Protein AF-A0A8H7HN32-F1 (afdb_monomer)

Secondary structure (DSSP, 8-state):
--HHHHHHHHHHHHHTTPPPPPTTTS-HHHHHHHHH--B-TTT-SB--SPPBTTTTB---HHHHHHHEEEPPTT-GGGGGS--BTTSS---SSS---EEEHHHHHHHHHHHHHHHTS-THHHHHHHHHHHHHT--SHHHHHHHHHHHHHHHHHHHHHHTT--HHHHH--SS--HHHHHHHT-SS---HHHHHHHHHHHHHHHHHHHHHHHHHHHHHHHHHHHHHHHHHHHHHHHHH--EEEEEE------TT--PPEEEEEE--SS--HHHHHHH-HHHHHHHHS---HHHHHHHHHHHHHHHHHHHHHHHHHHHHHHHTTSPTTPPPPB-B-SSEEEEEE-SSTT-EE-S--S-HHHHHHTSTT--EEE-SSS--EESS-S-GGGTTTTEEE-HHHHHHHHHHHHHTT-TTB-

pLDDT: mean 83.87, std 11.77, range [43.09, 98.44]

Mean predicted aligned error: 13.02 Å

Organism: NCBI:txid456999

Structure (mmCIF, N/CA/C/O backbone):
data_AF-A0A8H7HN32-F1
#
_entry.id   AF-A0A8H7HN32-F1
#
loop_
_atom_site.group_PDB
_atom_site.id
_atom_site.type_symbol
_atom_site.label_atom_id
_atom_site.label_alt_id
_atom_site.label_comp_id
_atom_site.label_asym_id
_atom_site.label_entity_id
_atom_site.label_seq_id
_atom_site.pdbx_PDB_ins_code
_atom_site.Cartn_x
_atom_site.Cartn_y
_atom_site.Cartn_z
_atom_site.occupancy
_atom_site.B_iso_or_equiv
_atom_site.auth_seq_id
_atom_site.auth_comp_id
_atom_site.auth_asym_id
_atom_site.auth_atom_id
_atom_site.pdbx_PDB_model_num
ATOM 1 N N . MET A 1 1 ? 60.453 5.914 -24.940 1.00 59.38 1 MET A N 1
ATOM 2 C CA . MET A 1 1 ? 60.870 4.505 -24.763 1.00 59.38 1 MET A CA 1
A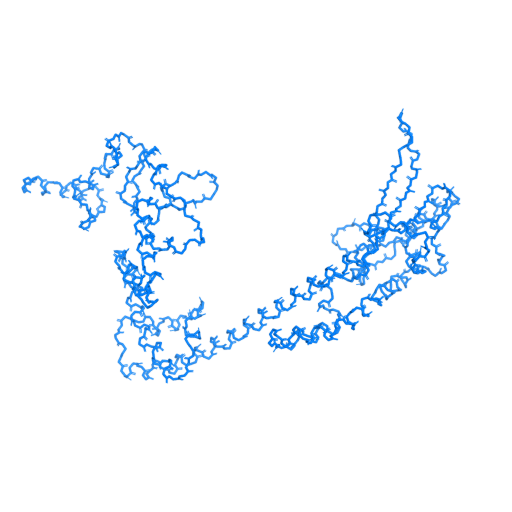TOM 3 C C . MET A 1 1 ? 61.452 4.046 -26.096 1.00 59.38 1 MET A C 1
ATOM 5 O O . MET A 1 1 ? 60.834 4.348 -27.110 1.00 59.38 1 MET A O 1
ATOM 9 N N . ASN A 1 2 ? 62.654 3.455 -26.144 1.00 78.00 2 ASN A N 1
ATOM 10 C CA . ASN A 1 2 ? 63.183 2.939 -27.417 1.00 78.00 2 ASN A CA 1
ATOM 11 C C . ASN A 1 2 ? 62.344 1.720 -27.865 1.00 78.00 2 ASN A C 1
ATOM 13 O O . ASN A 1 2 ? 61.694 1.080 -27.038 1.00 78.00 2 ASN A O 1
ATOM 17 N N . ARG A 1 3 ? 62.314 1.418 -29.170 1.00 74.75 3 ARG A N 1
ATOM 18 C CA . ARG A 1 3 ? 61.453 0.359 -29.733 1.00 74.75 3 ARG A CA 1
ATOM 19 C C . ARG A 1 3 ? 61.683 -1.009 -29.069 1.00 74.75 3 ARG A C 1
ATOM 21 O O . ARG A 1 3 ? 60.716 -1.693 -28.761 1.00 74.75 3 ARG A O 1
ATOM 28 N N . GLY A 1 4 ? 62.941 -1.338 -28.762 1.00 79.38 4 GLY A N 1
ATOM 29 C CA . GLY A 1 4 ? 63.306 -2.590 -28.090 1.00 79.38 4 GLY A CA 1
ATOM 30 C C . GLY A 1 4 ? 62.764 -2.712 -26.661 1.00 79.38 4 GLY A C 1
ATOM 31 O O . GLY A 1 4 ? 62.266 -3.767 -26.292 1.00 79.38 4 GLY A O 1
ATOM 32 N N . ALA A 1 5 ? 62.774 -1.639 -25.862 1.00 74.31 5 ALA A N 1
ATOM 33 C CA . ALA A 1 5 ? 62.208 -1.679 -24.511 1.00 74.31 5 ALA A CA 1
ATOM 34 C C . ALA A 1 5 ? 60.679 -1.837 -24.517 1.00 74.31 5 ALA A C 1
ATOM 36 O O . ALA A 1 5 ? 60.144 -2.468 -23.612 1.00 74.31 5 ALA A O 1
ATOM 37 N N . ALA A 1 6 ? 59.983 -1.309 -25.530 1.00 74.88 6 ALA A N 1
ATOM 38 C CA . ALA A 1 6 ? 58.537 -1.487 -25.669 1.00 74.88 6 ALA A CA 1
ATOM 39 C C . ALA A 1 6 ? 58.160 -2.940 -26.013 1.00 74.88 6 ALA A C 1
ATOM 41 O O . ALA A 1 6 ? 57.196 -3.468 -25.470 1.00 74.88 6 ALA A O 1
ATOM 42 N N . GLU A 1 7 ? 58.932 -3.610 -26.873 1.00 79.69 7 GLU A N 1
ATOM 43 C CA . GLU A 1 7 ? 58.718 -5.027 -27.209 1.00 79.69 7 GLU A CA 1
ATOM 44 C C . GLU A 1 7 ? 58.969 -5.939 -25.998 1.00 79.69 7 GLU A C 1
ATOM 46 O O . GLU A 1 7 ? 58.125 -6.777 -25.682 1.00 79.69 7 GLU A O 1
ATOM 51 N N . THR A 1 8 ? 60.057 -5.711 -25.251 1.00 78.56 8 THR A N 1
ATOM 52 C CA . THR A 1 8 ? 60.318 -6.424 -23.988 1.00 78.56 8 THR A CA 1
ATOM 53 C C . THR A 1 8 ? 59.216 -6.178 -22.957 1.00 78.56 8 THR A C 1
ATOM 55 O O . THR A 1 8 ? 58.820 -7.098 -22.246 1.00 78.56 8 THR A O 1
ATOM 58 N N . TRP A 1 9 ? 58.697 -4.949 -22.881 1.00 76.06 9 TRP A N 1
ATOM 59 C CA . TRP A 1 9 ? 57.621 -4.588 -21.960 1.00 76.06 9 TRP A CA 1
ATOM 60 C C . TRP A 1 9 ? 56.303 -5.306 -22.287 1.00 76.06 9 TRP A C 1
ATOM 62 O O . TRP A 1 9 ? 55.688 -5.884 -21.394 1.00 76.06 9 TRP A O 1
ATOM 72 N N . ARG A 1 10 ? 55.896 -5.341 -23.562 1.00 78.06 10 ARG A N 1
ATOM 73 C CA . ARG A 1 10 ? 54.687 -6.067 -23.991 1.00 78.06 10 ARG A CA 1
ATOM 74 C C . ARG A 1 10 ? 54.806 -7.570 -23.764 1.00 78.06 10 ARG A C 1
ATOM 76 O O . ARG A 1 10 ? 53.899 -8.160 -23.195 1.00 78.06 10 ARG A O 1
ATOM 83 N N . ALA A 1 11 ? 55.955 -8.162 -24.095 1.00 81.19 11 ALA A N 1
ATOM 84 C CA . ALA A 1 11 ? 56.209 -9.573 -23.810 1.00 81.19 11 ALA A CA 1
ATOM 85 C C . ALA A 1 11 ? 56.164 -9.877 -22.300 1.00 81.19 11 ALA A C 1
ATOM 87 O O . ALA A 1 11 ? 55.682 -10.931 -21.889 1.00 81.19 11 ALA A O 1
ATOM 88 N N . ALA A 1 12 ? 56.646 -8.961 -21.452 1.00 79.75 12 ALA A N 1
ATOM 89 C CA . ALA A 1 12 ? 56.540 -9.107 -20.004 1.00 79.75 12 ALA A CA 1
ATOM 90 C C . ALA A 1 12 ? 55.081 -9.040 -19.527 1.00 79.75 12 ALA A C 1
ATOM 92 O O . ALA A 1 12 ? 54.699 -9.882 -18.720 1.00 79.75 12 ALA A O 1
ATOM 93 N N . LEU A 1 13 ? 54.277 -8.097 -20.042 1.00 76.88 13 LEU A N 1
ATOM 94 C CA . LEU A 1 13 ? 52.847 -7.959 -19.729 1.00 76.88 13 LEU A CA 1
ATOM 95 C C . LEU A 1 13 ? 52.023 -9.194 -20.133 1.00 76.88 13 LEU A C 1
ATOM 97 O O . LEU A 1 13 ? 51.197 -9.649 -19.341 1.00 76.88 13 LEU A O 1
ATOM 101 N N . ASP A 1 14 ? 52.284 -9.766 -21.311 1.00 79.81 14 ASP A N 1
ATOM 102 C CA . ASP A 1 14 ? 51.590 -10.970 -21.789 1.00 79.81 14 ASP A CA 1
ATOM 103 C C . ASP A 1 14 ? 51.838 -12.177 -20.868 1.00 79.81 14 ASP A C 1
ATOM 105 O O . ASP A 1 14 ? 50.932 -12.968 -20.604 1.00 79.81 14 ASP A O 1
ATOM 109 N N . ASN A 1 15 ? 53.042 -12.292 -20.298 1.00 82.88 15 ASN A N 1
ATOM 110 C CA . ASN A 1 15 ? 53.407 -13.402 -19.410 1.00 82.88 15 ASN A CA 1
ATOM 111 C C . ASN A 1 15 ? 52.750 -13.340 -18.018 1.00 82.88 15 ASN A C 1
ATOM 113 O O . ASN A 1 15 ? 52.603 -14.372 -17.367 1.00 82.88 15 ASN A O 1
ATOM 117 N N . VAL A 1 16 ? 52.362 -12.152 -17.543 1.00 81.25 16 VAL A N 1
ATOM 118 C CA . VAL A 1 16 ? 51.708 -11.951 -16.229 1.00 81.25 16 VAL A CA 1
ATOM 119 C C . VAL A 1 16 ? 50.180 -12.001 -16.302 1.00 81.25 16 VAL A C 1
ATOM 121 O O . VAL A 1 16 ? 49.522 -11.894 -15.269 1.00 81.25 16 VAL A O 1
ATOM 124 N N . GLY A 1 17 ? 49.609 -12.194 -17.497 1.00 79.56 17 GLY A N 1
ATOM 125 C CA . GLY A 1 17 ? 48.163 -12.333 -17.688 1.00 79.56 17 GLY A CA 1
ATOM 126 C C . GLY A 1 17 ? 47.375 -11.067 -17.343 1.00 79.56 17 GLY A C 1
ATOM 127 O O . GLY A 1 17 ? 46.242 -11.158 -16.868 1.00 79.56 17 GLY A O 1
ATOM 128 N N . LEU A 1 18 ? 47.975 -9.886 -17.527 1.00 78.50 18 LEU A N 1
ATOM 129 C CA . LEU A 1 18 ? 47.282 -8.624 -17.289 1.00 78.50 18 LEU A CA 1
ATOM 130 C C . LEU A 1 18 ? 46.267 -8.317 -18.403 1.00 78.50 18 LEU A C 1
ATOM 132 O O . LEU A 1 18 ? 46.474 -8.713 -19.551 1.00 78.50 18 LEU A O 1
ATOM 136 N N . PRO A 1 19 ? 45.184 -7.579 -18.094 1.00 79.44 19 PRO A N 1
ATOM 137 C CA . PRO A 1 19 ? 44.311 -7.039 -19.127 1.00 79.44 19 PRO A CA 1
ATOM 138 C C . PRO A 1 19 ? 45.100 -6.145 -20.099 1.00 79.44 19 PRO A C 1
ATOM 140 O O . PRO A 1 19 ? 46.085 -5.519 -19.688 1.00 79.44 19 PRO A O 1
ATOM 143 N N . PRO A 1 20 ? 44.664 -6.027 -21.366 1.00 80.69 20 PRO A N 1
ATOM 144 C CA . PRO A 1 20 ? 45.245 -5.053 -22.280 1.00 80.69 20 PRO A CA 1
ATOM 145 C C . PRO A 1 20 ? 45.122 -3.638 -21.694 1.00 80.69 20 PRO A C 1
ATOM 147 O O . PRO A 1 20 ? 44.127 -3.302 -21.045 1.00 80.69 20 PRO A O 1
ATOM 150 N N . CYS A 1 21 ? 46.149 -2.813 -21.918 1.00 82.94 21 CYS A N 1
ATOM 151 C CA . CYS A 1 21 ? 46.138 -1.408 -21.512 1.00 82.94 21 CYS A CA 1
ATOM 152 C C . CYS A 1 21 ? 44.912 -0.711 -22.132 1.00 82.94 21 CYS A C 1
ATOM 154 O O . CYS A 1 21 ? 44.690 -0.881 -23.329 1.00 82.94 21 CYS A O 1
ATOM 156 N N . PRO A 1 22 ? 44.127 0.074 -21.370 1.00 81.69 22 PRO A N 1
ATOM 157 C CA . PRO A 1 22 ? 43.000 0.812 -21.929 1.00 81.69 22 PRO A CA 1
ATOM 158 C C . PRO A 1 22 ? 43.463 1.746 -23.053 1.00 81.69 22 PRO A C 1
ATOM 160 O O . PRO A 1 22 ? 44.349 2.580 -22.843 1.00 81.69 22 PRO A O 1
ATOM 163 N N . ASP A 1 23 ? 42.865 1.611 -24.236 1.00 74.31 23 ASP A N 1
ATOM 164 C CA . ASP A 1 23 ? 43.254 2.398 -25.403 1.00 74.31 23 ASP A CA 1
ATOM 165 C C . ASP A 1 23 ? 42.937 3.890 -25.191 1.00 74.31 23 ASP A C 1
ATOM 167 O O . ASP A 1 23 ? 41.820 4.279 -24.848 1.00 74.31 23 ASP A O 1
ATOM 171 N N . GLY A 1 24 ? 43.939 4.749 -25.401 1.00 72.75 24 GLY A N 1
ATOM 172 C CA . GLY A 1 24 ? 43.783 6.206 -25.500 1.00 72.75 24 GLY A CA 1
ATOM 173 C C . GLY A 1 24 ? 43.760 6.998 -24.186 1.00 72.75 24 GLY A C 1
ATOM 174 O O . GLY A 1 24 ? 44.166 8.159 -24.195 1.00 72.75 24 GLY A O 1
ATOM 175 N N . SER A 1 25 ? 43.359 6.412 -23.053 1.00 77.44 25 SER A N 1
ATOM 176 C CA . SER A 1 25 ? 43.283 7.136 -21.767 1.00 77.44 25 SER A CA 1
ATOM 177 C C . SER A 1 25 ? 44.558 7.039 -20.923 1.00 77.44 25 SER A C 1
ATOM 179 O O . SER A 1 25 ? 44.832 7.914 -20.097 1.00 77.44 25 SER A O 1
ATOM 181 N N . MET A 1 26 ? 45.369 5.997 -21.133 1.00 84.12 26 MET A N 1
ATOM 182 C CA . MET A 1 26 ? 46.564 5.729 -20.339 1.00 84.12 26 MET A CA 1
ATOM 183 C C . MET A 1 26 ? 47.693 5.162 -21.203 1.00 84.12 26 MET A C 1
ATOM 185 O O . MET A 1 26 ? 47.467 4.373 -22.112 1.00 84.12 26 MET A O 1
ATOM 189 N N . SER A 1 27 ? 48.935 5.563 -20.923 1.00 86.56 27 SER A N 1
ATOM 190 C CA . SER A 1 27 ? 50.101 4.950 -21.561 1.00 86.56 27 SER A CA 1
ATOM 191 C C . SER A 1 27 ? 50.455 3.624 -20.883 1.00 86.56 27 SER A C 1
ATOM 193 O O . SER A 1 27 ? 50.333 3.513 -19.662 1.00 86.56 27 SER A O 1
ATOM 195 N N . GLU A 1 28 ? 50.973 2.648 -21.640 1.00 83.12 28 GLU A N 1
ATOM 196 C CA . GLU A 1 28 ? 51.396 1.342 -21.099 1.00 83.12 28 GLU A CA 1
ATOM 197 C C . GLU A 1 28 ? 52.275 1.462 -19.827 1.00 83.12 28 GLU A C 1
ATOM 199 O O . GLU A 1 28 ? 52.017 0.730 -18.872 1.00 83.12 28 GLU A O 1
ATOM 204 N N . PRO A 1 29 ? 53.241 2.406 -19.711 1.00 83.75 29 PRO A N 1
ATOM 205 C CA . PRO A 1 29 ? 54.026 2.566 -18.482 1.00 83.75 29 PRO A CA 1
ATOM 206 C C . PRO A 1 29 ? 53.226 3.099 -17.286 1.00 83.75 29 PRO A C 1
ATOM 208 O O . PRO A 1 29 ? 53.534 2.766 -16.145 1.00 83.75 29 PRO A O 1
ATOM 211 N N . LYS A 1 30 ? 52.202 3.932 -17.515 1.00 84.81 30 LYS A N 1
ATOM 212 C CA . LYS A 1 30 ? 51.306 4.391 -16.441 1.00 84.81 30 LYS A CA 1
ATOM 213 C C . LYS A 1 30 ? 50.389 3.261 -15.980 1.00 84.81 30 LYS A C 1
ATOM 215 O O . LYS A 1 30 ? 50.196 3.103 -14.780 1.00 84.81 30 LYS A O 1
ATOM 220 N N . TYR A 1 31 ? 49.897 2.450 -16.916 1.00 88.06 31 TYR A N 1
ATOM 221 C CA . TYR A 1 31 ? 49.089 1.271 -16.610 1.00 88.06 31 TYR A CA 1
ATOM 222 C C . TYR A 1 31 ? 49.894 0.235 -15.823 1.00 88.06 31 TYR A C 1
ATOM 224 O O . TYR A 1 31 ? 49.469 -0.234 -14.773 1.00 88.06 31 TYR A O 1
ATOM 232 N N . ALA A 1 32 ? 51.125 -0.023 -16.253 1.00 84.94 32 ALA A N 1
ATOM 233 C CA . ALA A 1 32 ? 52.091 -0.820 -15.516 1.00 84.94 32 ALA A CA 1
ATOM 234 C C . ALA A 1 32 ? 52.305 -0.324 -14.087 1.00 84.94 32 ALA A C 1
ATOM 236 O O . ALA A 1 32 ? 52.228 -1.094 -13.132 1.00 84.94 32 ALA A O 1
ATOM 237 N N . ALA A 1 33 ? 52.564 0.978 -13.945 1.00 86.19 33 ALA A N 1
ATOM 238 C CA . ALA A 1 33 ? 52.802 1.583 -12.651 1.00 86.19 33 ALA A CA 1
ATOM 239 C C . ALA A 1 33 ? 51.588 1.443 -11.731 1.00 86.19 33 ALA A C 1
ATOM 241 O O . ALA A 1 33 ? 51.743 1.131 -10.557 1.00 86.19 33 ALA A O 1
ATOM 242 N N . LEU A 1 34 ? 50.383 1.606 -12.273 1.00 89.69 34 LEU A N 1
ATOM 243 C CA . LEU A 1 34 ? 49.139 1.401 -11.547 1.00 89.69 34 LEU A CA 1
ATOM 244 C C . LEU A 1 34 ? 49.002 -0.049 -11.046 1.00 89.69 34 LEU A C 1
ATOM 246 O O . LEU A 1 34 ? 48.700 -0.275 -9.868 1.00 89.69 34 LEU A O 1
ATOM 250 N N . MET A 1 35 ? 49.247 -1.024 -11.926 1.00 87.88 35 MET A N 1
ATOM 251 C CA . MET A 1 35 ? 49.079 -2.446 -11.617 1.00 87.88 35 MET A CA 1
ATOM 252 C C . MET A 1 35 ? 50.135 -2.959 -10.631 1.00 87.88 35 MET A C 1
ATOM 254 O O . MET A 1 35 ? 49.785 -3.676 -9.692 1.00 87.88 35 MET A O 1
ATOM 258 N N . PHE A 1 36 ? 51.399 -2.558 -10.790 1.00 87.75 36 PHE A N 1
ATOM 259 C CA . PHE A 1 36 ? 52.519 -3.128 -10.032 1.00 87.75 36 PHE A CA 1
ATOM 260 C C . PHE A 1 36 ? 53.024 -2.273 -8.877 1.00 87.75 36 PHE A C 1
ATOM 262 O O . PHE A 1 36 ? 53.525 -2.831 -7.902 1.00 87.75 36 PHE A O 1
ATOM 269 N N . PHE A 1 37 ? 52.914 -0.946 -8.946 1.00 90.31 37 PHE A N 1
ATOM 270 C CA . PHE A 1 37 ? 53.387 -0.093 -7.861 1.00 90.31 37 PHE A CA 1
ATOM 271 C C . PHE A 1 37 ? 52.268 0.248 -6.887 1.00 90.31 37 PHE A C 1
ATOM 273 O O . PHE A 1 37 ? 51.140 0.579 -7.249 1.00 90.31 37 PHE A O 1
ATOM 280 N N . GLU A 1 38 ? 52.621 0.242 -5.607 1.00 94.25 38 GLU A N 1
ATOM 281 C CA . GLU A 1 38 ? 51.758 0.693 -4.521 1.00 94.25 38 GLU A CA 1
ATOM 282 C C . GLU A 1 38 ? 51.847 2.210 -4.361 1.00 94.25 38 GLU A C 1
ATOM 284 O O . GLU A 1 38 ? 52.154 2.722 -3.288 1.00 94.25 38 GLU A O 1
ATOM 289 N N . ILE A 1 39 ? 51.631 2.943 -5.452 1.00 93.94 39 ILE A N 1
ATOM 290 C CA . ILE A 1 39 ? 51.745 4.400 -5.489 1.00 93.94 39 ILE A CA 1
ATOM 291 C C . ILE A 1 39 ? 50.367 5.015 -5.731 1.00 93.94 39 ILE A C 1
ATOM 293 O O . ILE A 1 39 ? 49.578 4.532 -6.539 1.00 93.94 39 ILE A O 1
ATOM 297 N N . CYS A 1 40 ? 50.063 6.090 -5.010 1.00 93.81 40 CYS A N 1
ATOM 298 C CA . CYS A 1 40 ? 48.855 6.869 -5.199 1.00 93.81 40 CYS A CA 1
ATOM 299 C C . CYS A 1 40 ? 48.922 7.655 -6.508 1.00 93.81 40 CYS A C 1
ATOM 301 O O . CYS A 1 40 ? 49.845 8.444 -6.706 1.00 93.81 40 CYS A O 1
ATOM 303 N N . ALA A 1 41 ? 47.898 7.516 -7.343 1.00 91.44 41 ALA A N 1
ATOM 304 C CA . ALA A 1 41 ? 47.796 8.194 -8.626 1.00 91.44 41 ALA A CA 1
ATOM 305 C C . ALA A 1 41 ? 47.746 9.732 -8.512 1.00 91.44 41 ALA A C 1
ATOM 307 O O . ALA A 1 41 ? 48.203 10.407 -9.427 1.00 91.44 41 ALA A O 1
ATOM 308 N N . GLU A 1 42 ? 47.244 10.289 -7.399 1.00 91.00 42 GLU A N 1
ATOM 309 C CA . GLU A 1 42 ? 47.084 11.749 -7.250 1.00 91.00 42 GLU A CA 1
ATOM 310 C C . GLU A 1 42 ? 48.355 12.456 -6.745 1.00 91.00 42 GLU A C 1
ATOM 312 O O . GLU A 1 42 ? 48.712 13.512 -7.253 1.00 91.00 42 GLU A O 1
ATOM 317 N N . TYR A 1 43 ? 49.047 11.907 -5.736 1.00 92.56 43 TYR A N 1
ATOM 318 C CA . TYR A 1 43 ? 50.200 12.584 -5.101 1.00 92.56 43 TYR A CA 1
ATOM 319 C C . TYR A 1 43 ? 51.524 11.819 -5.200 1.00 92.56 43 TYR A C 1
ATOM 321 O O . TYR A 1 43 ? 52.541 12.304 -4.710 1.00 92.56 43 TYR A O 1
ATOM 329 N N . GLY A 1 44 ? 51.533 10.616 -5.782 1.00 91.69 44 GLY A N 1
ATOM 330 C CA . GLY A 1 44 ? 52.760 9.865 -6.056 1.00 91.69 44 GLY A CA 1
ATOM 331 C C . GLY A 1 44 ? 53.443 9.199 -4.853 1.00 91.69 44 GLY A C 1
ATOM 332 O O . GLY A 1 44 ? 54.502 8.604 -5.027 1.00 91.69 44 GLY A O 1
ATOM 333 N N . GLY A 1 45 ? 52.878 9.256 -3.642 1.00 93.62 45 GLY A N 1
ATOM 334 C CA . GLY A 1 45 ? 53.404 8.506 -2.489 1.00 93.62 45 GLY A CA 1
ATOM 335 C C . GLY A 1 45 ? 52.730 7.149 -2.276 1.00 93.62 45 GLY A C 1
ATOM 336 O O . GLY A 1 45 ? 51.839 6.768 -3.026 1.00 93.62 45 GLY A O 1
ATOM 337 N N . ALA A 1 46 ? 53.133 6.422 -1.232 1.00 94.19 46 ALA A N 1
ATOM 338 C CA . ALA A 1 46 ? 52.682 5.048 -0.996 1.00 94.19 46 ALA A CA 1
ATOM 339 C C . ALA A 1 46 ? 51.159 4.920 -0.763 1.00 94.19 46 ALA A C 1
ATOM 341 O O . ALA A 1 46 ? 50.571 5.647 0.042 1.00 94.19 46 ALA A O 1
ATOM 342 N N . ALA A 1 47 ? 50.525 3.954 -1.426 1.00 92.44 47 ALA A N 1
ATOM 343 C CA . ALA A 1 47 ? 49.111 3.622 -1.308 1.00 92.44 47 ALA A CA 1
ATOM 344 C C . ALA A 1 47 ? 48.925 2.110 -1.133 1.00 92.44 47 ALA A C 1
ATOM 346 O O . ALA A 1 47 ? 48.922 1.356 -2.101 1.00 92.44 47 ALA A O 1
ATOM 347 N N . ALA A 1 48 ? 48.658 1.688 0.104 1.00 87.38 48 ALA A N 1
ATOM 348 C CA . ALA A 1 48 ? 48.412 0.288 0.469 1.00 87.38 48 ALA A CA 1
ATOM 349 C C . ALA A 1 48 ? 47.073 -0.289 -0.050 1.00 87.38 48 ALA A C 1
ATOM 351 O O . ALA A 1 48 ? 46.657 -1.365 0.368 1.00 87.38 48 ALA A O 1
ATOM 352 N N . ARG A 1 49 ? 46.339 0.442 -0.900 1.00 86.62 49 ARG A N 1
ATOM 353 C CA . ARG A 1 49 ? 45.064 -0.018 -1.466 1.00 86.62 49 ARG A CA 1
ATOM 354 C C . ARG A 1 49 ? 45.282 -0.689 -2.815 1.00 86.62 49 ARG A C 1
ATOM 356 O O . ARG A 1 49 ? 46.227 -0.362 -3.534 1.00 86.62 49 ARG A O 1
ATOM 363 N N . HIS A 1 50 ? 44.361 -1.581 -3.163 1.00 90.25 50 HIS A N 1
ATOM 364 C CA . HIS A 1 50 ? 44.269 -2.131 -4.509 1.00 90.25 50 HIS A CA 1
ATOM 365 C C . HIS A 1 50 ? 43.850 -1.057 -5.517 1.00 90.25 50 HIS A C 1
ATOM 367 O O . HIS A 1 50 ? 43.254 -0.037 -5.159 1.00 90.25 50 HIS A O 1
ATOM 373 N N . VAL A 1 51 ? 44.188 -1.306 -6.778 1.00 91.06 51 VAL A N 1
ATOM 374 C CA . VAL A 1 51 ? 43.711 -0.522 -7.916 1.00 91.06 51 VAL A CA 1
ATOM 375 C C . VAL A 1 51 ? 42.197 -0.648 -8.003 1.00 91.06 51 VAL A C 1
ATOM 377 O O . VAL A 1 51 ? 41.658 -1.747 -7.896 1.00 91.06 51 VAL A O 1
ATOM 380 N N . ASP A 1 52 ? 41.526 0.475 -8.219 1.00 90.06 52 ASP A N 1
ATOM 381 C CA . ASP A 1 52 ? 40.133 0.507 -8.623 1.00 90.06 52 ASP A CA 1
ATOM 382 C C . ASP A 1 52 ? 40.035 0.062 -10.093 1.00 90.06 52 ASP A C 1
ATOM 384 O O . ASP A 1 52 ? 40.544 0.770 -10.967 1.00 90.06 52 ASP A O 1
ATOM 388 N N . PRO A 1 53 ? 39.428 -1.099 -10.395 1.00 82.31 53 PRO A N 1
ATOM 389 C CA . PRO A 1 53 ? 39.395 -1.633 -11.754 1.00 82.31 53 PRO A CA 1
ATOM 390 C C . PRO A 1 53 ? 38.414 -0.891 -12.669 1.00 82.31 53 PRO A C 1
ATOM 392 O O . PRO A 1 53 ? 38.460 -1.086 -13.878 1.00 82.31 53 PRO A O 1
ATOM 395 N N . ILE A 1 54 ? 37.513 -0.080 -12.108 1.00 83.06 54 ILE A N 1
ATOM 396 C CA . ILE A 1 54 ? 36.532 0.692 -12.873 1.00 83.06 54 ILE A CA 1
ATOM 397 C C . ILE A 1 54 ? 37.147 2.033 -13.261 1.00 83.06 54 ILE A C 1
ATOM 399 O O . ILE A 1 54 ? 37.079 2.434 -14.418 1.00 83.06 54 ILE A O 1
ATOM 403 N N . LEU A 1 55 ? 37.791 2.702 -12.304 1.00 86.81 55 LEU A N 1
ATOM 404 C CA . LEU A 1 55 ? 38.378 4.027 -12.518 1.00 86.81 55 LEU A CA 1
ATOM 405 C C . LEU A 1 55 ? 39.831 3.990 -12.990 1.00 86.81 55 LEU A C 1
ATOM 407 O O . LEU A 1 55 ? 40.370 5.023 -13.374 1.00 86.81 55 LEU A O 1
ATOM 411 N N . PHE A 1 56 ? 40.478 2.825 -12.930 1.00 88.56 56 PHE A N 1
ATOM 412 C CA . PHE A 1 56 ? 41.908 2.651 -13.184 1.00 88.56 56 PHE A CA 1
ATOM 413 C C . PHE A 1 56 ? 42.776 3.595 -12.338 1.00 88.56 56 PHE A C 1
ATOM 415 O O . PHE A 1 56 ? 43.713 4.228 -12.826 1.00 88.56 56 PHE A O 1
ATOM 422 N N . LEU A 1 57 ? 42.478 3.682 -11.039 1.00 90.94 57 LEU A N 1
ATOM 423 C CA . LEU A 1 57 ? 43.214 4.524 -10.094 1.00 90.94 57 LEU A CA 1
ATOM 424 C C . LEU A 1 57 ? 43.543 3.768 -8.812 1.00 90.94 57 LEU A C 1
ATOM 426 O O . LEU A 1 57 ? 42.726 3.028 -8.273 1.00 90.94 57 LEU A O 1
ATOM 430 N N . ARG A 1 58 ? 44.738 4.008 -8.273 1.00 93.00 58 ARG A N 1
ATOM 431 C CA . ARG A 1 58 ? 45.115 3.599 -6.919 1.00 93.00 58 ARG A CA 1
ATOM 432 C C . ARG A 1 58 ? 45.186 4.852 -6.066 1.00 93.00 58 ARG A C 1
ATOM 434 O O . ARG A 1 58 ? 45.993 5.731 -6.339 1.00 93.00 58 ARG A O 1
ATOM 441 N N . LEU A 1 59 ? 44.344 4.959 -5.044 1.00 92.56 59 LEU A N 1
ATOM 442 C CA . LEU A 1 59 ? 44.308 6.129 -4.165 1.00 92.56 59 LEU A CA 1
ATOM 443 C C . LEU A 1 59 ? 44.725 5.741 -2.747 1.00 92.56 59 LEU A C 1
ATOM 445 O O . LEU A 1 59 ? 44.280 4.726 -2.210 1.00 92.56 59 LEU A O 1
ATOM 449 N N . CYS A 1 60 ? 45.557 6.562 -2.098 1.00 92.69 60 CYS A N 1
ATOM 450 C CA . CYS A 1 60 ? 45.770 6.415 -0.659 1.00 92.69 60 CYS A CA 1
ATOM 451 C C . CYS A 1 60 ? 44.489 6.786 0.103 1.00 92.69 60 CYS A C 1
ATOM 453 O O . CYS A 1 60 ? 43.572 7.402 -0.442 1.00 92.69 60 CYS A O 1
ATOM 455 N N . TYR A 1 61 ? 44.448 6.479 1.399 1.00 89.62 61 TYR A N 1
ATOM 456 C CA . TYR A 1 61 ? 43.301 6.807 2.247 1.00 89.62 61 TYR A CA 1
ATOM 457 C C . TYR A 1 61 ? 42.902 8.293 2.181 1.00 89.62 61 TYR A C 1
ATOM 459 O O . TYR A 1 61 ? 41.719 8.608 2.055 1.00 89.62 61 TYR A O 1
ATOM 467 N N . ARG A 1 62 ? 43.885 9.202 2.241 1.00 91.62 62 ARG A N 1
ATOM 468 C CA . ARG A 1 62 ? 43.651 10.654 2.238 1.00 91.62 62 ARG A CA 1
ATOM 469 C C . ARG A 1 62 ? 43.054 11.128 0.912 1.00 91.62 62 ARG A C 1
ATOM 471 O O . ARG A 1 62 ? 42.050 11.830 0.934 1.00 91.62 62 ARG A O 1
ATOM 478 N N . CYS A 1 63 ? 43.638 10.721 -0.215 1.00 91.19 63 CYS A N 1
ATOM 479 C CA . CYS A 1 63 ? 43.161 11.104 -1.546 1.00 91.19 63 CYS A CA 1
ATOM 480 C C . CYS A 1 63 ? 41.819 10.454 -1.879 1.00 91.19 63 CYS A C 1
ATOM 482 O O . CYS A 1 63 ? 40.937 11.137 -2.378 1.00 91.19 63 CYS A O 1
ATOM 484 N N . GLY A 1 64 ? 41.615 9.181 -1.522 1.00 89.44 64 GLY A N 1
ATOM 485 C CA . GLY A 1 64 ? 40.327 8.511 -1.709 1.00 89.44 64 GLY A CA 1
ATOM 486 C C . GLY A 1 64 ? 39.197 9.228 -0.970 1.00 89.44 64 GLY A C 1
ATOM 487 O O . GLY A 1 64 ? 38.148 9.468 -1.546 1.00 89.44 64 GLY A O 1
ATOM 488 N N . LYS A 1 65 ? 39.428 9.665 0.276 1.00 86.94 65 LYS A N 1
ATOM 489 C CA . LYS A 1 65 ? 38.431 10.441 1.031 1.00 86.94 65 LYS A CA 1
ATOM 490 C C . LYS A 1 65 ? 38.186 11.840 0.447 1.00 86.94 65 LYS A C 1
ATOM 492 O O . LYS A 1 65 ? 37.081 12.346 0.573 1.00 86.94 65 LYS A O 1
ATOM 497 N N . ALA A 1 66 ? 39.211 12.471 -0.122 1.00 86.38 66 ALA A N 1
ATOM 498 C CA . ALA A 1 66 ? 39.100 13.815 -0.687 1.00 86.38 66 ALA A CA 1
ATOM 499 C C . ALA A 1 66 ? 38.419 13.831 -2.064 1.00 86.38 66 ALA A C 1
ATOM 501 O O . ALA A 1 66 ? 37.777 14.814 -2.405 1.00 86.38 66 ALA A O 1
ATOM 502 N N . ILE A 1 67 ? 38.585 12.762 -2.848 1.00 84.31 67 ILE A N 1
ATOM 503 C CA . ILE A 1 67 ? 38.134 12.691 -4.244 1.00 84.31 67 ILE A CA 1
ATOM 504 C C . ILE A 1 67 ? 36.816 11.921 -4.374 1.00 84.31 67 ILE A C 1
ATOM 506 O O . ILE A 1 67 ? 36.112 12.121 -5.356 1.00 84.31 67 ILE A O 1
ATOM 510 N N . ALA A 1 68 ? 36.461 11.056 -3.420 1.00 85.62 68 ALA A N 1
ATOM 511 C CA . ALA A 1 68 ? 35.212 10.309 -3.490 1.00 85.62 68 ALA A CA 1
ATOM 512 C C . ALA A 1 68 ? 34.023 11.168 -3.041 1.00 85.62 68 ALA A C 1
ATOM 514 O O . ALA A 1 68 ? 33.914 11.521 -1.863 1.00 85.62 68 ALA A O 1
ATOM 515 N N . LEU A 1 69 ? 33.107 11.439 -3.969 1.00 86.31 69 LEU A N 1
ATOM 516 C CA . LEU A 1 69 ? 31.789 11.973 -3.653 1.00 86.31 69 LEU A CA 1
ATOM 517 C C . LEU A 1 69 ? 30.829 10.809 -3.403 1.00 86.31 69 LEU A C 1
ATOM 519 O O . LEU A 1 69 ? 30.781 9.856 -4.185 1.00 86.31 69 LEU A O 1
ATOM 523 N N . LYS A 1 70 ? 30.075 10.878 -2.303 1.00 84.81 70 LYS A N 1
ATOM 524 C CA . LYS A 1 70 ? 28.950 9.970 -2.081 1.00 84.81 70 LYS A CA 1
ATOM 525 C C . LYS A 1 70 ? 27.783 10.472 -2.919 1.00 84.81 70 LYS A C 1
ATOM 527 O O . LYS A 1 70 ? 27.345 11.597 -2.703 1.00 84.81 70 LYS A O 1
ATOM 532 N N . ILE A 1 71 ? 27.294 9.625 -3.812 1.00 80.69 71 ILE A N 1
ATOM 533 C CA . ILE A 1 71 ? 26.116 9.935 -4.611 1.00 80.69 71 ILE A CA 1
ATOM 534 C C . ILE A 1 71 ? 24.878 9.420 -3.873 1.00 80.69 71 ILE A C 1
ATOM 536 O O . ILE A 1 71 ? 24.924 8.354 -3.250 1.00 80.69 71 ILE A O 1
ATOM 540 N N . ASP A 1 72 ? 23.826 10.230 -3.861 1.00 79.25 72 ASP A N 1
ATOM 541 C CA . ASP A 1 72 ? 22.499 9.832 -3.398 1.00 79.25 72 ASP A CA 1
ATOM 542 C C . ASP A 1 72 ? 21.772 9.142 -4.561 1.00 79.25 72 ASP A C 1
ATOM 544 O O . ASP A 1 72 ? 21.928 9.559 -5.707 1.00 79.25 72 ASP A O 1
ATOM 548 N N . ASP A 1 73 ? 20.979 8.106 -4.286 1.00 70.69 73 ASP A N 1
ATOM 549 C CA . ASP A 1 73 ? 20.237 7.369 -5.324 1.00 70.69 73 ASP A CA 1
ATOM 550 C C . ASP A 1 73 ? 19.175 8.254 -6.016 1.00 70.69 73 ASP A C 1
ATOM 552 O O . ASP A 1 73 ? 18.581 7.857 -7.014 1.00 70.69 73 ASP A O 1
ATOM 556 N N . THR A 1 74 ? 18.945 9.454 -5.479 1.00 69.50 74 THR A N 1
ATOM 557 C CA . THR A 1 74 ? 18.029 10.479 -5.992 1.00 69.50 74 THR A CA 1
ATOM 558 C C . THR A 1 74 ? 18.674 11.489 -6.949 1.00 69.50 74 THR A C 1
ATOM 560 O O . THR A 1 74 ? 17.972 12.357 -7.458 1.00 69.50 74 THR A O 1
ATOM 563 N N . ASP A 1 75 ? 19.987 11.417 -7.193 1.00 80.06 75 ASP A N 1
ATOM 564 C CA . ASP A 1 75 ? 20.675 12.337 -8.107 1.00 80.06 75 ASP A CA 1
ATOM 565 C C . ASP A 1 75 ? 20.674 11.784 -9.542 1.00 80.06 75 ASP A C 1
ATOM 567 O O . ASP A 1 75 ? 21.353 10.801 -9.839 1.00 80.06 75 ASP A O 1
ATOM 571 N N . ASP A 1 76 ? 19.948 12.426 -10.458 1.00 78.19 76 ASP A N 1
ATOM 572 C CA . ASP A 1 76 ? 19.842 11.996 -11.861 1.00 78.19 76 ASP A CA 1
ATOM 573 C C . ASP A 1 76 ? 21.207 11.954 -12.576 1.00 78.19 76 ASP A C 1
ATOM 575 O O . ASP A 1 76 ? 21.428 11.144 -13.485 1.00 78.19 76 ASP A O 1
ATOM 579 N N . VAL A 1 77 ? 22.169 12.759 -12.110 1.00 82.00 77 VAL A N 1
ATOM 580 C CA . VAL A 1 77 ? 23.540 12.802 -12.635 1.00 82.00 77 VAL A CA 1
ATOM 581 C C . VAL A 1 77 ? 24.328 11.534 -12.278 1.00 82.00 77 VAL A C 1
ATOM 583 O O . VAL A 1 77 ? 25.275 11.169 -12.982 1.00 82.00 77 VAL A O 1
ATOM 586 N N . ALA A 1 78 ? 23.915 10.801 -11.237 1.00 80.06 78 ALA A N 1
ATOM 587 C CA . ALA A 1 78 ? 24.554 9.564 -10.783 1.00 80.06 78 ALA A CA 1
ATOM 588 C C . ALA A 1 78 ? 24.711 8.533 -11.904 1.00 80.06 78 ALA A C 1
ATOM 590 O O . ALA A 1 78 ? 25.742 7.867 -12.013 1.00 80.06 78 ALA A O 1
ATOM 591 N N . ASN A 1 79 ? 23.690 8.422 -12.757 1.00 76.56 79 ASN A N 1
ATOM 592 C CA . ASN A 1 79 ? 23.628 7.426 -13.823 1.00 76.56 79 ASN A CA 1
ATOM 593 C C . ASN A 1 79 ? 24.606 7.712 -14.972 1.00 76.56 79 ASN A C 1
ATOM 595 O O . ASN A 1 79 ? 24.951 6.804 -15.730 1.00 76.56 79 ASN A O 1
ATOM 599 N N . LEU A 1 80 ? 25.075 8.957 -15.083 1.00 81.38 80 LEU A N 1
ATOM 600 C CA . LEU A 1 80 ? 25.992 9.409 -16.129 1.00 81.38 80 LEU A CA 1
ATOM 601 C C . LEU A 1 80 ? 27.462 9.270 -15.721 1.00 81.38 80 LEU A C 1
ATOM 603 O O . LEU A 1 80 ? 28.351 9.387 -16.563 1.00 81.38 80 LEU A O 1
ATOM 607 N N . LEU A 1 81 ? 27.728 9.016 -14.439 1.00 85.25 81 LEU A N 1
ATOM 608 C CA . LEU A 1 81 ? 29.072 8.997 -13.878 1.00 85.25 81 LEU A CA 1
ATOM 609 C C . LEU A 1 81 ? 29.661 7.594 -13.842 1.00 85.25 81 LEU A C 1
ATOM 611 O O . LEU A 1 81 ? 28.981 6.599 -13.568 1.00 85.25 81 LEU A O 1
ATOM 615 N N . LEU A 1 82 ? 30.979 7.514 -14.032 1.00 82.88 82 LEU A N 1
ATOM 616 C CA . LEU A 1 82 ? 31.712 6.279 -13.810 1.00 82.88 82 LEU A CA 1
ATOM 617 C C . LEU A 1 82 ? 31.834 6.027 -12.299 1.00 82.88 82 LEU A C 1
ATOM 619 O O . LEU A 1 82 ? 32.746 6.494 -11.619 1.00 82.88 82 LEU A O 1
ATOM 623 N N . CYS A 1 83 ? 30.865 5.302 -11.753 1.00 85.38 83 CYS A N 1
ATOM 624 C CA . CYS A 1 83 ? 30.782 5.046 -10.324 1.00 85.38 83 CYS A CA 1
ATOM 625 C C . CYS A 1 83 ? 31.483 3.732 -9.953 1.00 85.38 83 CYS A C 1
ATOM 627 O O . CYS A 1 83 ? 31.337 2.714 -10.633 1.00 85.38 83 CYS A O 1
ATOM 629 N N . SER A 1 84 ? 32.223 3.736 -8.844 1.00 86.69 84 SER A N 1
ATOM 630 C CA . SER A 1 84 ? 32.926 2.557 -8.341 1.00 86.69 84 SER A CA 1
ATOM 631 C C . SER A 1 84 ? 32.575 2.254 -6.883 1.00 86.69 84 SER A C 1
ATOM 633 O O . SER A 1 84 ? 32.625 3.149 -6.031 1.00 86.69 84 SER A O 1
ATOM 635 N N . PRO A 1 85 ? 32.285 0.981 -6.542 1.00 83.31 85 PRO A N 1
ATOM 636 C CA . PRO A 1 85 ? 32.075 0.567 -5.159 1.00 83.31 85 PRO A CA 1
ATOM 637 C C . PRO A 1 85 ? 33.387 0.496 -4.357 1.00 83.31 85 PRO A C 1
ATOM 639 O O . PRO A 1 85 ? 33.349 0.222 -3.160 1.00 83.31 85 PRO A O 1
ATOM 642 N N . TYR A 1 86 ? 34.547 0.704 -4.995 1.00 84.00 86 TYR A N 1
ATOM 643 C CA . TYR A 1 86 ? 35.868 0.588 -4.367 1.00 84.00 86 TYR A CA 1
ATOM 644 C C . TYR A 1 86 ? 36.454 1.935 -3.909 1.00 84.00 86 TYR A C 1
ATOM 646 O O . TYR A 1 86 ? 37.433 1.955 -3.156 1.00 84.00 86 TYR A O 1
ATOM 654 N N . LEU A 1 87 ? 35.854 3.064 -4.311 1.00 81.00 87 LEU A N 1
ATOM 655 C CA . LEU A 1 87 ? 36.326 4.404 -3.943 1.00 81.00 87 LEU A CA 1
ATOM 656 C C . LEU A 1 87 ? 36.098 4.744 -2.463 1.00 81.00 87 LEU A C 1
ATOM 658 O O . LEU A 1 87 ? 36.978 5.305 -1.798 1.00 81.00 87 LEU A O 1
ATOM 662 N N . VAL A 1 88 ? 34.919 4.409 -1.937 1.00 73.50 88 VAL A N 1
ATOM 663 C CA . VAL A 1 88 ? 34.501 4.771 -0.579 1.00 73.50 88 VAL A CA 1
ATOM 664 C C . VAL A 1 88 ? 34.747 3.597 0.359 1.00 73.50 88 VAL A C 1
ATOM 666 O O . VAL A 1 88 ? 34.391 2.458 0.070 1.00 73.50 88 VAL A O 1
ATOM 669 N N . LEU A 1 89 ? 35.346 3.863 1.524 1.00 63.59 89 LEU A N 1
ATOM 670 C CA . LEU A 1 89 ? 35.446 2.830 2.550 1.00 63.59 89 LEU A CA 1
ATOM 671 C C . LEU A 1 89 ? 34.048 2.505 3.078 1.00 63.59 89 LEU A C 1
ATOM 673 O O . LEU A 1 89 ? 33.367 3.429 3.536 1.00 63.59 89 LEU A O 1
ATOM 677 N N . PRO A 1 90 ? 33.638 1.226 3.095 1.00 59.12 90 PRO A N 1
ATOM 678 C CA . PRO A 1 90 ? 32.372 0.847 3.692 1.00 59.12 90 PRO A CA 1
ATOM 679 C C . PRO A 1 90 ? 32.398 1.220 5.178 1.00 59.12 90 PRO A C 1
ATOM 681 O O . PRO A 1 90 ? 33.120 0.629 5.981 1.00 59.12 90 PRO A O 1
ATOM 684 N N . ARG A 1 91 ? 31.622 2.238 5.557 1.00 61.38 91 ARG A N 1
ATOM 685 C CA . ARG A 1 91 ? 31.239 2.471 6.950 1.00 61.38 91 ARG A CA 1
ATOM 686 C C . ARG A 1 91 ? 29.888 1.798 7.155 1.00 61.38 91 ARG A C 1
ATOM 688 O O . ARG A 1 91 ? 28.853 2.416 6.944 1.00 61.38 91 ARG A O 1
ATOM 695 N N . GLY A 1 92 ? 29.913 0.522 7.536 1.00 72.81 92 GLY A N 1
ATOM 696 C CA . GLY A 1 92 ? 28.710 -0.281 7.774 1.00 72.81 92 GLY A CA 1
ATOM 697 C C . GLY A 1 92 ? 28.410 -1.298 6.668 1.00 72.81 92 GLY A C 1
ATOM 698 O O . GLY A 1 92 ? 29.287 -1.653 5.884 1.00 72.81 92 GLY A O 1
ATOM 699 N N . LYS A 1 93 ? 27.172 -1.813 6.652 1.00 70.12 93 LYS A N 1
ATOM 700 C CA . LYS A 1 93 ? 26.722 -2.885 5.739 1.00 70.12 93 LYS A CA 1
ATOM 701 C C . LYS A 1 93 ? 26.352 -2.394 4.334 1.00 70.12 93 LYS A C 1
ATOM 703 O O . LYS A 1 93 ? 26.225 -3.209 3.426 1.00 70.12 93 LYS A O 1
ATOM 708 N N . THR A 1 94 ? 26.165 -1.092 4.145 1.00 71.25 94 THR A N 1
ATOM 709 C CA . THR A 1 94 ? 25.799 -0.504 2.855 1.00 71.25 94 THR A CA 1
ATOM 710 C C . THR A 1 94 ? 27.042 -0.276 2.001 1.00 71.25 94 THR A C 1
ATOM 712 O O . THR A 1 94 ? 27.983 0.409 2.406 1.00 71.25 94 THR A O 1
ATOM 715 N N . ARG A 1 95 ? 27.052 -0.867 0.800 1.00 65.44 95 ARG A N 1
ATOM 716 C CA . ARG A 1 95 ? 28.042 -0.542 -0.230 1.00 65.44 95 ARG A CA 1
ATOM 717 C C . ARG A 1 95 ? 27.702 0.840 -0.764 1.00 65.44 95 ARG A C 1
ATOM 719 O O . ARG A 1 95 ? 26.686 1.007 -1.422 1.00 65.44 95 ARG A O 1
ATOM 726 N N . ILE A 1 96 ? 28.530 1.818 -0.432 1.00 74.81 96 ILE A N 1
ATOM 727 C CA . ILE A 1 96 ? 28.403 3.165 -0.973 1.00 74.81 96 ILE A CA 1
ATOM 728 C C . ILE A 1 96 ? 29.133 3.169 -2.310 1.00 74.81 96 ILE A C 1
ATOM 730 O O . ILE A 1 96 ? 30.323 2.854 -2.356 1.00 74.81 96 ILE A O 1
ATOM 734 N N . VAL A 1 97 ? 28.425 3.507 -3.383 1.00 80.81 97 VAL A N 1
ATOM 735 C CA . VAL A 1 97 ? 29.053 3.757 -4.678 1.00 80.81 97 VAL A CA 1
ATOM 736 C C . VAL A 1 97 ? 29.512 5.216 -4.695 1.00 80.81 97 VAL A C 1
ATOM 738 O O . VAL A 1 97 ? 28.770 6.108 -4.286 1.00 80.81 97 VAL A O 1
ATOM 741 N N . GLY A 1 98 ? 30.767 5.453 -5.075 1.00 84.81 98 GLY A N 1
ATOM 742 C CA . GLY A 1 98 ? 31.317 6.802 -5.193 1.00 84.81 98 GLY A CA 1
ATOM 743 C C . GLY A 1 98 ? 31.774 7.106 -6.612 1.00 84.81 98 GLY A C 1
ATOM 744 O O . GLY A 1 98 ? 32.078 6.189 -7.376 1.00 84.81 98 GLY A O 1
ATOM 745 N N . CYS A 1 99 ? 31.870 8.390 -6.935 1.00 88.44 99 CYS A N 1
ATOM 746 C CA . CYS A 1 99 ? 32.511 8.906 -8.147 1.00 88.44 99 CYS A CA 1
ATOM 747 C C . CYS A 1 99 ? 33.621 9.901 -7.779 1.00 88.44 99 CYS A C 1
ATOM 749 O O . CYS A 1 99 ? 33.795 10.253 -6.606 1.00 88.44 99 CYS A O 1
ATOM 751 N N . GLN A 1 100 ? 34.391 10.350 -8.771 1.00 89.19 100 GLN A N 1
ATOM 752 C CA . GLN A 1 100 ? 35.364 11.420 -8.571 1.00 89.19 100 GLN A CA 1
ATOM 753 C C . GLN A 1 100 ? 34.662 12.780 -8.537 1.00 89.19 100 GLN A C 1
ATOM 755 O O . GLN A 1 100 ? 33.961 13.126 -9.482 1.00 89.19 100 GLN A O 1
ATOM 760 N N . VAL A 1 101 ? 34.925 13.589 -7.505 1.00 89.88 101 VAL A N 1
ATOM 761 C CA . VAL A 1 101 ? 34.364 14.949 -7.353 1.00 89.88 101 VAL A CA 1
ATOM 762 C C . VAL A 1 101 ? 34.563 15.792 -8.619 1.00 89.88 101 VAL A C 1
ATOM 764 O O . VAL A 1 101 ? 33.611 16.378 -9.112 1.00 89.88 101 VAL A O 1
ATOM 767 N N . LYS A 1 102 ? 35.766 15.779 -9.209 1.00 88.44 102 LYS A N 1
ATOM 768 C CA . LYS A 1 102 ? 36.076 16.557 -10.426 1.00 88.44 102 LYS A CA 1
ATOM 769 C C . LYS A 1 102 ? 35.243 16.132 -11.644 1.00 88.44 102 LYS A C 1
ATOM 771 O O . LYS A 1 102 ? 34.965 16.946 -12.517 1.00 88.44 102 LYS A O 1
ATOM 776 N N . GLU A 1 103 ? 34.910 14.846 -11.740 1.00 87.19 103 GLU A N 1
ATOM 777 C CA . GLU A 1 103 ? 34.095 14.308 -12.834 1.00 87.19 103 GLU A CA 1
ATOM 778 C C . GLU A 1 103 ? 32.621 14.642 -12.611 1.00 87.19 103 GLU A C 1
ATOM 780 O O . GLU A 1 103 ? 31.959 15.100 -13.535 1.00 87.19 103 GLU A O 1
ATOM 785 N N . TYR A 1 104 ? 32.152 14.509 -11.368 1.00 91.12 104 TYR A N 1
ATOM 786 C CA . TYR A 1 104 ? 30.822 14.940 -10.953 1.00 91.12 104 TYR A CA 1
ATOM 787 C C . TYR A 1 104 ? 30.576 16.415 -11.270 1.00 91.12 104 TYR A C 1
ATOM 789 O O . TYR A 1 104 ? 29.605 16.736 -11.943 1.00 91.12 104 TYR A O 1
ATOM 797 N N . GLU A 1 105 ? 31.476 17.299 -10.833 1.00 92.31 105 GLU A N 1
ATOM 798 C CA . GLU A 1 105 ? 31.369 18.744 -11.063 1.00 92.31 105 GLU A CA 1
ATOM 799 C C . GLU A 1 105 ? 31.316 19.060 -12.559 1.00 92.31 105 GLU A C 1
ATOM 801 O O . GLU A 1 105 ? 30.422 19.774 -12.998 1.00 92.31 105 GLU A O 1
ATOM 806 N N . ARG A 1 106 ? 32.189 18.440 -13.365 1.00 90.81 106 ARG A N 1
ATOM 807 C CA . ARG A 1 106 ? 32.181 18.622 -14.822 1.00 90.81 106 ARG A CA 1
ATOM 808 C C . ARG A 1 106 ? 30.866 18.172 -15.463 1.00 90.81 106 ARG A C 1
ATOM 810 O O . ARG A 1 106 ? 30.340 18.870 -16.320 1.00 90.81 106 ARG A O 1
ATOM 817 N N . ILE A 1 107 ? 30.372 16.981 -15.122 1.00 87.50 107 ILE A N 1
ATOM 818 C CA . ILE A 1 107 ? 29.129 16.459 -15.706 1.00 87.50 107 ILE A CA 1
ATOM 819 C C . ILE A 1 107 ? 27.943 17.313 -15.260 1.00 87.50 107 ILE A C 1
ATOM 821 O O . ILE A 1 107 ? 27.078 17.611 -16.076 1.00 87.50 107 ILE A O 1
ATOM 825 N N . ARG A 1 108 ? 27.926 17.751 -14.000 1.00 91.50 108 ARG A N 1
ATOM 826 C CA . ARG A 1 108 ? 26.876 18.617 -13.472 1.00 91.50 108 ARG A CA 1
ATOM 827 C C . ARG A 1 108 ? 26.863 19.988 -14.142 1.00 91.50 108 ARG A C 1
ATOM 829 O O . ARG A 1 108 ? 25.794 20.449 -14.503 1.00 91.50 108 ARG A O 1
ATOM 836 N N . GLU A 1 109 ? 28.025 20.588 -14.396 1.00 92.12 109 GLU A N 1
ATOM 837 C CA . GLU A 1 109 ? 28.121 21.824 -15.186 1.00 92.12 109 GLU A CA 1
ATOM 838 C C . GLU A 1 109 ? 27.507 21.651 -16.585 1.00 92.12 109 GLU A C 1
ATOM 840 O O . GLU A 1 109 ? 26.745 22.506 -17.027 1.00 92.12 109 GLU A O 1
ATOM 845 N N . ILE A 1 110 ? 27.770 20.522 -17.256 1.00 87.94 110 ILE A N 1
ATOM 846 C CA . ILE A 1 110 ? 27.183 20.230 -18.574 1.00 87.94 110 ILE A CA 1
ATOM 847 C C . ILE A 1 110 ? 25.661 20.048 -18.478 1.00 87.94 110 ILE A C 1
ATOM 849 O O . ILE A 1 110 ? 24.928 20.575 -19.312 1.00 87.94 110 ILE A O 1
ATOM 853 N N . VAL A 1 111 ? 25.176 19.322 -17.467 1.00 86.75 111 VAL A N 1
ATOM 854 C CA . VAL A 1 111 ? 23.737 19.128 -17.217 1.00 86.75 111 VAL A CA 1
ATOM 855 C C . VAL A 1 111 ? 23.057 20.479 -16.979 1.00 86.75 111 VAL A C 1
ATOM 857 O O . VAL A 1 111 ? 22.095 20.796 -17.673 1.00 86.75 111 VAL A O 1
ATOM 860 N N . ASP A 1 112 ? 23.610 21.316 -16.101 1.00 90.19 112 ASP A N 1
ATOM 861 C CA . ASP A 1 112 ? 23.083 22.648 -15.784 1.00 90.19 112 ASP A CA 1
ATOM 862 C C . ASP A 1 112 ? 23.076 23.584 -17.011 1.00 90.19 112 ASP A C 1
ATOM 864 O O . ASP A 1 112 ? 22.231 24.477 -17.118 1.00 90.19 112 ASP A O 1
ATOM 868 N N . GLU A 1 113 ? 24.038 23.448 -17.930 1.00 88.44 113 GLU A N 1
ATOM 869 C CA . GLU A 1 113 ? 24.058 24.186 -19.201 1.00 88.44 113 GLU A CA 1
ATOM 870 C C . GLU A 1 113 ? 22.985 23.687 -20.176 1.00 88.44 113 GLU A C 1
ATOM 872 O O . GLU A 1 113 ? 22.329 24.497 -20.835 1.00 88.44 113 GLU A O 1
ATOM 877 N N . LEU A 1 114 ? 22.773 22.372 -20.248 1.00 85.50 114 LEU A N 1
ATOM 878 C CA . LEU A 1 114 ? 21.773 21.757 -21.121 1.00 85.50 114 LEU A CA 1
ATOM 879 C C . LEU A 1 114 ? 20.341 22.000 -20.634 1.00 85.50 114 LEU A C 1
ATOM 881 O O . LEU A 1 114 ? 19.462 22.243 -21.457 1.00 85.50 114 LEU A O 1
ATOM 885 N N . GLU A 1 115 ? 20.107 22.009 -19.322 1.00 85.44 115 GLU A N 1
ATOM 886 C CA . GLU A 1 115 ? 18.808 22.347 -18.724 1.00 85.44 115 GLU A CA 1
ATOM 887 C C . GLU A 1 115 ? 18.388 23.797 -18.997 1.00 85.44 115 GLU A C 1
ATOM 889 O O . GLU A 1 115 ? 17.198 24.104 -19.058 1.00 85.44 115 GLU A O 1
ATOM 894 N N . LYS A 1 116 ? 19.355 24.699 -19.203 1.00 89.94 116 LYS A N 1
ATOM 895 C CA . LYS A 1 116 ? 19.088 26.086 -19.617 1.00 89.94 116 LYS A CA 1
ATOM 896 C C . LYS A 1 116 ? 18.752 26.207 -21.110 1.00 89.94 116 LYS A C 1
ATOM 898 O O . LYS A 1 116 ? 18.294 27.270 -21.530 1.00 89.94 116 LYS A O 1
ATOM 903 N N . GLY A 1 117 ? 19.007 25.169 -21.909 1.00 85.56 117 GLY A N 1
ATOM 904 C CA . GLY A 1 117 ? 18.716 25.117 -23.343 1.00 85.56 117 GLY A CA 1
ATOM 905 C C . GLY A 1 117 ? 17.319 24.573 -23.674 1.00 85.56 117 GLY A C 1
ATOM 906 O O . GLY A 1 117 ? 16.553 24.173 -22.802 1.00 85.56 117 GLY A O 1
ATOM 907 N N . GLU A 1 118 ? 16.967 24.537 -24.965 1.00 73.62 118 GLU A N 1
ATOM 908 C CA . GLU A 1 118 ? 15.756 23.844 -25.431 1.00 73.62 118 GLU A CA 1
ATOM 909 C C . GLU A 1 118 ? 15.896 22.329 -25.182 1.00 73.62 118 GLU A C 1
ATOM 911 O O . GLU A 1 118 ? 16.819 21.691 -25.688 1.00 73.62 118 GLU A O 1
ATOM 916 N N . GLY A 1 119 ? 14.978 21.749 -24.397 1.00 62.72 119 GLY A N 1
ATOM 917 C CA . GLY A 1 119 ? 15.113 20.425 -23.763 1.00 62.72 119 GLY A CA 1
ATOM 918 C C . GLY A 1 119 ? 15.300 19.198 -24.672 1.00 62.72 119 GLY A C 1
ATOM 919 O O . GLY A 1 119 ? 15.452 18.086 -24.165 1.00 62.72 119 GLY A O 1
ATOM 920 N N . THR A 1 120 ? 15.321 19.353 -25.998 1.00 61.94 120 THR A N 1
ATOM 921 C CA . THR A 1 120 ? 15.690 18.275 -26.929 1.00 61.94 120 THR A CA 1
ATOM 922 C C . THR A 1 120 ? 17.186 17.947 -26.868 1.00 61.94 120 THR A C 1
ATOM 924 O O . THR A 1 120 ? 17.554 16.786 -27.019 1.00 61.94 120 THR A O 1
ATOM 927 N N . THR A 1 121 ? 18.052 18.917 -26.550 1.00 73.19 121 THR A N 1
ATOM 928 C CA . THR A 1 121 ? 19.516 18.723 -26.516 1.00 73.19 121 THR A CA 1
ATOM 929 C C . THR A 1 121 ? 19.992 17.860 -25.346 1.00 73.19 121 THR A C 1
ATOM 931 O O . THR A 1 121 ? 20.973 17.129 -25.481 1.00 73.19 121 THR A O 1
ATOM 934 N N . PHE A 1 122 ? 19.287 17.887 -24.210 1.00 73.94 122 PHE A N 1
ATOM 935 C CA . PHE A 1 122 ? 19.673 17.133 -23.016 1.00 73.94 122 PHE A CA 1
ATOM 936 C C . PHE A 1 122 ? 19.520 15.618 -23.195 1.00 73.94 122 PHE A C 1
ATOM 938 O O . PHE A 1 122 ? 20.432 14.853 -22.879 1.00 73.94 122 PHE A O 1
ATOM 945 N N . LYS A 1 123 ? 18.389 15.171 -23.758 1.00 73.31 123 LYS A N 1
ATOM 946 C CA . LYS A 1 123 ? 18.143 13.743 -24.029 1.00 73.31 123 LYS A CA 1
ATOM 947 C C . LYS A 1 123 ? 19.119 13.185 -25.061 1.00 73.31 123 LYS A C 1
ATOM 949 O O . LYS A 1 123 ? 19.623 12.074 -24.877 1.00 73.31 123 LYS A O 1
ATOM 954 N N . ASP A 1 124 ? 19.406 13.959 -26.104 1.00 77.12 124 ASP A N 1
ATOM 955 C CA . ASP A 1 124 ? 20.366 13.579 -27.139 1.00 77.12 124 ASP A CA 1
ATOM 956 C C . ASP A 1 124 ? 21.780 13.464 -26.551 1.00 77.12 124 ASP A C 1
ATOM 958 O O . ASP A 1 124 ? 22.456 12.456 -26.762 1.00 77.12 124 ASP A O 1
ATOM 962 N N . TRP A 1 125 ? 22.189 14.418 -25.708 1.00 81.81 125 TRP A N 1
ATOM 963 C CA . TRP A 1 125 ? 23.486 14.378 -25.033 1.00 81.81 125 TRP A CA 1
ATOM 964 C C . TRP A 1 125 ? 23.615 13.223 -24.033 1.00 81.81 125 TRP A C 1
ATOM 966 O O . TRP A 1 125 ? 24.653 12.562 -24.013 1.00 81.81 125 TRP A O 1
ATOM 976 N N . ILE A 1 126 ? 22.577 12.912 -23.244 1.00 75.62 126 ILE A N 1
ATOM 977 C CA . ILE A 1 126 ? 22.577 11.715 -22.383 1.00 75.62 126 ILE A CA 1
ATOM 978 C C . ILE A 1 126 ? 22.797 10.466 -23.237 1.00 75.62 126 ILE A C 1
ATOM 980 O O . ILE A 1 126 ? 23.650 9.637 -22.915 1.00 75.62 126 ILE A O 1
ATOM 984 N N . CYS A 1 127 ? 22.083 10.350 -24.360 1.00 71.75 127 CYS A N 1
ATOM 985 C CA . CYS A 1 127 ? 22.239 9.218 -25.265 1.00 71.75 127 CYS A CA 1
ATOM 986 C C . CYS A 1 127 ? 23.662 9.132 -25.836 1.00 71.75 127 CYS A C 1
ATOM 988 O O . CYS A 1 127 ? 24.218 8.035 -25.894 1.00 71.75 127 CYS A O 1
ATOM 990 N N . GLU A 1 128 ? 24.265 10.258 -26.227 1.00 75.06 128 GLU A N 1
ATOM 991 C CA . GLU A 1 128 ? 25.640 10.340 -26.738 1.00 75.06 128 GLU A CA 1
ATOM 992 C C . GLU A 1 128 ? 26.705 10.062 -25.664 1.00 75.06 128 GLU A C 1
ATOM 994 O O . GLU A 1 128 ? 27.692 9.367 -25.924 1.00 75.06 128 GLU A O 1
ATOM 999 N N . SER A 1 129 ? 26.499 10.545 -24.441 1.00 70.50 129 SER A N 1
ATOM 1000 C CA . SER A 1 129 ? 27.411 10.353 -23.313 1.00 70.50 129 SER A CA 1
ATOM 1001 C C . SER A 1 129 ? 27.380 8.907 -22.811 1.00 70.50 129 SER A C 1
ATOM 1003 O O . SER A 1 129 ? 28.435 8.284 -22.642 1.00 70.50 129 SER A O 1
ATOM 1005 N N . GLU A 1 130 ? 26.190 8.304 -22.693 1.00 68.38 130 GLU A N 1
ATOM 1006 C CA . GLU A 1 130 ? 26.043 6.861 -22.463 1.00 68.38 130 GLU A CA 1
ATOM 1007 C C . GLU A 1 130 ? 26.723 6.048 -23.578 1.00 68.38 130 GLU A C 1
ATOM 1009 O O . GLU A 1 130 ? 27.317 4.995 -23.321 1.00 68.38 130 GLU A O 1
ATOM 1014 N N . LEU A 1 131 ? 26.674 6.543 -24.820 1.00 62.88 131 LEU A N 1
ATOM 1015 C CA . LEU A 1 131 ? 27.343 5.961 -25.985 1.00 62.88 131 LEU A CA 1
ATOM 1016 C C . LEU A 1 131 ? 28.870 5.955 -25.846 1.00 62.88 131 LEU A C 1
ATOM 1018 O O . LEU A 1 131 ? 29.504 4.961 -26.204 1.00 62.88 131 LEU A O 1
ATOM 1022 N N . ALA A 1 132 ? 29.452 7.059 -25.371 1.00 66.12 132 ALA A N 1
ATOM 1023 C CA . ALA A 1 132 ? 30.897 7.269 -25.299 1.00 66.12 132 ALA A CA 1
ATOM 1024 C C . ALA A 1 132 ? 31.554 6.473 -24.158 1.00 66.12 132 ALA A C 1
ATOM 1026 O O . ALA A 1 132 ? 32.632 5.909 -24.334 1.00 66.12 132 ALA A O 1
ATOM 1027 N N . HIS A 1 133 ? 30.872 6.328 -23.018 1.00 62.03 133 HIS A N 1
ATOM 1028 C CA . HIS A 1 133 ? 31.374 5.600 -21.840 1.00 62.03 133 HIS A CA 1
ATOM 1029 C C . HIS A 1 133 ? 31.154 4.071 -21.919 1.00 62.03 133 HIS A C 1
ATOM 1031 O O . HIS A 1 133 ? 31.276 3.337 -20.931 1.00 62.03 133 HIS A O 1
ATOM 1037 N N . SER A 1 134 ? 30.808 3.561 -23.104 1.00 59.62 134 SER A N 1
ATOM 1038 C CA . SER A 1 134 ? 30.392 2.178 -23.340 1.00 59.62 134 SER A CA 1
ATOM 1039 C C . SER A 1 134 ? 31.459 1.334 -24.044 1.00 59.62 134 SER A C 1
ATOM 1041 O O . SER A 1 134 ? 31.209 0.738 -25.087 1.00 59.62 134 SER A O 1
ATOM 1043 N N . THR A 1 135 ? 32.651 1.223 -23.455 1.00 54.47 135 THR A N 1
ATOM 1044 C CA . THR A 1 135 ? 33.741 0.356 -23.956 1.00 54.47 135 THR A CA 1
ATOM 1045 C C . THR A 1 135 ? 33.574 -1.133 -23.613 1.00 54.47 135 THR A C 1
ATOM 1047 O O . THR A 1 135 ? 34.319 -1.971 -24.114 1.00 54.47 135 THR A O 1
ATOM 1050 N N . SER A 1 136 ? 32.569 -1.514 -22.816 1.00 60.75 136 SER A N 1
ATOM 1051 C CA . SER A 1 136 ? 32.239 -2.924 -22.553 1.00 60.75 136 SER A CA 1
ATOM 1052 C C . SER A 1 136 ? 31.359 -3.513 -23.664 1.00 60.75 136 SER A C 1
ATOM 1054 O O . SER A 1 136 ? 30.313 -2.950 -23.995 1.00 60.75 136 SER A O 1
ATOM 1056 N N . GLY A 1 137 ? 31.725 -4.690 -24.192 1.00 57.28 137 GLY A N 1
ATOM 1057 C CA . GLY A 1 137 ? 30.992 -5.387 -25.263 1.00 57.28 137 GLY A CA 1
ATOM 1058 C C . GLY A 1 137 ? 29.493 -5.599 -24.991 1.00 57.28 137 GLY A C 1
ATOM 1059 O O . GLY A 1 137 ? 28.690 -5.563 -25.921 1.00 57.28 137 GLY A O 1
ATOM 1060 N N . SER A 1 138 ? 29.086 -5.695 -23.719 1.00 60.28 138 SER A N 1
ATOM 1061 C CA . SER A 1 138 ? 27.673 -5.782 -23.316 1.00 60.28 138 SER A CA 1
ATOM 1062 C C . SER A 1 138 ? 26.876 -4.504 -23.627 1.00 60.28 138 SER A C 1
ATOM 1064 O O . SER A 1 138 ? 25.701 -4.570 -23.996 1.00 60.28 138 SER A O 1
ATOM 1066 N N . LYS A 1 139 ? 27.498 -3.323 -23.525 1.00 64.19 139 LYS A N 1
ATOM 1067 C CA . LYS A 1 139 ? 26.830 -2.036 -23.774 1.00 64.19 139 LYS A CA 1
ATOM 1068 C C . LYS A 1 139 ? 26.721 -1.716 -25.270 1.00 64.19 139 LYS A C 1
ATOM 1070 O O . LYS A 1 139 ? 25.696 -1.190 -25.699 1.00 64.19 139 LYS A O 1
ATOM 1075 N N . LEU A 1 140 ? 27.703 -2.116 -26.086 1.00 68.56 140 LEU A N 1
ATOM 1076 C CA . LEU A 1 140 ? 27.609 -2.012 -27.551 1.00 68.56 140 LEU A CA 1
ATOM 1077 C C . LEU A 1 140 ? 26.445 -2.847 -28.105 1.00 68.56 140 LEU A C 1
ATOM 1079 O O . LEU A 1 140 ? 25.745 -2.419 -29.024 1.00 68.56 140 LEU A O 1
ATOM 1083 N N . GLU A 1 141 ? 26.205 -4.021 -27.524 1.00 71.62 141 GLU A N 1
ATOM 1084 C CA . GLU A 1 141 ? 25.053 -4.845 -27.876 1.00 71.62 141 GLU A CA 1
ATOM 1085 C C . GLU A 1 141 ? 23.735 -4.159 -27.490 1.00 71.62 141 GLU A C 1
ATOM 1087 O O . GLU A 1 141 ? 22.828 -4.079 -28.316 1.00 71.62 141 GLU A O 1
ATOM 1092 N N . LYS A 1 142 ? 23.647 -3.555 -26.294 1.00 75.94 142 LYS A N 1
ATOM 1093 C CA . LYS A 1 142 ? 22.488 -2.731 -25.895 1.00 75.94 142 LYS A CA 1
ATOM 1094 C C . LYS A 1 142 ? 22.246 -1.559 -26.852 1.00 75.94 142 LYS A C 1
ATOM 1096 O O . LYS A 1 142 ? 21.100 -1.305 -27.208 1.00 75.94 142 LYS A O 1
ATOM 1101 N N . LYS A 1 143 ? 23.301 -0.888 -27.328 1.00 73.25 143 LYS A N 1
ATOM 1102 C CA . LYS A 1 143 ? 23.196 0.188 -28.330 1.00 73.25 143 LYS A CA 1
ATOM 1103 C C . LYS A 1 143 ? 22.605 -0.315 -29.646 1.00 73.25 143 LYS A C 1
ATOM 1105 O O . LYS A 1 143 ? 21.668 0.289 -30.158 1.00 73.25 143 LYS A O 1
ATOM 1110 N N . LYS A 1 144 ? 23.115 -1.430 -30.183 1.00 75.62 144 LYS A N 1
ATOM 1111 C CA . LYS A 1 144 ? 22.572 -2.039 -31.412 1.00 75.62 144 LYS A CA 1
ATOM 1112 C C . LYS A 1 144 ? 21.094 -2.402 -31.248 1.00 75.62 144 LYS A C 1
ATOM 1114 O O . LYS A 1 144 ? 20.299 -2.104 -32.131 1.00 75.62 144 LYS A O 1
ATOM 1119 N N . LYS A 1 145 ? 20.728 -2.950 -30.086 1.00 81.12 145 LYS A N 1
ATOM 1120 C CA . LYS A 1 145 ? 19.343 -3.278 -29.725 1.00 81.12 145 LYS A CA 1
ATOM 1121 C C . LYS A 1 145 ? 18.443 -2.036 -29.666 1.00 81.12 145 LYS A C 1
ATOM 1123 O O . LYS A 1 145 ? 17.354 -2.062 -30.226 1.00 81.12 145 LYS A O 1
ATOM 1128 N N . ARG A 1 146 ? 18.907 -0.930 -29.067 1.00 79.94 146 ARG A N 1
ATOM 1129 C CA . ARG A 1 146 ? 18.174 0.353 -29.030 1.00 79.94 146 ARG A CA 1
ATOM 1130 C C . ARG A 1 146 ? 17.987 0.963 -30.425 1.00 79.94 146 ARG A C 1
ATOM 1132 O O . ARG A 1 146 ? 16.885 1.382 -30.756 1.00 79.94 146 ARG A O 1
ATOM 1139 N N . MET A 1 147 ? 19.031 0.964 -31.260 1.00 79.62 147 MET A N 1
ATOM 1140 C CA . MET A 1 147 ? 18.936 1.485 -32.633 1.00 79.62 147 MET A CA 1
ATOM 1141 C C . MET A 1 147 ? 17.946 0.693 -33.493 1.00 79.62 147 MET A C 1
ATOM 1143 O O . MET A 1 147 ? 17.305 1.278 -34.358 1.00 79.62 147 MET A O 1
ATOM 1147 N N . HIS A 1 148 ? 17.808 -0.614 -33.257 1.00 84.44 148 HIS A N 1
ATOM 1148 C CA . HIS A 1 148 ? 16.809 -1.435 -33.940 1.00 84.44 148 HIS A CA 1
ATOM 1149 C C . HIS A 1 148 ? 15.384 -1.220 -33.401 1.00 84.44 148 HIS A C 1
ATOM 1151 O O . HIS A 1 148 ? 14.425 -1.211 -34.170 1.00 84.44 148 HIS A O 1
ATOM 1157 N N . ALA A 1 149 ? 15.238 -0.987 -32.094 1.00 89.25 149 ALA A N 1
ATOM 1158 C CA . ALA A 1 149 ? 13.940 -0.729 -31.476 1.00 89.25 149 ALA A CA 1
ATOM 1159 C C . ALA A 1 149 ? 13.302 0.595 -31.945 1.00 89.25 149 ALA A C 1
ATOM 1161 O O . ALA A 1 149 ? 12.084 0.667 -32.081 1.00 89.25 149 ALA A O 1
ATOM 1162 N N . LEU A 1 150 ? 14.097 1.630 -32.237 1.00 87.75 150 LEU A N 1
ATOM 1163 C CA . LEU A 1 150 ? 13.580 2.963 -32.577 1.00 87.75 150 LEU A CA 1
ATOM 1164 C C . LEU A 1 150 ? 12.741 3.002 -33.882 1.00 87.75 150 LEU A C 1
ATOM 1166 O O . LEU A 1 150 ? 11.643 3.568 -33.861 1.00 87.75 150 LEU A O 1
ATOM 1170 N N . PRO A 1 151 ? 13.167 2.390 -35.009 1.00 92.25 151 PRO A N 1
ATOM 1171 C CA . PRO A 1 151 ? 12.319 2.247 -36.194 1.00 92.25 151 PRO A CA 1
ATOM 1172 C C . PRO A 1 151 ? 11.014 1.492 -35.926 1.00 92.25 151 PRO A C 1
ATOM 1174 O O . PRO A 1 151 ? 9.978 1.880 -36.466 1.00 92.25 151 PRO A O 1
ATOM 1177 N N . ILE A 1 152 ? 11.053 0.450 -35.086 1.00 94.62 152 ILE A N 1
ATOM 1178 C CA . I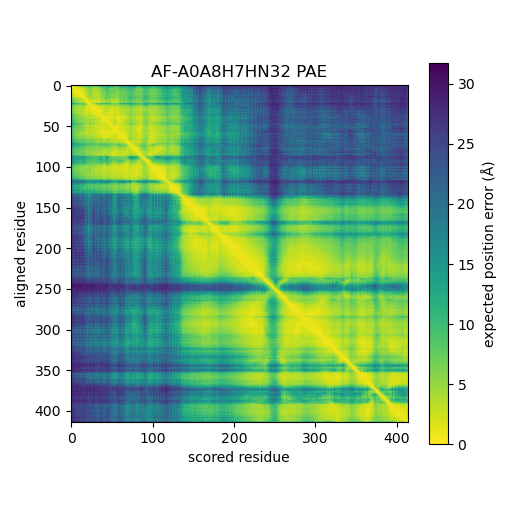LE A 1 152 ? 9.867 -0.321 -34.683 1.00 94.62 152 ILE A CA 1
ATOM 1179 C C . ILE A 1 152 ? 8.899 0.585 -33.919 1.00 94.62 152 ILE A C 1
ATOM 1181 O O . ILE A 1 152 ? 7.752 0.728 -34.333 1.00 94.62 152 ILE A O 1
ATOM 1185 N N . GLN A 1 153 ? 9.378 1.274 -32.878 1.00 94.12 153 GLN A N 1
ATOM 1186 C CA . GLN A 1 153 ? 8.591 2.234 -32.095 1.00 94.12 153 GLN A CA 1
ATOM 1187 C C . GLN A 1 153 ? 7.963 3.308 -32.986 1.00 94.12 153 GLN A C 1
ATOM 1189 O O . GLN A 1 153 ? 6.765 3.554 -32.921 1.00 94.12 153 GLN A O 1
ATOM 1194 N N . THR A 1 154 ? 8.751 3.894 -33.891 1.00 92.75 154 THR A N 1
ATOM 1195 C CA . THR A 1 154 ? 8.274 4.934 -34.813 1.00 92.75 154 THR A CA 1
ATOM 1196 C C . THR A 1 154 ? 7.152 4.421 -35.717 1.00 92.75 154 THR A C 1
ATOM 1198 O O . THR A 1 154 ? 6.194 5.145 -35.988 1.00 92.75 154 THR A O 1
ATOM 1201 N N . ARG A 1 155 ? 7.254 3.182 -36.218 1.00 97.38 155 ARG A N 1
ATOM 1202 C CA . ARG A 1 155 ? 6.206 2.580 -37.052 1.00 97.38 155 ARG A CA 1
ATOM 1203 C C . ARG A 1 155 ? 4.958 2.229 -36.237 1.00 97.38 155 ARG A C 1
ATOM 1205 O O . ARG A 1 155 ? 3.865 2.454 -36.739 1.00 97.38 155 ARG A O 1
ATOM 1212 N N . LEU A 1 156 ? 5.103 1.753 -35.001 1.00 96.56 156 LEU A N 1
ATOM 1213 C CA . LEU A 1 156 ? 3.976 1.483 -34.097 1.00 96.56 156 LEU A CA 1
ATOM 1214 C C . LEU A 1 156 ? 3.218 2.765 -33.726 1.00 96.56 156 LEU A C 1
ATOM 1216 O O . LEU A 1 156 ? 1.996 2.794 -33.822 1.00 96.56 156 LEU A O 1
ATOM 1220 N N . ILE A 1 157 ? 3.928 3.858 -33.432 1.00 94.56 157 ILE A N 1
ATOM 1221 C CA . ILE A 1 157 ? 3.315 5.175 -33.184 1.00 94.56 157 ILE A CA 1
ATOM 1222 C C . ILE A 1 157 ? 2.543 5.666 -34.419 1.00 94.56 157 ILE A C 1
ATOM 1224 O O . ILE A 1 157 ? 1.441 6.197 -34.305 1.00 94.56 157 ILE A O 1
ATOM 1228 N N . LYS A 1 158 ? 3.069 5.438 -35.632 1.00 96.31 158 LYS A N 1
ATOM 1229 C CA . LYS A 1 158 ? 2.342 5.736 -36.885 1.00 96.31 158 LYS A CA 1
ATOM 1230 C C . LYS A 1 158 ? 1.078 4.890 -37.075 1.00 96.31 158 LYS A C 1
ATOM 1232 O O . LYS A 1 158 ? 0.213 5.294 -37.845 1.00 96.31 158 LYS A O 1
ATOM 1237 N N . LEU A 1 159 ? 0.979 3.747 -36.398 1.00 97.19 159 LEU A N 1
ATOM 1238 C CA . LEU A 1 159 ? -0.219 2.906 -36.320 1.00 97.19 159 LEU A CA 1
ATOM 1239 C C . LEU A 1 159 ? -1.114 3.274 -35.123 1.00 97.19 159 LEU A C 1
ATOM 1241 O O . LEU A 1 159 ? -1.986 2.492 -34.763 1.00 97.19 159 LEU A O 1
ATOM 1245 N N . SER A 1 160 ? -0.910 4.455 -34.530 1.00 97.00 160 SER A N 1
ATOM 1246 C CA . SER A 1 160 ? -1.704 5.001 -33.422 1.00 97.00 160 SER A CA 1
ATOM 1247 C C . SER A 1 160 ? -1.533 4.293 -32.073 1.00 97.00 160 SER A C 1
ATOM 1249 O O . SER A 1 160 ? -2.375 4.473 -31.199 1.00 97.00 160 SER A O 1
ATOM 1251 N N . TRP A 1 161 ? -0.441 3.549 -31.869 1.00 96.06 161 TRP A N 1
ATOM 1252 C CA . TRP A 1 161 ? -0.057 3.072 -30.535 1.00 96.06 161 TRP A CA 1
ATOM 1253 C C . TRP A 1 161 ? 0.608 4.180 -29.720 1.00 96.06 161 TRP A C 1
ATOM 1255 O O . TRP A 1 161 ? 1.408 4.954 -30.259 1.00 96.06 161 TRP A O 1
ATOM 1265 N N . ASP A 1 162 ? 0.312 4.238 -28.422 1.00 93.50 162 ASP A N 1
ATOM 1266 C CA . ASP A 1 162 ? 0.929 5.212 -27.528 1.00 93.50 162 ASP A CA 1
ATOM 1267 C C . ASP A 1 162 ? 2.389 4.830 -27.235 1.00 93.50 162 ASP A C 1
ATOM 1269 O O . ASP A 1 162 ? 2.757 3.656 -27.154 1.00 93.50 162 ASP A O 1
ATOM 1273 N N . ALA A 1 163 ? 3.252 5.829 -27.057 1.00 92.56 163 ALA A N 1
ATOM 1274 C CA . ALA A 1 163 ? 4.646 5.609 -26.692 1.00 92.56 163 ALA A CA 1
ATOM 1275 C C . ALA A 1 163 ? 4.776 4.916 -25.324 1.00 92.56 163 ALA A C 1
ATOM 1277 O O . ALA A 1 163 ? 5.727 4.157 -25.108 1.00 92.56 163 ALA A O 1
ATOM 1278 N N . VAL A 1 164 ? 3.819 5.153 -24.423 1.00 90.06 164 VAL A N 1
ATOM 1279 C CA . VAL A 1 164 ? 3.749 4.514 -23.101 1.00 90.06 164 VAL A CA 1
ATOM 1280 C C . VAL A 1 164 ? 3.567 3.000 -23.235 1.00 90.06 164 VAL A C 1
ATOM 1282 O O . VAL A 1 164 ? 4.367 2.249 -22.682 1.00 90.06 164 VAL A O 1
ATOM 1285 N N . ASP A 1 165 ? 2.628 2.540 -24.070 1.00 91.50 165 ASP A N 1
ATOM 1286 C CA . ASP A 1 165 ? 2.369 1.105 -24.292 1.00 91.50 165 ASP A CA 1
ATOM 1287 C C . ASP A 1 165 ? 3.586 0.363 -24.865 1.00 91.50 165 ASP A C 1
ATOM 1289 O O . ASP A 1 165 ? 3.806 -0.819 -24.602 1.00 91.50 165 ASP A O 1
ATOM 1293 N N . ILE A 1 166 ? 4.421 1.069 -25.632 1.00 92.12 166 ILE A N 1
ATOM 1294 C CA . ILE A 1 166 ? 5.592 0.478 -26.280 1.00 92.12 166 ILE A CA 1
ATOM 1295 C C . ILE A 1 166 ? 6.821 0.482 -25.353 1.00 92.12 166 ILE A C 1
ATOM 1297 O O . ILE A 1 166 ? 7.680 -0.401 -25.451 1.00 92.12 166 ILE A O 1
ATOM 1301 N N . SER A 1 167 ? 6.953 1.491 -24.485 1.00 85.00 167 SER A N 1
ATOM 1302 C CA . SER A 1 167 ? 8.153 1.714 -23.663 1.00 85.00 167 SER A CA 1
ATOM 1303 C C . SER A 1 167 ? 8.053 1.169 -22.239 1.00 85.00 167 SER A C 1
ATOM 1305 O O . SER A 1 167 ? 9.069 0.717 -21.708 1.00 85.00 167 SER A O 1
ATOM 1307 N N . GLU A 1 168 ? 6.859 1.133 -21.643 1.00 77.00 168 GLU A N 1
ATOM 1308 C CA . GLU A 1 168 ? 6.645 0.700 -20.255 1.00 77.00 168 GLU A CA 1
ATOM 1309 C C . GLU A 1 168 ? 6.459 -0.811 -20.098 1.00 77.00 168 GLU A C 1
ATOM 1311 O O . GLU A 1 168 ? 6.007 -1.299 -19.061 1.00 77.00 168 GLU A O 1
ATOM 1316 N N . CYS A 1 169 ? 6.880 -1.595 -21.089 1.00 79.75 169 CYS A N 1
ATOM 1317 C CA . CYS A 1 169 ? 6.961 -3.039 -20.951 1.00 79.75 169 CYS A CA 1
ATOM 1318 C C . CYS A 1 169 ? 8.068 -3.408 -19.940 1.00 79.75 169 CYS A C 1
ATOM 1320 O O . CYS A 1 169 ? 9.209 -3.702 -20.308 1.00 79.75 169 CYS A O 1
ATOM 1322 N N . LYS A 1 170 ? 7.728 -3.362 -18.642 1.00 73.00 170 LYS A N 1
ATOM 1323 C CA . LYS A 1 170 ? 8.632 -3.633 -17.508 1.00 73.00 170 LYS A CA 1
ATOM 1324 C C . LYS A 1 170 ? 9.246 -5.030 -17.605 1.00 73.00 170 LYS A C 1
ATOM 1326 O O . LYS A 1 170 ? 10.402 -5.233 -17.235 1.00 73.00 170 LYS A O 1
ATOM 1331 N N . GLU A 1 171 ? 8.497 -5.982 -18.161 1.00 81.25 171 GLU A N 1
ATOM 1332 C CA . GLU A 1 171 ? 8.911 -7.375 -18.320 1.00 81.25 171 GLU A CA 1
ATOM 1333 C C . GLU A 1 171 ? 8.574 -7.899 -19.721 1.00 81.25 171 GLU A C 1
ATOM 1335 O O . GLU A 1 171 ? 7.604 -8.638 -19.898 1.00 81.25 171 GLU A O 1
ATOM 1340 N N . PRO A 1 172 ? 9.383 -7.563 -20.741 1.00 85.12 172 PRO A N 1
ATOM 1341 C CA . PRO A 1 172 ? 9.095 -8.025 -22.080 1.00 85.12 172 PRO A CA 1
ATOM 1342 C C . PRO A 1 172 ? 9.271 -9.535 -22.161 1.00 85.12 172 PRO A C 1
ATOM 1344 O O . PRO A 1 172 ? 10.293 -10.083 -21.705 1.00 85.12 172 PRO A O 1
ATOM 1347 N N . THR A 1 173 ? 8.284 -10.188 -22.777 1.00 90.75 173 THR A N 1
ATOM 1348 C CA . THR A 1 173 ? 8.328 -11.615 -23.093 1.00 90.75 173 THR A CA 1
ATOM 1349 C C . THR A 1 173 ? 9.596 -11.926 -23.888 1.00 90.75 173 THR A C 1
ATOM 1351 O O . THR A 1 173 ? 10.189 -11.062 -24.546 1.00 90.75 173 THR A O 1
ATOM 1354 N N . GLN A 1 174 ? 10.073 -13.171 -23.813 1.00 91.69 174 GLN A N 1
ATOM 1355 C CA . GLN A 1 174 ? 11.235 -13.559 -24.618 1.00 91.69 174 GLN A CA 1
ATOM 1356 C C . GLN A 1 174 ? 10.957 -13.379 -26.112 1.00 91.69 174 GLN A C 1
ATOM 1358 O O . GLN A 1 174 ? 11.839 -12.926 -26.835 1.00 91.69 174 GLN A O 1
ATOM 1363 N N . GLU A 1 175 ? 9.721 -13.624 -26.546 1.00 92.44 175 GLU A N 1
ATOM 1364 C CA . GLU A 1 175 ? 9.277 -13.353 -27.910 1.00 92.44 175 GLU A CA 1
ATOM 1365 C C . GLU A 1 175 ? 9.453 -11.874 -28.274 1.00 92.44 175 GLU A C 1
ATOM 1367 O O . GLU A 1 175 ? 10.194 -11.569 -29.210 1.00 92.44 175 GLU A O 1
ATOM 1372 N N . TRP A 1 176 ? 8.932 -10.944 -27.463 1.00 93.81 176 TRP A N 1
ATOM 1373 C CA . TRP A 1 176 ? 9.134 -9.507 -27.674 1.00 93.81 176 TRP A CA 1
ATOM 1374 C C . TRP A 1 176 ? 10.614 -9.140 -27.789 1.00 93.81 176 TRP A C 1
ATOM 1376 O O . TRP A 1 176 ? 11.026 -8.437 -28.712 1.00 93.81 176 TRP A O 1
ATOM 1386 N N . LYS A 1 177 ? 11.452 -9.668 -26.887 1.00 92.12 177 LYS A N 1
ATOM 1387 C CA . LYS A 1 177 ? 12.900 -9.418 -26.919 1.00 92.12 177 LYS A CA 1
ATOM 1388 C C . LYS A 1 177 ? 13.528 -9.923 -28.215 1.00 92.12 177 LYS A C 1
ATOM 1390 O O . LYS A 1 177 ? 14.373 -9.233 -28.781 1.00 92.12 177 LYS A O 1
ATOM 1395 N N . THR A 1 178 ? 13.121 -11.096 -28.696 1.00 93.38 178 THR A N 1
ATOM 1396 C CA . THR A 1 178 ? 13.628 -11.656 -29.956 1.00 93.38 178 THR A CA 1
ATOM 1397 C C . THR A 1 178 ? 13.139 -10.913 -31.191 1.00 93.38 178 THR A C 1
ATOM 1399 O O . THR A 1 178 ? 13.834 -10.952 -32.200 1.00 93.38 178 THR A O 1
ATOM 1402 N N . LEU A 1 179 ? 11.996 -10.225 -31.130 1.00 93.44 179 LEU A N 1
ATOM 1403 C CA . LEU A 1 179 ? 11.457 -9.431 -32.236 1.00 93.44 179 LEU A CA 1
ATOM 1404 C C . LEU A 1 179 ? 12.059 -8.020 -32.264 1.00 93.44 179 LEU A C 1
ATOM 1406 O O . LEU A 1 179 ? 12.559 -7.577 -33.297 1.00 93.44 179 LEU A O 1
ATOM 1410 N N . VAL A 1 180 ? 12.069 -7.332 -31.120 1.00 92.81 180 VAL A N 1
ATOM 1411 C CA . VAL A 1 180 ? 12.449 -5.915 -31.019 1.00 92.81 180 VAL A CA 1
ATOM 1412 C C . VAL A 1 180 ? 13.959 -5.712 -30.939 1.00 92.81 180 VAL A C 1
ATOM 1414 O O . VAL A 1 180 ? 14.477 -4.729 -31.464 1.00 92.81 180 VAL A O 1
ATOM 1417 N N . PHE A 1 181 ? 14.702 -6.640 -30.333 1.00 90.44 181 PHE A N 1
ATOM 1418 C CA . PHE A 1 181 ? 16.135 -6.469 -30.073 1.00 90.44 181 PHE A CA 1
ATOM 1419 C C . PHE A 1 181 ? 17.037 -7.284 -31.012 1.00 90.44 181 PHE A C 1
ATOM 1421 O O . PHE A 1 181 ? 18.149 -7.669 -30.631 1.00 90.44 181 PHE A O 1
ATOM 1428 N N . LYS A 1 182 ? 16.592 -7.537 -32.249 1.00 89.88 182 LYS A N 1
ATOM 1429 C CA . LYS A 1 182 ? 17.452 -8.113 -33.294 1.00 89.88 182 LYS A CA 1
ATOM 1430 C C . LYS A 1 182 ? 18.549 -7.129 -33.700 1.00 89.88 182 LYS A C 1
ATOM 1432 O O . LYS A 1 182 ? 18.403 -5.916 -33.614 1.00 89.88 182 LYS A O 1
ATOM 1437 N N . THR A 1 183 ? 19.683 -7.665 -34.138 1.00 83.75 183 THR A N 1
ATOM 1438 C CA . THR A 1 183 ? 20.829 -6.871 -34.615 1.00 83.75 183 THR A CA 1
ATOM 1439 C C . THR A 1 183 ? 20.772 -6.564 -36.113 1.00 83.75 183 THR A C 1
ATOM 1441 O O . THR A 1 183 ? 21.552 -5.738 -36.586 1.00 83.75 183 THR A O 1
ATOM 1444 N N . LYS A 1 184 ? 19.886 -7.233 -36.861 1.00 87.88 184 LYS A N 1
ATOM 1445 C CA . LYS A 1 184 ? 19.678 -7.034 -38.301 1.00 87.88 184 LYS A CA 1
ATOM 1446 C C . LYS A 1 184 ? 18.884 -5.743 -38.536 1.00 87.88 184 LYS A C 1
ATOM 1448 O O . LYS A 1 184 ? 18.085 -5.375 -37.694 1.00 87.88 184 LYS A O 1
ATOM 1453 N N . LEU A 1 185 ? 19.124 -5.039 -39.643 1.00 87.31 185 LEU A N 1
ATOM 1454 C CA . LEU A 1 185 ? 18.331 -3.859 -40.008 1.00 87.31 185 LEU A CA 1
ATOM 1455 C C . LEU A 1 185 ? 16.898 -4.268 -40.374 1.00 87.31 185 LEU A C 1
ATOM 1457 O O . LEU A 1 185 ? 16.718 -5.212 -41.140 1.00 87.31 185 LEU A O 1
ATOM 1461 N N . LEU A 1 186 ? 15.916 -3.521 -39.868 1.00 93.50 186 LEU A N 1
ATOM 1462 C CA . LEU A 1 186 ? 14.499 -3.731 -40.149 1.00 93.50 186 LEU A CA 1
ATOM 1463 C C . LEU A 1 186 ? 14.174 -3.321 -41.594 1.00 93.50 186 LEU A C 1
ATOM 1465 O O . LEU A 1 186 ? 14.122 -2.131 -41.909 1.00 93.50 186 LEU A O 1
ATOM 1469 N N . ASP A 1 187 ? 13.949 -4.305 -42.460 1.00 95.12 187 ASP A N 1
ATOM 1470 C CA . ASP A 1 187 ? 13.433 -4.101 -43.816 1.00 95.12 187 ASP A CA 1
ATOM 1471 C C . ASP A 1 187 ? 11.894 -4.244 -43.868 1.00 95.12 187 ASP A C 1
ATOM 1473 O O . ASP A 1 187 ? 11.253 -4.644 -42.895 1.00 95.12 187 ASP A O 1
ATOM 1477 N N . ASP A 1 188 ? 11.265 -3.877 -44.989 1.00 96.31 188 ASP A N 1
ATOM 1478 C CA . ASP A 1 188 ? 9.797 -3.878 -45.107 1.00 96.31 188 ASP A CA 1
ATOM 1479 C C . ASP A 1 188 ? 9.169 -5.273 -45.212 1.00 96.31 188 ASP A C 1
ATOM 1481 O O . ASP A 1 188 ? 7.956 -5.406 -45.023 1.00 96.31 188 ASP A O 1
ATOM 1485 N N . ASN A 1 189 ? 9.948 -6.304 -45.545 1.00 95.88 189 ASN A N 1
ATOM 1486 C CA . ASN A 1 189 ? 9.469 -7.684 -45.488 1.00 95.88 189 ASN A CA 1
ATOM 1487 C C . ASN A 1 189 ? 9.515 -8.165 -44.035 1.00 95.88 189 ASN A C 1
ATOM 1489 O O . ASN A 1 189 ? 8.499 -8.606 -43.514 1.00 95.88 189 ASN A O 1
ATOM 1493 N N . GLU A 1 190 ? 10.641 -7.954 -43.349 1.00 94.81 190 GLU A N 1
ATOM 1494 C CA . GLU A 1 190 ? 10.800 -8.289 -41.935 1.00 94.81 190 GLU A CA 1
ATOM 1495 C C . GLU A 1 190 ? 9.780 -7.549 -41.066 1.00 94.81 190 GLU A C 1
ATOM 1497 O O . GLU A 1 190 ? 9.193 -8.155 -40.178 1.00 94.81 190 GLU A O 1
ATOM 1502 N N . TRP A 1 191 ? 9.490 -6.276 -41.358 1.00 96.81 191 TRP A N 1
ATOM 1503 C CA . TRP A 1 191 ? 8.416 -5.539 -40.691 1.00 96.81 191 TRP A CA 1
ATOM 1504 C C . TRP A 1 191 ? 7.048 -6.202 -40.867 1.00 96.81 191 TRP A C 1
ATOM 1506 O O . TRP A 1 191 ? 6.314 -6.335 -39.893 1.00 96.81 191 TRP A O 1
ATOM 1516 N N . ARG A 1 192 ? 6.702 -6.627 -42.090 1.00 97.25 192 ARG A N 1
ATOM 1517 C CA . ARG A 1 192 ? 5.433 -7.321 -42.363 1.00 97.25 192 ARG A CA 1
ATOM 1518 C C . ARG A 1 192 ? 5.342 -8.655 -41.627 1.00 97.25 192 ARG A C 1
ATOM 1520 O O . ARG A 1 192 ? 4.259 -8.993 -41.165 1.00 97.25 192 ARG A O 1
ATOM 1527 N N . ASP A 1 193 ? 6.465 -9.351 -41.485 1.00 96.56 193 ASP A N 1
ATOM 1528 C CA . ASP A 1 193 ? 6.530 -10.636 -40.792 1.00 96.56 193 ASP A CA 1
ATOM 1529 C C . ASP A 1 193 ? 6.408 -10.477 -39.269 1.00 96.56 193 ASP A C 1
ATOM 1531 O O . ASP A 1 193 ? 5.696 -11.245 -38.629 1.00 96.56 193 ASP A O 1
ATOM 1535 N N . ILE A 1 194 ? 7.073 -9.480 -38.667 1.00 96.88 194 ILE A N 1
ATOM 1536 C CA . ILE A 1 194 ? 7.051 -9.295 -37.204 1.00 96.88 194 ILE A CA 1
ATOM 1537 C C . ILE A 1 194 ? 5.824 -8.529 -36.701 1.00 96.88 194 ILE A C 1
ATOM 1539 O O . ILE A 1 194 ? 5.480 -8.659 -35.529 1.00 96.88 194 ILE A O 1
ATOM 1543 N N . LEU A 1 195 ? 5.174 -7.720 -37.547 1.00 97.00 195 LEU A N 1
ATOM 1544 C CA . LEU A 1 195 ? 4.090 -6.829 -37.123 1.00 97.00 195 LEU A CA 1
ATOM 1545 C C . LEU A 1 195 ? 2.930 -7.564 -36.422 1.00 97.00 195 LEU A C 1
ATOM 1547 O O . LEU A 1 195 ? 2.556 -7.105 -35.347 1.00 97.00 195 LEU A O 1
ATOM 1551 N N . PRO A 1 196 ? 2.386 -8.690 -36.926 1.00 97.56 196 PRO A N 1
ATOM 1552 C CA . PRO A 1 196 ? 1.295 -9.390 -36.243 1.00 97.56 196 PRO A CA 1
ATOM 1553 C C . PRO A 1 196 ? 1.660 -9.825 -34.818 1.00 97.56 196 PRO A C 1
ATOM 1555 O O . PRO A 1 196 ? 0.864 -9.654 -33.903 1.00 97.56 196 PRO A O 1
ATOM 1558 N N . HIS A 1 197 ? 2.889 -10.309 -34.620 1.00 96.25 197 HIS A N 1
ATOM 1559 C CA . HIS A 1 197 ? 3.389 -10.729 -33.309 1.00 96.25 197 HIS A CA 1
ATOM 1560 C C . HIS A 1 197 ? 3.608 -9.546 -32.360 1.00 96.25 197 HIS A C 1
ATOM 1562 O O . HIS A 1 197 ? 3.368 -9.649 -31.161 1.00 96.25 197 HIS A O 1
ATOM 1568 N N . LEU A 1 198 ? 4.066 -8.406 -32.890 1.00 95.50 198 LEU A N 1
ATOM 1569 C CA . LEU A 1 198 ? 4.195 -7.184 -32.099 1.00 95.50 198 LEU A CA 1
ATOM 1570 C C . LEU A 1 198 ? 2.829 -6.654 -31.659 1.00 95.50 198 LEU A C 1
ATOM 1572 O O . LEU A 1 198 ? 2.721 -6.186 -30.533 1.00 95.50 198 LEU A O 1
ATOM 1576 N N . LEU A 1 199 ? 1.810 -6.725 -32.520 1.00 96.06 199 LEU A N 1
ATOM 1577 C CA . LEU A 1 199 ? 0.455 -6.281 -32.183 1.00 96.06 199 LEU A CA 1
ATOM 1578 C C . LEU A 1 199 ? -0.175 -7.164 -31.101 1.00 96.06 199 LEU A C 1
ATOM 1580 O O . LEU A 1 199 ? -0.685 -6.619 -30.131 1.00 96.06 199 LEU A O 1
ATOM 1584 N N . ASP A 1 200 ? -0.058 -8.489 -31.219 1.00 95.38 200 ASP A N 1
ATOM 1585 C CA . ASP A 1 200 ? -0.536 -9.435 -30.197 1.00 95.38 200 ASP A CA 1
ATOM 1586 C C . ASP A 1 200 ? 0.135 -9.189 -28.832 1.00 95.38 200 ASP A C 1
ATOM 1588 O O . ASP A 1 200 ? -0.523 -9.114 -27.795 1.00 95.38 200 ASP A O 1
ATOM 1592 N N . ALA A 1 201 ? 1.453 -8.968 -28.825 1.00 94.31 201 ALA A N 1
ATOM 1593 C CA . ALA A 1 201 ? 2.176 -8.651 -27.597 1.00 94.31 201 ALA A CA 1
ATOM 1594 C C . ALA A 1 201 ? 1.802 -7.274 -27.014 1.00 94.31 201 ALA A C 1
ATOM 1596 O O . ALA A 1 201 ? 1.709 -7.135 -25.796 1.00 94.31 201 ALA A O 1
ATOM 1597 N N . LEU A 1 202 ? 1.596 -6.255 -27.858 1.00 94.69 202 LEU A N 1
ATOM 1598 C CA . LEU A 1 202 ? 1.181 -4.919 -27.415 1.00 94.69 202 LEU A CA 1
ATOM 1599 C C . LEU A 1 202 ? -0.224 -4.917 -26.828 1.00 94.69 202 LEU A C 1
ATOM 1601 O O . LEU A 1 202 ? -0.446 -4.222 -25.845 1.00 94.69 202 LEU A O 1
ATOM 1605 N N . GLU A 1 203 ? -1.145 -5.694 -27.392 1.00 95.75 203 GLU A N 1
ATOM 1606 C CA . GLU A 1 203 ? -2.496 -5.851 -26.854 1.00 95.75 203 GLU A CA 1
ATOM 1607 C C . GLU A 1 203 ? -2.447 -6.441 -25.438 1.00 95.75 203 GLU A C 1
ATOM 1609 O O . GLU A 1 203 ? -3.001 -5.856 -24.510 1.00 95.75 203 GLU A O 1
ATOM 1614 N N . GLN A 1 204 ? -1.648 -7.492 -25.228 1.00 93.38 204 GLN A N 1
ATOM 1615 C CA . GLN A 1 204 ? -1.421 -8.062 -23.894 1.00 93.38 204 GLN A CA 1
ATOM 1616 C C . GLN A 1 204 ? -0.773 -7.062 -22.921 1.00 93.38 204 GLN A C 1
ATOM 1618 O O . GLN A 1 204 ? -1.120 -7.019 -21.739 1.00 93.38 204 GLN A O 1
ATOM 1623 N N . PHE A 1 205 ? 0.193 -6.257 -23.382 1.00 92.81 205 PHE A N 1
ATOM 1624 C CA . PHE A 1 205 ? 0.821 -5.235 -22.536 1.00 92.81 205 PHE A CA 1
ATOM 1625 C C . PHE A 1 205 ? -0.133 -4.095 -22.200 1.00 92.81 205 PHE A C 1
ATOM 1627 O O . PHE A 1 205 ? -0.110 -3.613 -21.070 1.00 92.81 205 PHE A O 1
ATOM 1634 N N . TYR A 1 206 ? -0.971 -3.693 -23.152 1.00 94.00 206 TYR A N 1
ATOM 1635 C CA . TYR A 1 206 ? -2.005 -2.693 -22.954 1.00 94.00 206 TYR A CA 1
ATOM 1636 C C . TYR A 1 206 ? -3.014 -3.163 -21.903 1.00 94.00 206 TYR A C 1
ATOM 1638 O O . TYR A 1 206 ? -3.211 -2.468 -20.911 1.00 94.00 206 TYR A O 1
ATOM 1646 N N . GLU A 1 207 ? -3.578 -4.366 -22.051 1.00 94.75 207 GLU A N 1
ATOM 1647 C CA . GLU A 1 207 ? -4.511 -4.943 -21.072 1.00 94.75 207 GLU A CA 1
ATOM 1648 C C . GLU A 1 207 ? -3.891 -4.995 -19.673 1.00 94.75 207 GLU A C 1
ATOM 1650 O O . GLU A 1 207 ? -4.464 -4.477 -18.713 1.00 94.75 207 GLU A O 1
ATOM 1655 N N . LYS A 1 208 ? -2.663 -5.518 -19.571 1.00 92.19 208 LYS A N 1
ATOM 1656 C CA . LYS A 1 208 ? -1.937 -5.580 -18.301 1.00 92.19 208 LYS A CA 1
ATOM 1657 C C . LYS A 1 208 ? -1.688 -4.194 -17.703 1.00 92.19 208 LYS A C 1
ATOM 1659 O O . LYS A 1 208 ? -1.821 -4.029 -16.493 1.00 92.19 208 LYS A O 1
ATOM 1664 N N . ARG A 1 209 ? -1.320 -3.195 -18.512 1.00 93.00 209 ARG A N 1
ATOM 1665 C CA . ARG A 1 209 ? -1.127 -1.818 -18.036 1.00 93.00 209 ARG A CA 1
ATOM 1666 C C . ARG A 1 209 ? -2.431 -1.256 -17.488 1.00 93.00 209 ARG A C 1
ATOM 1668 O O . ARG A 1 209 ? -2.421 -0.706 -16.394 1.00 93.00 209 ARG A O 1
ATOM 1675 N N . ILE A 1 210 ? -3.539 -1.415 -18.209 1.00 93.62 210 ILE A N 1
ATOM 1676 C CA . ILE A 1 210 ? -4.851 -0.939 -17.759 1.00 93.62 210 ILE A CA 1
ATOM 1677 C C . ILE A 1 210 ? -5.253 -1.613 -16.438 1.00 93.62 210 ILE A C 1
ATOM 1679 O O . ILE A 1 210 ? -5.731 -0.925 -15.537 1.00 93.62 210 ILE A O 1
ATOM 1683 N N . GLU A 1 211 ? -4.997 -2.915 -16.274 1.00 94.06 211 GLU A N 1
ATOM 1684 C CA . GLU A 1 211 ? -5.203 -3.630 -15.005 1.00 94.06 211 GLU A CA 1
ATOM 1685 C C . GLU A 1 211 ? -4.297 -3.110 -13.874 1.00 94.06 211 GLU A C 1
ATOM 1687 O O . GLU A 1 211 ? -4.773 -2.867 -12.763 1.00 94.06 211 GLU A O 1
ATOM 1692 N N . GLU A 1 212 ? -3.000 -2.911 -14.136 1.00 90.81 212 GLU A N 1
ATOM 1693 C CA . GLU A 1 212 ? -2.047 -2.352 -13.166 1.00 90.81 212 GLU A CA 1
ATOM 1694 C C . GLU A 1 212 ? -2.451 -0.935 -12.741 1.00 90.81 212 GLU A C 1
ATOM 1696 O O . GLU A 1 212 ? -2.422 -0.606 -11.555 1.00 90.81 212 GLU A O 1
ATOM 1701 N N . GLU A 1 213 ? -2.853 -0.092 -13.689 1.00 92.88 213 GLU A N 1
ATOM 1702 C CA . GLU A 1 213 ? -3.325 1.261 -13.422 1.00 92.88 213 GLU A CA 1
ATOM 1703 C C . GLU A 1 213 ? -4.641 1.264 -12.639 1.00 92.88 213 GLU A C 1
ATOM 1705 O O . GLU A 1 213 ? -4.782 2.051 -11.703 1.00 92.88 213 GLU A O 1
ATOM 1710 N N . ALA A 1 214 ? -5.588 0.380 -12.966 1.00 94.44 214 ALA A N 1
ATOM 1711 C CA . ALA A 1 214 ? -6.832 0.226 -12.212 1.00 94.44 214 ALA A CA 1
ATOM 1712 C C . ALA A 1 214 ? -6.560 -0.231 -10.769 1.00 94.44 214 ALA A C 1
ATOM 1714 O O . ALA A 1 214 ? -7.122 0.329 -9.825 1.00 94.44 214 ALA A O 1
ATOM 1715 N N . CYS A 1 215 ? -5.640 -1.182 -10.587 1.00 94.75 215 CYS A N 1
ATOM 1716 C CA . CYS A 1 215 ? -5.174 -1.633 -9.277 1.00 94.75 215 CYS A CA 1
ATOM 1717 C C . CYS A 1 215 ? -4.511 -0.492 -8.489 1.00 94.75 215 CYS A C 1
ATOM 1719 O O . CYS A 1 215 ? -4.846 -0.263 -7.326 1.00 94.75 215 CYS A O 1
ATOM 1721 N N . HIS A 1 216 ? -3.622 0.286 -9.118 1.00 91.62 216 HIS A N 1
ATOM 1722 C CA . HIS A 1 216 ? -3.025 1.463 -8.482 1.00 91.62 216 HIS A CA 1
ATOM 1723 C C . HIS A 1 216 ? -4.082 2.491 -8.079 1.00 91.62 216 HIS A C 1
ATOM 1725 O O . HIS A 1 216 ? -4.065 2.950 -6.938 1.00 91.62 216 HIS A O 1
ATOM 1731 N N . ARG A 1 217 ? -5.045 2.799 -8.958 1.00 95.38 217 ARG A N 1
ATOM 1732 C CA . ARG A 1 217 ? -6.164 3.689 -8.626 1.00 95.38 217 ARG A CA 1
ATOM 1733 C C . ARG A 1 217 ? -6.981 3.146 -7.460 1.00 95.38 217 ARG A C 1
ATOM 1735 O O . ARG A 1 217 ? -7.384 3.917 -6.599 1.00 95.38 217 ARG A O 1
ATOM 1742 N N . GLU A 1 218 ? -7.275 1.849 -7.405 1.00 95.62 218 GLU A N 1
ATOM 1743 C CA . GLU A 1 218 ? -7.979 1.237 -6.267 1.00 95.62 218 GLU A CA 1
ATOM 1744 C C . GLU A 1 218 ? -7.196 1.408 -4.955 1.00 95.62 218 GLU A C 1
ATOM 1746 O O . GLU A 1 218 ? -7.772 1.818 -3.944 1.00 95.62 218 GLU A O 1
ATOM 1751 N N . ILE A 1 219 ? -5.880 1.172 -4.979 1.00 93.06 219 ILE A N 1
ATOM 1752 C CA . ILE A 1 219 ? -4.996 1.353 -3.821 1.00 93.06 219 ILE A CA 1
ATOM 1753 C C . ILE A 1 219 ? -4.978 2.817 -3.370 1.00 93.06 219 ILE A C 1
ATOM 1755 O O . ILE A 1 219 ? -5.181 3.087 -2.187 1.00 93.06 219 ILE A O 1
ATOM 1759 N N . GLU A 1 220 ? -4.766 3.764 -4.285 1.00 95.88 220 GLU A N 1
ATOM 1760 C CA . GLU A 1 220 ? -4.739 5.199 -3.975 1.00 95.88 220 GLU A CA 1
ATOM 1761 C C . GLU A 1 220 ? -6.062 5.669 -3.368 1.00 95.88 220 GLU A C 1
ATOM 1763 O O . GLU A 1 220 ? -6.080 6.300 -2.308 1.00 95.88 220 GLU A O 1
ATOM 1768 N N . ARG A 1 221 ? -7.187 5.283 -3.977 1.00 97.31 221 ARG A N 1
ATOM 1769 C CA . ARG A 1 221 ? -8.529 5.565 -3.453 1.00 97.31 221 ARG A CA 1
ATOM 1770 C C . ARG A 1 221 ? -8.724 4.969 -2.062 1.00 97.31 221 ARG A C 1
ATOM 1772 O O . ARG A 1 221 ? -9.278 5.621 -1.173 1.00 97.31 221 ARG A O 1
ATOM 1779 N N . GLY A 1 222 ? -8.223 3.757 -1.841 1.00 95.81 222 GLY A N 1
ATOM 1780 C CA . GLY A 1 222 ? -8.259 3.117 -0.536 1.00 95.81 222 GLY A CA 1
ATOM 1781 C C . GLY A 1 222 ? -7.407 3.806 0.525 1.00 95.81 222 GLY A C 1
ATOM 1782 O O . GLY A 1 222 ? -7.832 3.889 1.678 1.00 95.81 222 GLY A O 1
ATOM 1783 N N . ILE A 1 223 ? -6.258 4.366 0.146 1.00 95.00 223 ILE A N 1
ATOM 1784 C CA . ILE A 1 223 ? -5.434 5.203 1.026 1.00 95.00 223 ILE A CA 1
ATOM 1785 C C . ILE A 1 223 ? -6.193 6.480 1.405 1.00 95.00 223 ILE A C 1
ATOM 1787 O O . ILE A 1 223 ? -6.219 6.834 2.582 1.00 95.00 223 ILE A O 1
ATOM 1791 N N . ILE A 1 224 ? -6.859 7.139 0.451 1.00 96.38 224 ILE A N 1
ATOM 1792 C CA . ILE A 1 224 ? -7.653 8.353 0.711 1.00 96.38 224 ILE A CA 1
ATOM 1793 C C . ILE A 1 224 ? -8.774 8.068 1.720 1.00 96.38 224 ILE A C 1
ATOM 1795 O O . ILE A 1 224 ? -8.889 8.762 2.733 1.00 96.38 224 ILE A O 1
ATOM 1799 N N . ILE A 1 225 ? -9.568 7.015 1.489 1.00 96.50 225 ILE A N 1
ATOM 1800 C CA . ILE A 1 225 ? -10.643 6.608 2.409 1.00 96.50 225 ILE A CA 1
ATOM 1801 C C . ILE A 1 225 ? -10.072 6.211 3.772 1.00 96.50 225 ILE A C 1
ATOM 1803 O O . ILE A 1 225 ? -10.632 6.586 4.805 1.00 96.50 225 ILE A O 1
ATOM 1807 N N . GLY A 1 226 ? -8.963 5.468 3.786 1.00 94.12 226 GLY A N 1
ATOM 1808 C CA . GLY A 1 226 ? -8.297 5.028 5.006 1.00 94.12 226 GLY A CA 1
ATOM 1809 C C . GLY A 1 226 ? -7.832 6.199 5.866 1.00 94.12 226 GLY A C 1
ATOM 1810 O O . GLY A 1 226 ? -8.216 6.280 7.030 1.00 94.12 226 GLY A O 1
ATOM 1811 N N . ASN A 1 227 ? -7.108 7.148 5.271 1.00 94.31 227 ASN A N 1
ATOM 1812 C CA . ASN A 1 227 ? -6.631 8.351 5.950 1.00 94.31 227 ASN A CA 1
ATOM 1813 C C . ASN A 1 227 ? -7.794 9.179 6.503 1.00 94.31 227 ASN A C 1
ATOM 1815 O O . ASN A 1 227 ? -7.798 9.537 7.679 1.00 94.31 227 ASN A O 1
ATOM 1819 N N . TRP A 1 228 ? -8.824 9.424 5.687 1.00 95.56 228 TRP A N 1
ATOM 1820 C CA . TRP A 1 228 ? -10.019 10.137 6.136 1.00 95.56 228 TRP A CA 1
ATOM 1821 C C . TRP A 1 228 ? -10.713 9.418 7.301 1.00 95.56 228 TRP A C 1
ATOM 1823 O O . TRP A 1 228 ? -11.121 10.054 8.277 1.00 95.56 228 TRP A O 1
ATOM 1833 N N . SER A 1 229 ? -10.828 8.089 7.221 1.00 92.88 229 SER A N 1
ATOM 1834 C CA . SER A 1 229 ? -11.435 7.262 8.263 1.00 92.88 229 SER A CA 1
ATOM 1835 C C . SER A 1 229 ? -10.643 7.332 9.561 1.00 92.88 229 SER A C 1
ATOM 1837 O O . SER A 1 229 ? -11.241 7.464 10.628 1.00 92.88 229 SER A O 1
ATOM 1839 N N . ASP A 1 230 ? -9.318 7.251 9.486 1.00 88.12 230 ASP A N 1
ATOM 1840 C CA . ASP A 1 230 ? -8.443 7.291 10.653 1.00 88.12 230 ASP A CA 1
ATOM 1841 C C . ASP A 1 230 ? -8.484 8.683 11.303 1.00 88.12 230 ASP A C 1
ATOM 1843 O O . ASP A 1 230 ? -8.737 8.787 12.502 1.00 88.12 230 ASP A O 1
ATOM 1847 N N . GLU A 1 231 ? -8.416 9.765 10.521 1.00 90.44 231 GLU A N 1
ATOM 1848 C CA . GLU A 1 231 ? -8.578 11.130 11.041 1.00 90.44 231 GLU A CA 1
ATOM 1849 C C . GLU A 1 231 ? -9.949 11.369 11.683 1.00 90.44 231 GLU A C 1
ATOM 1851 O O . GLU A 1 231 ? -10.089 12.089 12.678 1.00 90.44 231 GLU A O 1
ATOM 1856 N N . TRP A 1 232 ? -11.011 10.848 11.069 1.00 89.25 232 TRP A N 1
ATOM 1857 C CA . TRP A 1 232 ? -12.353 10.979 11.613 1.00 89.25 232 TRP A CA 1
ATOM 1858 C C . TRP A 1 232 ? -12.503 10.162 12.897 1.00 89.25 232 TRP A C 1
ATOM 1860 O O . TRP A 1 232 ? -13.063 10.658 13.876 1.00 89.25 232 TRP A O 1
ATOM 1870 N N . THR A 1 233 ? -11.948 8.952 12.931 1.00 86.62 233 THR A N 1
ATOM 1871 C CA . THR A 1 233 ? -11.935 8.098 14.121 1.00 86.62 233 THR A CA 1
ATOM 1872 C C . THR A 1 233 ? -11.155 8.763 15.243 1.00 86.62 233 THR A C 1
ATOM 1874 O O . THR A 1 233 ? -11.663 8.850 16.355 1.00 86.62 233 THR A O 1
ATOM 1877 N N . ASP A 1 234 ? -9.979 9.322 14.974 1.00 85.12 234 ASP A N 1
ATOM 1878 C CA . ASP A 1 234 ? -9.167 10.012 15.977 1.00 85.12 234 ASP A CA 1
ATOM 1879 C C . ASP A 1 234 ? -9.868 11.251 16.544 1.00 85.12 234 ASP A C 1
ATOM 1881 O O . ASP A 1 234 ? -9.817 11.496 17.753 1.00 85.12 234 ASP A O 1
ATOM 1885 N N . ARG A 1 235 ? -10.589 12.007 15.707 1.00 85.06 235 ARG A N 1
ATOM 1886 C CA . ARG A 1 235 ? -11.387 13.160 16.159 1.00 85.06 235 ARG A CA 1
ATOM 1887 C C . ARG A 1 235 ? -12.571 12.766 17.042 1.00 85.06 235 ARG A C 1
ATOM 1889 O O . ARG A 1 235 ? -12.911 13.523 17.948 1.00 85.06 235 ARG A O 1
ATOM 1896 N N . ASN A 1 236 ? -13.182 11.608 16.794 1.00 82.12 236 ASN A N 1
ATOM 1897 C CA . ASN A 1 236 ? -14.408 11.175 17.474 1.00 82.12 236 ASN A CA 1
ATOM 1898 C C . ASN A 1 236 ? -14.195 10.062 18.515 1.00 82.12 236 ASN A C 1
ATOM 1900 O O . ASN A 1 236 ? -15.141 9.665 19.189 1.00 82.12 236 ASN A O 1
ATOM 1904 N N . THR A 1 237 ? -12.975 9.543 18.672 1.00 78.69 237 THR A N 1
ATOM 1905 C CA . THR A 1 237 ? -12.688 8.500 19.662 1.00 78.69 237 THR A CA 1
ATOM 1906 C C . THR A 1 237 ? -12.819 9.073 21.066 1.00 78.69 237 THR A C 1
ATOM 1908 O O . THR A 1 237 ? -12.023 9.911 21.496 1.00 78.69 237 THR A O 1
ATOM 1911 N N . GLU A 1 238 ? -13.807 8.572 21.802 1.00 69.12 238 GLU A N 1
ATOM 1912 C CA . GLU A 1 238 ? -13.953 8.827 23.229 1.00 69.12 238 GLU A CA 1
ATOM 1913 C C . GLU A 1 238 ? -12.853 8.081 23.995 1.00 69.12 238 GLU A C 1
ATOM 1915 O O . GLU A 1 238 ? -12.722 6.855 23.904 1.00 69.12 238 GLU A O 1
ATOM 1920 N N . ARG A 1 239 ? -12.054 8.808 24.781 1.00 70.12 239 ARG A N 1
ATOM 1921 C CA . ARG A 1 239 ? -11.068 8.199 25.679 1.00 70.12 239 ARG A CA 1
ATOM 1922 C C . ARG A 1 239 ? -11.627 8.189 27.090 1.00 70.12 239 ARG A C 1
ATOM 1924 O O . ARG A 1 239 ? -12.035 9.210 27.622 1.00 70.12 239 ARG A O 1
ATOM 1931 N N . TRP A 1 240 ? -11.605 7.048 27.751 1.00 63.09 240 TRP A N 1
ATOM 1932 C CA . TRP A 1 240 ? -12.125 6.927 29.107 1.00 63.09 240 TRP A CA 1
ATOM 1933 C C . TRP A 1 240 ? -10.956 6.794 30.062 1.00 63.09 240 TRP A C 1
ATOM 1935 O O . TRP A 1 240 ? -10.083 5.955 29.861 1.00 63.09 240 TRP A O 1
ATOM 1945 N N . LYS A 1 241 ? -10.901 7.635 31.094 1.00 67.00 241 LYS A N 1
ATOM 1946 C CA . LYS A 1 241 ? -9.869 7.536 32.129 1.00 67.00 241 LYS A CA 1
ATOM 1947 C C . LYS A 1 241 ? -10.519 7.014 33.395 1.00 67.00 241 LYS A C 1
ATOM 1949 O O . LYS A 1 241 ? -11.392 7.668 33.962 1.00 67.00 241 LYS A O 1
ATOM 1954 N N . THR A 1 242 ? -10.070 5.859 33.867 1.00 61.62 242 THR A N 1
ATOM 1955 C CA . THR A 1 242 ? -10.335 5.449 35.240 1.00 61.62 242 THR A CA 1
ATOM 1956 C C . THR A 1 242 ? -9.350 6.169 36.150 1.00 61.62 242 THR A C 1
ATOM 1958 O O . THR A 1 242 ? -8.144 6.248 35.882 1.00 61.62 242 THR A O 1
ATOM 1961 N N . ARG A 1 243 ? -9.865 6.734 37.241 1.00 60.03 243 ARG A N 1
ATOM 1962 C CA . ARG A 1 243 ? -9.046 7.125 38.389 1.00 60.03 243 ARG A CA 1
ATOM 1963 C C . ARG A 1 243 ? -9.308 6.116 39.487 1.00 60.03 243 ARG A C 1
ATOM 1965 O O . ARG A 1 243 ? -10.351 6.168 40.132 1.00 60.03 243 ARG A O 1
ATOM 1972 N N . THR A 1 244 ? -8.363 5.213 39.696 1.00 56.25 244 THR A N 1
ATOM 1973 C CA . THR A 1 244 ? -8.409 4.280 40.816 1.00 56.25 244 THR A CA 1
ATOM 1974 C C . THR A 1 244 ? -7.484 4.788 41.913 1.00 56.25 244 THR A C 1
ATOM 1976 O O . THR A 1 244 ? -6.303 5.086 41.705 1.00 56.25 244 THR A O 1
ATOM 1979 N N . SER A 1 245 ? -8.036 4.945 43.114 1.00 51.00 245 SER A N 1
ATOM 1980 C CA . SER A 1 245 ? -7.226 5.218 44.296 1.00 51.00 245 SER A CA 1
ATOM 1981 C C . SER A 1 245 ? -6.721 3.883 44.828 1.00 51.00 245 SER A C 1
ATOM 1983 O O . SER A 1 245 ? -7.310 3.306 45.734 1.00 51.00 245 SER A O 1
ATOM 1985 N N . GLU A 1 246 ? -5.664 3.350 44.220 1.00 48.47 246 GLU A N 1
ATOM 1986 C CA . GLU A 1 246 ? -5.116 2.069 44.650 1.00 48.47 246 GLU A CA 1
ATOM 1987 C C . GLU A 1 246 ? -4.375 2.241 45.982 1.00 48.47 246 GLU A C 1
ATOM 1989 O O . GLU A 1 246 ? -3.375 2.956 46.095 1.00 48.47 246 GLU A O 1
ATOM 1994 N N . MET A 1 247 ? -4.893 1.597 47.025 1.00 43.09 247 MET A N 1
ATOM 1995 C CA . MET A 1 247 ? -4.290 1.578 48.352 1.00 43.09 247 MET A CA 1
ATOM 1996 C C . MET A 1 247 ? -3.209 0.493 48.394 1.00 43.09 247 MET A C 1
ATOM 1998 O O . MET A 1 247 ? -3.319 -0.499 49.106 1.00 43.09 247 MET A O 1
ATOM 2002 N N . MET A 1 248 ? -2.161 0.647 47.585 1.00 47.19 248 MET A N 1
ATOM 2003 C CA . MET A 1 248 ? -0.999 -0.226 47.702 1.00 47.19 248 MET A CA 1
ATOM 2004 C C . MET A 1 248 ? -0.241 0.117 48.989 1.00 47.19 248 MET A C 1
ATOM 2006 O O . MET A 1 248 ? 0.149 1.266 49.203 1.00 47.19 248 MET A O 1
ATOM 2010 N N . LEU A 1 249 ? -0.012 -0.892 49.835 1.00 46.25 249 LEU A N 1
ATOM 2011 C CA . LEU A 1 249 ? 0.850 -0.835 51.022 1.00 46.25 249 LEU A CA 1
ATOM 2012 C C . LEU A 1 249 ? 2.330 -0.732 50.609 1.00 46.25 249 LEU A C 1
ATOM 2014 O O . LEU A 1 249 ? 3.149 -1.589 50.928 1.00 46.25 249 LEU A O 1
ATOM 2018 N N . TYR A 1 250 ? 2.696 0.316 49.877 1.00 52.16 250 TYR A N 1
ATOM 2019 C CA . TYR A 1 250 ? 4.087 0.733 49.789 1.00 52.16 250 TYR A CA 1
ATOM 2020 C C . TYR A 1 250 ? 4.396 1.621 50.994 1.00 52.16 250 TYR A C 1
ATOM 2022 O O . TYR A 1 250 ? 3.579 2.444 51.408 1.00 52.16 250 TYR A O 1
ATOM 2030 N N . SER A 1 251 ? 5.609 1.510 51.529 1.00 61.62 251 SER A N 1
ATOM 2031 C CA . SER A 1 251 ? 6.112 2.326 52.645 1.00 61.62 251 SER A CA 1
ATOM 2032 C C . SER A 1 251 ? 6.137 3.844 52.369 1.00 61.62 251 SER A C 1
ATOM 2034 O O . SER A 1 251 ? 6.499 4.614 53.252 1.00 61.62 251 SER A O 1
ATOM 2036 N N . GLN A 1 252 ? 5.744 4.284 51.167 1.00 58.66 252 GLN A N 1
ATOM 2037 C CA . GLN A 1 252 ? 5.784 5.671 50.689 1.00 58.66 252 GLN A CA 1
ATOM 2038 C C . GLN A 1 252 ? 4.399 6.328 50.485 1.00 58.66 252 GLN A C 1
ATOM 2040 O O . GLN A 1 252 ? 4.336 7.452 49.993 1.00 58.66 252 GLN A O 1
ATOM 2045 N N . GLY A 1 253 ? 3.297 5.684 50.891 1.00 59.41 253 GLY A N 1
ATOM 2046 C CA . GLY A 1 253 ? 1.948 6.271 50.850 1.00 59.41 253 GLY A CA 1
ATOM 2047 C C . GLY A 1 253 ? 1.101 5.882 49.629 1.00 59.41 253 GLY A C 1
ATOM 2048 O O . GLY A 1 253 ? 1.525 5.117 48.766 1.00 59.41 253 GLY A O 1
ATOM 2049 N N . ILE A 1 254 ? -0.137 6.392 49.585 1.00 58.44 254 ILE A N 1
ATOM 2050 C CA . ILE A 1 254 ? -1.156 6.046 48.578 1.00 58.44 254 ILE A CA 1
ATOM 2051 C C . ILE A 1 254 ? -0.807 6.713 47.242 1.00 58.44 254 ILE A C 1
ATOM 2053 O O . ILE A 1 254 ? -0.919 7.934 47.102 1.00 58.44 254 ILE A O 1
ATOM 2057 N N . LYS A 1 255 ? -0.420 5.917 46.241 1.00 66.38 255 LYS A N 1
ATOM 2058 C CA . LYS A 1 255 ? -0.198 6.399 44.874 1.00 66.38 255 LYS A CA 1
ATOM 2059 C C . LYS A 1 255 ? -1.440 6.119 44.035 1.00 66.38 255 LYS A C 1
ATOM 2061 O O . LYS A 1 255 ? -1.827 4.974 43.851 1.00 66.38 255 LYS A O 1
ATOM 2066 N N . LYS A 1 256 ? -2.067 7.177 43.520 1.00 65.69 256 LYS A N 1
ATOM 2067 C CA . LYS A 1 256 ? -3.187 7.049 42.581 1.00 65.69 256 LYS A CA 1
ATOM 2068 C C . LYS A 1 256 ? -2.647 6.616 41.222 1.00 65.69 256 LYS A C 1
ATOM 2070 O O . LYS A 1 256 ? -1.742 7.267 40.696 1.00 65.69 256 LYS A O 1
ATOM 2075 N N . PHE A 1 257 ? -3.224 5.564 40.656 1.00 65.81 257 PHE A N 1
ATOM 2076 C CA . PHE A 1 257 ? -2.972 5.165 39.278 1.00 65.81 257 PHE A CA 1
ATOM 2077 C C . PHE A 1 257 ? -4.163 5.580 38.415 1.00 65.81 257 PHE A C 1
ATOM 2079 O O . PHE A 1 257 ? -5.304 5.659 38.871 1.00 65.81 257 PHE A O 1
ATOM 2086 N N . SER A 1 258 ? -3.883 5.922 37.163 1.00 68.94 258 SER A N 1
ATOM 2087 C CA . SER A 1 258 ? -4.923 6.181 36.177 1.00 68.94 258 SER A CA 1
ATOM 2088 C C . SER A 1 258 ? -4.683 5.271 34.993 1.00 68.94 258 SER A C 1
ATOM 2090 O O . SER A 1 258 ? -3.609 5.311 34.391 1.00 68.94 258 SER A O 1
ATOM 2092 N N . THR A 1 259 ? -5.685 4.456 34.681 1.00 76.81 259 THR A N 1
ATOM 2093 C CA . THR A 1 259 ? -5.705 3.640 33.472 1.00 76.81 259 THR A CA 1
ATOM 2094 C C . THR A 1 259 ? -6.612 4.325 32.465 1.00 76.81 259 THR A C 1
ATOM 2096 O O . THR A 1 259 ? -7.659 4.865 32.812 1.00 76.81 259 THR A O 1
ATOM 2099 N N . THR A 1 260 ? -6.194 4.356 31.203 1.00 75.62 260 THR A N 1
ATOM 2100 C CA . THR A 1 260 ? -7.029 4.880 30.119 1.00 75.62 260 THR A CA 1
ATOM 2101 C C . THR A 1 260 ? -7.519 3.710 29.280 1.00 75.62 260 THR A C 1
ATOM 2103 O O . THR A 1 260 ? -6.702 2.947 28.770 1.00 75.62 260 THR A O 1
ATOM 2106 N N . LEU A 1 261 ? -8.835 3.575 29.150 1.00 76.31 261 LEU A N 1
ATOM 2107 C CA . LEU A 1 261 ? -9.480 2.669 28.212 1.00 76.31 261 LEU A CA 1
ATOM 2108 C C . LEU A 1 261 ? -9.888 3.468 26.971 1.00 76.31 261 LEU A C 1
ATOM 2110 O O . LEU A 1 261 ? -10.632 4.445 27.061 1.00 76.31 261 LEU A O 1
ATOM 2114 N N . SER A 1 262 ? -9.398 3.056 25.806 1.00 76.88 262 SER A N 1
ATOM 2115 C CA . SER A 1 262 ? -9.790 3.653 24.529 1.00 76.88 262 SER A CA 1
ATOM 2116 C C . SER A 1 262 ? -10.855 2.777 23.892 1.00 76.88 262 SER A C 1
ATOM 2118 O O . SER A 1 262 ? -10.551 1.680 23.427 1.00 76.88 262 SER A O 1
ATOM 2120 N N . ILE A 1 263 ? -12.096 3.260 23.873 1.00 77.00 263 ILE A N 1
ATOM 2121 C CA . ILE A 1 263 ? -13.190 2.564 23.202 1.00 77.00 263 ILE A CA 1
ATOM 2122 C C . ILE A 1 263 ? -13.266 3.123 21.781 1.00 77.00 263 ILE A C 1
ATOM 2124 O O . ILE A 1 263 ? -13.599 4.300 21.623 1.00 77.00 263 ILE A O 1
ATOM 2128 N N . PRO A 1 264 ? -12.923 2.336 20.747 1.00 78.75 264 PRO A N 1
ATOM 2129 C CA . PRO A 1 264 ? -12.967 2.831 19.382 1.00 78.75 264 PRO A CA 1
ATOM 2130 C C . PRO A 1 264 ? -14.410 3.185 19.026 1.00 78.75 264 PRO A C 1
ATOM 2132 O O . PRO A 1 264 ? -15.323 2.376 19.201 1.00 78.75 264 PRO A O 1
ATOM 2135 N N . TRP A 1 265 ? -14.615 4.403 18.533 1.00 81.19 265 TRP A N 1
ATOM 2136 C CA . TRP A 1 265 ? -15.941 4.839 18.103 1.00 81.19 265 TRP A CA 1
ATOM 2137 C C . TRP A 1 265 ? -16.300 4.312 16.706 1.00 81.19 265 TRP A C 1
ATOM 2139 O O . TRP A 1 265 ? -17.471 4.126 16.394 1.00 81.19 265 TRP A O 1
ATOM 2149 N N . ALA A 1 266 ? -15.283 3.999 15.901 1.00 85.44 266 ALA A N 1
ATOM 2150 C CA . ALA A 1 266 ? -15.414 3.506 14.538 1.00 85.44 266 ALA A CA 1
ATOM 2151 C C . ALA A 1 266 ? -14.596 2.217 14.325 1.00 85.44 266 ALA A C 1
ATOM 2153 O O . ALA A 1 266 ? -13.673 1.933 15.101 1.00 85.44 266 ALA A O 1
ATOM 2154 N N . PRO A 1 267 ? -14.883 1.444 13.260 1.00 86.25 267 PRO A N 1
ATOM 2155 C CA . PRO A 1 267 ? -14.005 0.363 12.839 1.00 86.25 267 PRO A CA 1
ATOM 2156 C C . PRO A 1 267 ? -12.645 0.923 12.406 1.00 86.25 267 PRO A C 1
ATOM 2158 O O . PRO A 1 267 ? -12.547 2.053 11.936 1.00 86.25 267 PRO A O 1
ATOM 2161 N N . ARG A 1 268 ? -11.596 0.096 12.466 1.00 85.88 268 ARG A N 1
ATOM 2162 C CA . ARG A 1 268 ? -10.332 0.422 11.784 1.00 85.88 268 ARG A CA 1
ATOM 2163 C C . ARG A 1 268 ? -10.574 0.597 10.289 1.00 85.88 268 ARG A C 1
ATOM 2165 O O . ARG A 1 268 ? -11.349 -0.182 9.729 1.00 85.88 268 ARG A O 1
ATOM 2172 N N . SER A 1 269 ? -9.845 1.513 9.654 1.00 87.69 269 SER A N 1
ATOM 2173 C CA . SER A 1 269 ? -9.899 1.774 8.208 1.00 87.69 269 SER A CA 1
ATOM 2174 C C . SER A 1 269 ? -9.945 0.491 7.370 1.00 87.69 269 SER A C 1
ATOM 2176 O O . SER A 1 269 ? -10.854 0.310 6.567 1.00 87.69 269 SER A O 1
ATOM 2178 N N . SER A 1 270 ? -9.080 -0.490 7.640 1.00 87.25 270 SER A N 1
ATOM 2179 C CA . SER A 1 270 ? -9.085 -1.778 6.919 1.00 87.25 270 SER A CA 1
ATOM 2180 C C . SER A 1 270 ? -10.411 -2.553 6.988 1.00 87.25 270 SER A C 1
ATOM 2182 O O . SER A 1 270 ? -10.797 -3.229 6.033 1.00 87.25 270 SER A O 1
ATOM 2184 N N . LYS A 1 271 ? -11.140 -2.464 8.104 1.00 87.75 271 LYS A N 1
ATOM 2185 C CA . LYS A 1 271 ? -12.450 -3.104 8.255 1.00 87.75 271 LYS A CA 1
ATOM 2186 C C . LYS A 1 271 ? -13.518 -2.334 7.490 1.00 87.75 271 LYS A C 1
ATOM 2188 O O . LYS A 1 271 ? -14.335 -2.961 6.831 1.00 87.75 271 LYS A O 1
ATOM 2193 N N . VAL A 1 272 ? -13.477 -1.004 7.531 1.00 89.06 272 VAL A N 1
ATOM 2194 C CA . VAL A 1 272 ? -14.395 -0.134 6.778 1.00 89.06 272 VAL A CA 1
ATOM 2195 C C . VAL A 1 272 ? -14.388 -0.494 5.302 1.00 89.06 272 VAL A C 1
ATOM 2197 O O . VAL A 1 272 ? -15.450 -0.700 4.717 1.00 89.06 272 VAL A O 1
ATOM 2200 N N . MET A 1 273 ? -13.188 -0.632 4.740 1.00 91.25 273 MET A N 1
ATOM 2201 C CA . MET A 1 273 ? -12.961 -0.949 3.331 1.00 91.25 273 MET A CA 1
ATOM 2202 C C . MET A 1 273 ? -13.665 -2.234 2.881 1.00 91.25 273 MET A C 1
ATOM 2204 O O . MET A 1 273 ? -13.989 -2.384 1.711 1.00 91.25 273 MET A O 1
ATOM 2208 N N . THR A 1 274 ? -13.935 -3.152 3.814 1.00 92.94 274 THR A N 1
ATOM 2209 C CA . THR A 1 274 ? -14.524 -4.467 3.527 1.00 92.94 274 THR A CA 1
ATOM 2210 C C . THR A 1 274 ? -15.951 -4.638 4.043 1.00 92.94 274 THR A C 1
ATOM 2212 O O . THR A 1 274 ? -16.590 -5.635 3.715 1.00 92.94 274 THR A O 1
ATOM 2215 N N . THR A 1 275 ? -16.473 -3.714 4.858 1.00 92.44 275 THR A N 1
ATOM 2216 C CA . THR A 1 275 ? -17.804 -3.860 5.475 1.00 92.44 275 THR A CA 1
ATOM 2217 C C . THR A 1 275 ? -18.763 -2.711 5.216 1.00 92.44 275 THR A C 1
ATOM 2219 O O . THR A 1 275 ? -19.967 -2.913 5.370 1.00 92.44 275 THR A O 1
ATOM 2222 N N . CYS A 1 276 ? -18.279 -1.524 4.847 1.00 95.69 276 CYS A N 1
ATOM 2223 C CA . CYS A 1 276 ? -19.141 -0.389 4.543 1.00 95.69 276 CYS A CA 1
ATOM 2224 C C . CYS A 1 276 ? -19.607 -0.472 3.077 1.00 95.69 276 CYS A C 1
ATOM 2226 O O . CYS A 1 276 ? -18.775 -0.318 2.180 1.00 95.69 276 CYS A O 1
ATOM 2228 N N . PRO A 1 277 ? -20.913 -0.667 2.795 1.00 96.88 277 PRO A N 1
ATOM 2229 C CA . PRO A 1 277 ? -21.402 -0.834 1.423 1.00 96.88 277 PRO A CA 1
ATOM 2230 C C . PRO A 1 277 ? -21.072 0.358 0.521 1.00 96.88 277 PRO A C 1
ATOM 2232 O O . PRO A 1 277 ? -20.711 0.178 -0.636 1.00 96.88 277 PRO A O 1
ATOM 2235 N N . HIS A 1 278 ? -21.130 1.573 1.071 1.00 97.50 278 HIS A N 1
ATOM 2236 C CA . HIS A 1 278 ? -20.826 2.801 0.340 1.00 97.50 278 HIS A CA 1
ATOM 2237 C C . HIS A 1 278 ? -19.358 2.892 -0.081 1.00 97.50 278 HIS A C 1
ATOM 2239 O O . HIS A 1 278 ? -19.072 3.398 -1.162 1.00 97.50 278 HIS A O 1
ATOM 2245 N N . VAL A 1 279 ? -18.442 2.377 0.745 1.00 96.94 279 VAL A N 1
ATOM 2246 C CA . VAL A 1 279 ? -17.010 2.311 0.428 1.00 96.94 279 VAL A CA 1
ATOM 2247 C C . VAL A 1 279 ? -16.731 1.209 -0.589 1.00 96.94 279 VAL A C 1
ATOM 2249 O O . VAL A 1 279 ? -16.040 1.461 -1.570 1.00 96.94 279 VAL A O 1
ATOM 2252 N N . ILE A 1 280 ? -17.327 0.026 -0.412 1.00 97.12 280 ILE A N 1
ATOM 2253 C CA . ILE A 1 280 ? -17.210 -1.086 -1.370 1.00 97.12 280 ILE A CA 1
ATOM 2254 C C . ILE A 1 280 ? -17.661 -0.637 -2.765 1.00 97.12 280 ILE A C 1
ATOM 2256 O O . ILE A 1 280 ? -16.973 -0.885 -3.748 1.00 97.12 280 ILE A O 1
ATOM 2260 N N . GLU A 1 281 ? -18.783 0.080 -2.857 1.00 97.50 281 GLU A N 1
ATOM 2261 C CA . GLU A 1 281 ? -19.294 0.611 -4.123 1.00 97.50 281 GLU A CA 1
ATOM 2262 C C . GLU A 1 281 ? -18.349 1.649 -4.759 1.00 97.50 281 GLU A C 1
ATOM 2264 O O . GLU A 1 281 ? -18.196 1.673 -5.979 1.00 97.50 281 GLU A O 1
ATOM 2269 N N . LEU A 1 282 ? -17.703 2.506 -3.958 1.00 97.44 282 LEU A N 1
ATOM 2270 C CA . LEU A 1 282 ? -16.741 3.497 -4.462 1.00 97.44 282 LEU A CA 1
ATOM 2271 C C . LEU A 1 282 ? -15.475 2.849 -5.034 1.00 97.44 282 LEU A C 1
ATOM 2273 O O . LEU A 1 282 ? -14.921 3.367 -6.002 1.00 97.44 282 LEU A O 1
ATOM 2277 N N . LEU A 1 283 ? -15.024 1.742 -4.442 1.00 96.50 283 LEU A N 1
ATOM 2278 C CA . LEU A 1 283 ? -13.814 1.031 -4.864 1.00 96.50 283 LEU A CA 1
ATOM 2279 C C . LEU A 1 283 ? -14.071 0.102 -6.052 1.00 96.50 283 LEU A C 1
ATOM 2281 O O . LEU A 1 283 ? -13.243 0.032 -6.955 1.00 96.50 283 LEU A O 1
ATOM 2285 N N . ALA A 1 284 ? -15.238 -0.550 -6.088 1.00 95.69 284 ALA A N 1
ATOM 2286 C CA . ALA A 1 284 ? -15.595 -1.518 -7.126 1.00 95.69 284 ALA A CA 1
ATOM 2287 C C . ALA A 1 284 ? -15.719 -0.909 -8.533 1.00 95.69 284 ALA A C 1
ATOM 2289 O O . ALA A 1 284 ? -15.563 -1.616 -9.525 1.00 95.69 284 ALA A O 1
ATOM 2290 N N . ASN A 1 285 ? -16.020 0.386 -8.633 1.00 94.62 285 ASN A N 1
ATOM 2291 C CA . ASN A 1 285 ? -16.076 1.089 -9.910 1.00 94.62 285 ASN A CA 1
ATOM 2292 C C . ASN A 1 285 ? -14.709 1.705 -10.202 1.00 94.62 285 ASN A C 1
ATOM 2294 O O . ASN A 1 285 ? -14.226 2.467 -9.374 1.00 94.62 285 ASN A O 1
ATOM 2298 N N . ASP A 1 286 ? -14.095 1.433 -11.353 1.00 96.06 286 ASP A N 1
ATOM 2299 C CA . ASP A 1 286 ? -12.849 2.095 -11.763 1.00 96.06 286 ASP A CA 1
ATOM 2300 C C . ASP A 1 286 ? -13.128 3.544 -12.196 1.00 96.06 286 ASP A C 1
ATOM 2302 O O . ASP A 1 286 ? -13.390 3.840 -13.361 1.00 96.06 286 ASP A O 1
ATOM 2306 N N . LEU A 1 287 ? -13.184 4.439 -11.210 1.00 96.38 287 LEU A N 1
ATOM 2307 C CA . LEU A 1 287 ? -13.490 5.851 -11.403 1.00 96.38 287 LEU A CA 1
ATOM 2308 C C . LEU A 1 287 ? -12.194 6.655 -11.585 1.00 96.38 287 LEU A C 1
ATOM 2310 O O . LEU A 1 287 ? -11.238 6.432 -10.833 1.00 96.38 287 LEU A O 1
ATOM 2314 N N . PRO A 1 288 ? -12.176 7.646 -12.495 1.00 95.56 288 PRO A N 1
ATOM 2315 C CA . PRO A 1 288 ? -11.169 8.704 -12.484 1.00 95.56 288 PRO A CA 1
ATOM 2316 C C . PRO A 1 288 ? -11.067 9.359 -11.096 1.00 95.56 288 PRO A C 1
ATOM 2318 O O . PRO A 1 288 ? -12.071 9.464 -10.387 1.00 95.56 288 PRO A O 1
ATOM 2321 N N . MET A 1 289 ? -9.864 9.780 -10.689 1.00 96.88 289 MET A N 1
ATOM 2322 C CA . MET A 1 289 ? -9.612 10.242 -9.313 1.00 96.88 289 MET A CA 1
ATOM 2323 C C . MET A 1 289 ? -10.469 11.458 -8.927 1.00 96.88 289 MET A C 1
ATOM 2325 O O . MET A 1 289 ? -11.015 11.508 -7.830 1.00 96.88 289 MET A O 1
ATOM 2329 N N . ASP A 1 290 ? -10.662 12.397 -9.850 1.00 97.38 290 ASP A N 1
ATOM 2330 C CA . ASP A 1 290 ? -11.510 13.580 -9.679 1.00 97.38 290 ASP A CA 1
ATOM 2331 C C . ASP A 1 290 ? -12.993 13.218 -9.484 1.00 97.38 290 ASP A C 1
ATOM 2333 O O . ASP A 1 290 ? -13.679 13.763 -8.614 1.00 97.38 290 ASP A O 1
ATOM 2337 N N . GLU A 1 291 ? -13.500 12.255 -10.259 1.00 98.19 291 GLU A N 1
ATOM 2338 C CA . GLU A 1 291 ? -14.861 11.747 -10.088 1.00 98.19 291 GLU A CA 1
ATOM 2339 C C . GLU A 1 291 ? -15.015 10.970 -8.774 1.00 98.19 291 GLU A C 1
ATOM 2341 O O . GLU A 1 291 ? -16.044 11.100 -8.097 1.00 98.19 291 GLU A O 1
ATOM 2346 N N . PHE A 1 292 ? -14.009 10.171 -8.410 1.00 98.12 292 PHE A N 1
ATOM 2347 C CA . PHE A 1 292 ? -13.974 9.441 -7.150 1.00 98.12 292 PHE A CA 1
ATOM 2348 C C . PHE A 1 292 ? -14.042 10.388 -5.953 1.00 98.12 292 PHE A C 1
ATOM 2350 O O . PHE A 1 292 ? -14.894 10.179 -5.094 1.00 98.12 292 PHE A O 1
ATOM 2357 N N . GLU A 1 293 ? -13.204 11.426 -5.897 1.00 97.81 293 GLU A N 1
ATOM 2358 C CA . GLU A 1 293 ? -13.168 12.369 -4.773 1.00 97.81 293 GLU A CA 1
ATOM 2359 C C . GLU A 1 293 ? -14.523 13.051 -4.570 1.00 97.81 293 GLU A C 1
ATOM 2361 O O . GLU A 1 293 ? -15.036 13.084 -3.449 1.00 97.81 293 GLU A O 1
ATOM 2366 N N . ARG A 1 294 ? -15.163 13.491 -5.662 1.00 98.44 294 ARG A N 1
ATOM 2367 C CA . ARG A 1 294 ? -16.509 14.079 -5.616 1.00 98.44 294 ARG A CA 1
ATOM 2368 C C . ARG A 1 294 ? -17.544 13.094 -5.065 1.00 98.44 294 ARG A C 1
ATOM 2370 O O . ARG A 1 294 ? -18.286 13.430 -4.144 1.00 98.44 294 ARG A O 1
ATOM 2377 N N . LYS A 1 295 ? -17.596 11.863 -5.590 1.00 98.31 295 LYS A N 1
ATOM 2378 C CA . LYS A 1 295 ? -18.542 10.837 -5.100 1.00 98.31 295 LYS A CA 1
ATOM 2379 C C . LYS A 1 295 ? -18.241 10.413 -3.666 1.00 98.31 295 LYS A C 1
ATOM 2381 O O . LYS A 1 295 ? -19.156 10.074 -2.916 1.00 98.31 295 LYS A O 1
ATOM 2386 N N . PHE A 1 296 ? -16.969 10.390 -3.287 1.00 98.12 296 PHE A N 1
ATOM 2387 C CA . PHE A 1 296 ? -16.561 10.095 -1.926 1.00 98.12 296 PHE A CA 1
ATOM 2388 C C . PHE A 1 296 ? -17.077 11.173 -0.976 1.00 98.12 296 PHE A C 1
ATOM 2390 O O . PHE A 1 296 ? -17.715 10.825 0.015 1.00 98.12 296 PHE A O 1
ATOM 2397 N N . GLU A 1 297 ? -16.896 12.454 -1.311 1.00 98.12 297 GLU A N 1
ATOM 2398 C CA . GLU A 1 297 ? -17.429 13.589 -0.552 1.00 98.12 297 GLU A CA 1
ATOM 2399 C C . GLU A 1 297 ? -18.953 13.503 -0.383 1.00 98.12 297 GLU A C 1
ATOM 2401 O O . GLU A 1 297 ? -19.453 13.572 0.743 1.00 98.12 297 GLU A O 1
ATOM 2406 N N . GLU A 1 298 ? -19.684 13.235 -1.469 1.00 98.19 298 GLU A N 1
ATOM 2407 C CA . GLU A 1 298 ? -21.141 13.038 -1.454 1.00 98.19 298 GLU A CA 1
ATOM 2408 C C . GLU A 1 298 ? -21.579 11.909 -0.502 1.00 98.19 298 GLU A C 1
ATOM 2410 O O . GLU A 1 298 ? -22.624 12.005 0.146 1.00 98.19 298 GLU A O 1
ATOM 2415 N N . LYS A 1 299 ? -20.774 10.846 -0.377 1.00 98.06 299 LYS A N 1
ATOM 2416 C CA . LYS A 1 299 ? -21.068 9.679 0.472 1.00 98.06 299 LYS A CA 1
ATOM 2417 C C . LYS A 1 299 ? -20.532 9.783 1.897 1.00 98.06 299 LYS A C 1
ATOM 2419 O O . LYS A 1 299 ? -20.862 8.925 2.719 1.00 98.06 299 LYS A O 1
ATOM 2424 N N . GLN A 1 300 ? -19.752 10.809 2.244 1.00 97.25 300 GLN A N 1
ATOM 2425 C CA . GLN A 1 300 ? -19.168 10.919 3.586 1.00 97.25 300 GLN A CA 1
ATOM 2426 C C . GLN A 1 300 ? -20.224 10.941 4.697 1.00 97.25 300 GLN A C 1
ATOM 2428 O O . GLN A 1 300 ? -19.979 10.396 5.770 1.00 97.25 300 GLN A O 1
ATOM 2433 N N . SER A 1 301 ? -21.388 11.558 4.477 1.00 97.12 301 SER A N 1
ATOM 2434 C CA . SER A 1 301 ? -22.484 11.578 5.460 1.00 97.12 301 SER A CA 1
ATOM 2435 C C . SER A 1 301 ? -23.008 10.171 5.762 1.00 97.12 301 SER A C 1
ATOM 2437 O O . SER A 1 301 ? -23.120 9.804 6.930 1.00 97.12 301 SER A O 1
ATOM 2439 N N . LEU A 1 302 ? -23.228 9.361 4.726 1.00 96.94 302 LEU A N 1
ATOM 2440 C CA . LEU A 1 302 ? -23.685 7.975 4.839 1.00 96.94 302 LEU A CA 1
ATOM 2441 C C . LEU A 1 302 ? -22.634 7.081 5.512 1.00 96.94 302 LEU A C 1
ATOM 2443 O O . LEU A 1 302 ? -22.964 6.213 6.317 1.00 96.94 302 LEU A O 1
ATOM 2447 N N . ILE A 1 303 ? -21.347 7.307 5.227 1.00 95.69 303 ILE A N 1
ATOM 2448 C CA . ILE A 1 303 ? -20.257 6.573 5.887 1.00 95.69 303 ILE A CA 1
ATOM 2449 C C . ILE A 1 303 ? -20.192 6.936 7.382 1.00 95.69 303 ILE A C 1
ATOM 2451 O O . ILE A 1 303 ? -20.036 6.053 8.225 1.00 95.69 303 ILE A O 1
ATOM 2455 N N . LYS A 1 304 ? -20.377 8.216 7.734 1.00 93.56 304 LYS A N 1
ATOM 2456 C CA . LYS A 1 304 ? -20.455 8.665 9.137 1.00 93.56 304 LYS A CA 1
ATOM 2457 C C . LYS A 1 304 ? -21.650 8.053 9.869 1.00 93.56 304 LYS A C 1
ATOM 2459 O O . LYS A 1 304 ? -21.504 7.640 11.017 1.00 93.56 304 LYS A O 1
ATOM 2464 N N . GLU A 1 305 ? -22.807 7.973 9.217 1.00 93.94 305 GLU A N 1
ATOM 2465 C CA . GLU A 1 305 ? -23.993 7.301 9.755 1.00 93.94 305 GLU A CA 1
ATOM 2466 C C . GLU A 1 305 ? -23.703 5.815 10.007 1.00 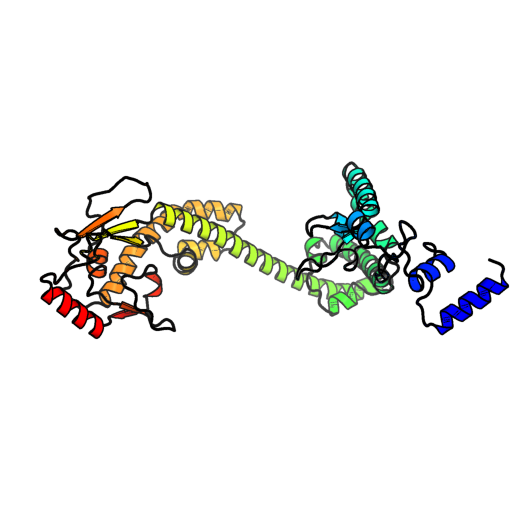93.94 305 GLU A C 1
ATOM 2468 O O . GLU A 1 305 ? -23.857 5.338 11.134 1.00 93.94 305 GLU A O 1
ATOM 2473 N N . PHE A 1 306 ? -23.130 5.117 9.020 1.00 94.31 306 PHE A N 1
ATOM 2474 C CA . PHE A 1 306 ? -22.711 3.721 9.160 1.00 94.31 306 PHE A CA 1
ATOM 2475 C C . PHE A 1 306 ? -21.771 3.497 10.355 1.00 94.31 306 PHE A C 1
ATOM 2477 O O . PHE A 1 306 ? -21.911 2.506 11.077 1.00 94.31 306 PHE A O 1
ATOM 2484 N N . TYR A 1 307 ? -20.821 4.407 10.581 1.00 90.19 307 TYR A N 1
ATOM 2485 C CA . TYR A 1 307 ? -19.924 4.366 11.734 1.00 90.19 307 TYR A CA 1
ATOM 2486 C C . TYR A 1 307 ? -20.639 4.608 13.060 1.00 90.19 307 TYR A C 1
ATOM 2488 O O . TYR A 1 307 ? -20.379 3.887 14.024 1.00 90.19 307 TYR A O 1
ATOM 2496 N N . SER A 1 308 ? -21.558 5.573 13.106 1.00 87.12 308 SER A N 1
ATOM 2497 C CA . SER A 1 308 ? -22.329 5.860 14.316 1.00 87.12 308 SER A CA 1
ATOM 2498 C C . SER A 1 308 ? -23.151 4.646 14.771 1.00 87.12 308 SER A C 1
ATOM 2500 O O . SER A 1 308 ? -23.232 4.361 15.965 1.00 87.12 308 SER A O 1
ATOM 2502 N N . GLU A 1 309 ? -23.666 3.861 13.822 1.00 92.56 309 GLU A N 1
ATOM 2503 C CA . GLU A 1 309 ? -24.403 2.627 14.096 1.00 92.56 309 GLU A CA 1
ATOM 2504 C C . GLU A 1 309 ? -23.505 1.406 14.314 1.00 92.56 309 GLU A C 1
ATOM 2506 O O . GLU A 1 309 ? -23.930 0.414 14.914 1.00 92.56 309 GLU A O 1
ATOM 2511 N N . TRP A 1 310 ? -22.276 1.423 13.789 1.00 91.94 310 TRP A N 1
ATOM 2512 C CA . TRP A 1 310 ? -21.358 0.288 13.864 1.00 91.94 310 TRP A CA 1
ATOM 2513 C C . TRP A 1 310 ? -21.102 -0.117 15.313 1.00 91.94 310 TRP A C 1
ATOM 2515 O O . TRP A 1 310 ? -21.291 -1.282 15.658 1.00 91.94 310 TRP A O 1
ATOM 2525 N N . ARG A 1 311 ? -20.754 0.847 16.173 1.00 87.62 311 ARG A N 1
ATOM 2526 C CA . ARG A 1 311 ? -20.474 0.577 17.587 1.00 87.62 311 ARG A CA 1
ATOM 2527 C C . ARG A 1 311 ? -21.670 -0.074 18.275 1.00 87.62 311 ARG A C 1
ATOM 2529 O O . ARG A 1 311 ? -21.511 -1.109 18.911 1.00 87.62 311 ARG A O 1
ATOM 2536 N N . THR A 1 312 ? -22.869 0.484 18.111 1.00 90.88 312 THR A N 1
ATOM 2537 C CA . THR A 1 312 ? -24.089 -0.062 18.721 1.00 90.88 312 THR A CA 1
ATOM 2538 C C . THR A 1 312 ? -24.378 -1.485 18.247 1.00 90.88 312 THR A C 1
ATOM 2540 O O . THR A 1 312 ? -24.732 -2.334 19.066 1.00 90.88 312 THR A O 1
ATOM 2543 N N . ARG A 1 313 ? -24.187 -1.771 16.952 1.00 92.12 313 ARG A N 1
ATOM 2544 C CA . ARG A 1 313 ? -24.365 -3.118 16.392 1.00 92.12 313 ARG A CA 1
ATOM 2545 C C . ARG A 1 313 ? -23.339 -4.113 16.925 1.00 92.12 313 ARG A C 1
ATOM 2547 O O . ARG A 1 313 ? -23.721 -5.225 17.274 1.00 92.12 313 ARG A O 1
ATOM 2554 N N . GLU A 1 314 ? -22.065 -3.736 17.009 1.00 89.44 314 GLU A N 1
ATOM 2555 C CA . GLU A 1 314 ? -21.029 -4.615 17.565 1.00 89.44 314 GLU A CA 1
ATOM 2556 C C . GLU A 1 314 ? -21.240 -4.848 19.066 1.00 89.44 314 GLU A C 1
ATOM 2558 O O . GLU A 1 314 ? -21.167 -5.982 19.525 1.00 89.44 314 GLU A O 1
ATOM 2563 N N . GLU A 1 315 ? -21.570 -3.807 19.837 1.00 91.06 315 GLU A N 1
ATOM 2564 C CA . GLU A 1 315 ? -21.882 -3.947 21.262 1.00 91.06 315 GLU A CA 1
ATOM 2565 C C . GLU A 1 315 ? -23.086 -4.874 21.488 1.00 91.06 315 GLU A C 1
ATOM 2567 O O . GLU A 1 315 ? -23.044 -5.725 22.375 1.00 91.06 315 GLU A O 1
ATOM 2572 N N . ALA A 1 316 ? -24.140 -4.750 20.674 1.00 93.19 316 ALA A N 1
ATOM 2573 C CA . ALA A 1 316 ? -25.295 -5.645 20.722 1.00 93.19 316 ALA A CA 1
ATOM 2574 C C . ALA A 1 316 ? -24.919 -7.093 20.364 1.00 93.19 316 ALA A C 1
ATOM 2576 O O . ALA A 1 316 ? -25.272 -8.011 21.098 1.00 93.19 316 ALA A O 1
ATOM 2577 N N . ALA A 1 317 ? -24.140 -7.300 19.299 1.00 90.94 317 ALA A N 1
ATOM 2578 C CA . ALA A 1 317 ? -23.696 -8.632 18.888 1.00 90.94 317 ALA A CA 1
ATOM 2579 C C . ALA A 1 317 ? -22.816 -9.314 19.950 1.00 90.94 317 ALA A C 1
ATOM 2581 O O . ALA A 1 317 ? -22.890 -10.523 20.144 1.00 90.94 317 ALA A O 1
ATOM 2582 N N . VAL A 1 318 ? -21.984 -8.549 20.662 1.00 89.38 318 VAL A N 1
ATOM 2583 C CA . VAL A 1 318 ? -21.182 -9.083 21.770 1.00 89.38 318 VAL A CA 1
ATOM 2584 C C . VAL A 1 318 ? -22.058 -9.391 22.989 1.00 89.38 318 VAL A C 1
ATOM 2586 O O . VAL A 1 318 ? -21.809 -10.382 23.673 1.00 89.38 318 VAL A O 1
ATOM 2589 N N . LEU A 1 319 ? -23.095 -8.591 23.259 1.00 92.44 319 LEU A N 1
ATOM 2590 C CA . LEU A 1 319 ? -24.041 -8.860 24.347 1.00 92.44 319 LEU A CA 1
ATOM 2591 C C . LEU A 1 319 ? -24.833 -10.149 24.159 1.00 92.44 319 LEU A C 1
ATOM 2593 O O . LEU A 1 319 ? -25.120 -10.810 25.150 1.00 92.44 319 LEU A O 1
ATOM 2597 N N . GLU A 1 320 ? -25.151 -10.527 22.921 1.00 94.12 320 GLU A N 1
ATOM 2598 C CA . GLU A 1 320 ? -25.810 -11.806 22.618 1.00 94.12 320 GLU A CA 1
ATOM 2599 C C . GLU A 1 320 ? -24.978 -13.023 23.066 1.00 94.12 320 GLU A C 1
ATOM 2601 O O . GLU A 1 320 ? -25.521 -14.111 23.246 1.00 94.12 320 GLU A O 1
ATOM 2606 N N . LEU A 1 321 ? -23.668 -12.852 23.287 1.00 91.38 321 LEU A N 1
ATOM 2607 C CA . LEU A 1 321 ? -22.785 -13.896 23.817 1.00 91.38 321 LEU A CA 1
ATOM 2608 C C . LEU A 1 321 ? -22.809 -13.985 25.351 1.00 91.38 321 LEU A C 1
ATOM 2610 O O . LEU A 1 321 ? -22.273 -14.944 25.911 1.00 91.38 321 LEU A O 1
ATOM 2614 N N . LEU A 1 322 ? -23.360 -12.980 26.037 1.00 92.69 322 LEU A N 1
ATOM 2615 C CA . LEU A 1 322 ? -23.357 -12.894 27.493 1.00 92.69 322 LEU A CA 1
ATOM 2616 C C . LEU A 1 322 ? -24.625 -13.512 28.110 1.00 92.69 322 LEU A C 1
ATOM 2618 O O . LEU A 1 322 ? -25.674 -13.557 27.471 1.00 92.69 322 LEU A O 1
ATOM 2622 N N . PRO A 1 323 ? -24.568 -13.971 29.377 1.00 94.00 323 PRO A N 1
ATOM 2623 C CA . PRO A 1 323 ? -25.755 -14.429 30.089 1.00 94.00 323 PRO A CA 1
ATOM 2624 C C . PRO A 1 323 ? -26.835 -13.343 30.182 1.00 94.00 323 PRO A C 1
ATOM 2626 O O . PRO A 1 323 ? -26.539 -12.173 30.428 1.00 94.00 323 PRO A O 1
ATOM 2629 N N . GLU A 1 324 ? -28.100 -13.747 30.072 1.00 95.31 324 GLU A N 1
ATOM 2630 C CA . GLU A 1 324 ? -29.234 -12.835 30.226 1.00 95.31 324 GLU A CA 1
ATOM 2631 C C . GLU A 1 324 ? -29.303 -12.214 31.635 1.00 95.31 324 GLU A C 1
ATOM 2633 O O . GLU A 1 324 ? -28.903 -12.809 32.641 1.00 95.31 324 GLU A O 1
ATOM 2638 N N . GLY A 1 325 ? -29.857 -11.000 31.714 1.00 93.00 325 GLY A N 1
ATOM 2639 C CA . GLY A 1 325 ? -30.132 -10.320 32.984 1.00 93.00 325 GLY A CA 1
ATOM 2640 C C . GLY A 1 325 ? -28.922 -9.652 33.645 1.00 93.00 325 GLY A C 1
ATOM 2641 O O . GLY A 1 325 ? -28.997 -9.283 34.822 1.00 93.00 325 GLY A O 1
ATOM 2642 N N . LEU A 1 326 ? -27.811 -9.475 32.924 1.00 93.38 326 LEU A N 1
ATOM 2643 C CA . LEU A 1 326 ? -26.704 -8.648 33.398 1.00 93.38 326 LEU A CA 1
ATOM 2644 C C . LEU A 1 326 ? -27.146 -7.186 33.538 1.00 93.38 326 LEU A C 1
ATOM 2646 O O . LEU A 1 326 ? -27.741 -6.598 32.637 1.00 93.38 326 LEU A O 1
ATOM 2650 N N . LYS A 1 327 ? -26.838 -6.594 34.692 1.00 94.50 327 LYS A N 1
ATOM 2651 C CA . LYS A 1 327 ? -27.039 -5.161 34.944 1.00 94.50 327 LYS A CA 1
ATOM 2652 C C . LYS A 1 327 ? -25.884 -4.361 34.354 1.00 94.50 327 LYS A C 1
ATOM 2654 O O . LYS A 1 327 ? -24.808 -4.915 34.175 1.00 94.50 327 LYS A O 1
ATOM 2659 N N . SER A 1 328 ? -26.078 -3.071 34.098 1.00 94.19 328 SER A N 1
ATOM 2660 C CA . SER A 1 328 ? -24.987 -2.150 33.751 1.00 94.19 328 SER A CA 1
ATOM 2661 C C . SER A 1 328 ? -23.947 -2.057 34.874 1.00 94.19 328 SER A C 1
ATOM 2663 O O . SER A 1 328 ? -24.316 -2.149 36.044 1.00 94.19 328 SER A O 1
ATOM 2665 N N . ALA A 1 329 ? -22.673 -1.855 34.524 1.00 90.38 329 ALA A N 1
ATOM 2666 C CA . ALA A 1 329 ? -21.628 -1.622 35.512 1.00 90.38 329 ALA A CA 1
ATOM 2667 C C . ALA A 1 329 ? -21.864 -0.321 36.295 1.00 90.38 329 ALA A C 1
ATOM 2669 O O . ALA A 1 329 ? -22.306 0.690 35.737 1.00 90.38 329 ALA A O 1
ATOM 2670 N N . GLU A 1 330 ? -21.525 -0.336 37.581 1.00 89.75 330 GLU A N 1
ATOM 2671 C CA . GLU A 1 330 ? -21.441 0.875 38.392 1.00 89.75 330 GLU A CA 1
ATOM 2672 C C . GLU A 1 330 ? -20.243 1.710 37.930 1.00 89.75 330 GLU A C 1
ATOM 2674 O O . GLU A 1 330 ? -19.098 1.297 38.079 1.00 89.75 330 GLU A O 1
ATOM 2679 N N . MET A 1 331 ? -20.500 2.894 37.368 1.00 85.00 331 MET A N 1
ATOM 2680 C CA . MET A 1 331 ? -19.440 3.762 36.829 1.00 85.00 331 MET A CA 1
ATOM 2681 C C . MET A 1 331 ? -18.824 4.695 37.870 1.00 85.00 331 MET A C 1
ATOM 2683 O O . MET A 1 331 ? -17.716 5.195 37.682 1.00 85.00 331 MET A O 1
ATOM 2687 N N . ARG A 1 332 ? -19.534 4.933 38.975 1.00 85.88 332 ARG A N 1
ATOM 2688 C CA . ARG A 1 332 ? -19.100 5.831 40.039 1.00 85.88 332 ARG A CA 1
ATOM 2689 C C . ARG A 1 332 ? -19.377 5.209 41.394 1.00 85.88 332 ARG A C 1
ATOM 2691 O O . ARG A 1 332 ? -20.525 4.977 41.763 1.00 85.88 332 ARG A O 1
ATOM 2698 N N . THR A 1 333 ? -18.313 5.028 42.157 1.00 82.88 333 THR A N 1
ATOM 2699 C CA . THR A 1 333 ? -18.358 4.686 43.575 1.00 82.88 333 THR A CA 1
ATOM 2700 C C . THR A 1 333 ? -17.466 5.657 44.348 1.00 82.88 333 THR A C 1
ATOM 2702 O O . THR A 1 333 ? -16.816 6.533 43.781 1.00 82.88 333 THR A O 1
ATOM 2705 N N . TRP A 1 334 ? -17.423 5.530 45.669 1.00 80.75 334 TRP A N 1
ATOM 2706 C CA . TRP A 1 334 ? -16.520 6.335 46.493 1.00 80.75 334 TRP A CA 1
ATOM 2707 C C . TRP A 1 334 ? -15.039 5.928 46.340 1.00 80.75 334 TRP A C 1
ATOM 2709 O O . TRP A 1 334 ? -14.163 6.697 46.729 1.00 80.75 334 TRP A O 1
ATOM 2719 N N . GLU A 1 335 ? -14.742 4.754 45.765 1.00 73.38 335 GLU A N 1
ATOM 2720 C CA . GLU A 1 335 ? -13.365 4.277 45.542 1.00 73.38 335 GLU A CA 1
ATOM 2721 C C . GLU A 1 335 ? -12.855 4.497 44.112 1.00 73.38 335 GLU A C 1
ATOM 2723 O O . GLU A 1 335 ? -11.644 4.631 43.906 1.00 73.38 335 GLU A O 1
ATOM 2728 N N . PHE A 1 336 ? -13.753 4.528 43.126 1.00 77.31 336 PHE A N 1
ATOM 2729 C CA . PHE A 1 336 ? -13.396 4.740 41.727 1.00 77.31 336 PHE A CA 1
ATOM 2730 C C . PHE A 1 336 ? -14.446 5.581 41.001 1.00 77.31 336 PHE A C 1
ATOM 2732 O O . PHE A 1 336 ? -15.643 5.482 41.265 1.00 77.31 336 PHE A O 1
ATOM 2739 N N . ASP A 1 337 ? -13.976 6.389 40.058 1.00 82.25 337 ASP A N 1
ATOM 2740 C CA . ASP A 1 337 ? -14.812 7.187 39.163 1.00 82.25 337 ASP A CA 1
ATOM 2741 C C . ASP A 1 337 ? -14.333 6.920 37.733 1.00 82.25 337 ASP A C 1
ATOM 2743 O O . ASP A 1 337 ? -13.175 7.212 37.395 1.00 82.25 337 ASP A O 1
ATOM 2747 N N . LEU A 1 338 ? -15.190 6.304 36.915 1.00 82.25 338 LEU A N 1
ATOM 2748 C CA . LEU A 1 338 ? -14.967 6.186 35.481 1.00 82.25 338 LEU A CA 1
ATOM 2749 C C . LEU A 1 338 ? -15.461 7.471 34.826 1.00 82.25 338 LEU A C 1
ATOM 2751 O O . LEU A 1 338 ? -16.651 7.778 34.834 1.00 82.25 338 LEU A O 1
ATOM 2755 N N . VAL A 1 339 ? -14.530 8.220 34.244 1.00 80.81 339 VAL A N 1
ATOM 2756 C CA . VAL A 1 339 ? -14.815 9.540 33.692 1.00 80.81 339 VAL A CA 1
ATOM 2757 C C . VAL A 1 339 ? -14.527 9.550 32.196 1.00 80.81 339 VAL A C 1
ATOM 2759 O O . VAL A 1 339 ? -13.447 9.141 31.754 1.00 80.81 339 VAL A O 1
ATOM 2762 N N . SER A 1 340 ? -15.486 10.055 31.417 1.00 76.75 340 SER A N 1
ATOM 2763 C CA . SER A 1 340 ? -15.283 10.323 29.994 1.00 76.75 340 SER A CA 1
ATOM 2764 C C . SER A 1 340 ? -14.301 11.468 29.815 1.00 76.75 340 SER A C 1
ATOM 2766 O O . SER A 1 340 ? -14.414 12.510 30.463 1.00 76.75 340 SER A O 1
ATOM 2768 N N . CYS A 1 341 ? -13.322 11.287 28.941 1.00 74.19 341 CYS A N 1
ATOM 2769 C CA . CYS A 1 341 ? -12.400 12.333 28.540 1.00 74.19 341 CYS A CA 1
ATOM 2770 C C . CYS A 1 341 ? -12.433 12.459 27.014 1.00 74.19 341 CYS A C 1
ATOM 2772 O O . CYS A 1 341 ? -12.049 11.553 26.276 1.00 74.19 341 CYS A O 1
ATOM 2774 N N . THR A 1 342 ? -12.829 13.620 26.511 1.00 71.00 342 THR A N 1
ATOM 2775 C CA . THR A 1 342 ? -12.579 13.935 25.101 1.00 71.00 342 THR A CA 1
ATOM 2776 C C . THR A 1 342 ? -11.090 14.218 24.883 1.00 71.00 342 THR A C 1
ATOM 2778 O O . THR A 1 342 ? -10.395 14.626 25.816 1.00 71.00 342 THR A O 1
ATOM 2781 N N . ASN A 1 343 ? -10.596 14.052 23.653 1.00 66.56 343 ASN A N 1
ATOM 2782 C CA . ASN A 1 343 ? -9.194 14.323 23.294 1.00 66.56 343 ASN A CA 1
ATOM 2783 C C . ASN A 1 343 ? -8.755 15.780 23.531 1.00 66.56 343 ASN A C 1
ATOM 2785 O O . ASN A 1 343 ? -7.559 16.050 23.597 1.00 66.56 343 ASN A O 1
ATOM 2789 N N . ASN A 1 344 ? -9.701 16.702 23.721 1.00 69.62 344 ASN A N 1
ATOM 2790 C CA . ASN A 1 344 ? -9.408 18.069 24.128 1.00 69.62 344 ASN A CA 1
ATOM 2791 C C . ASN A 1 344 ? -9.030 18.093 25.614 1.00 69.62 344 ASN A C 1
ATOM 2793 O O . ASN A 1 344 ? -9.883 17.957 26.496 1.00 69.62 344 ASN A O 1
ATOM 2797 N N . GLU A 1 345 ? -7.728 18.231 25.869 1.00 63.84 345 GLU A N 1
ATOM 2798 C CA . GLU A 1 345 ? -7.105 18.232 27.191 1.00 63.84 345 GLU A CA 1
ATOM 2799 C C . GLU A 1 345 ? -7.779 19.241 28.136 1.00 63.84 345 GLU A C 1
ATOM 2801 O O . GLU A 1 345 ? -7.484 20.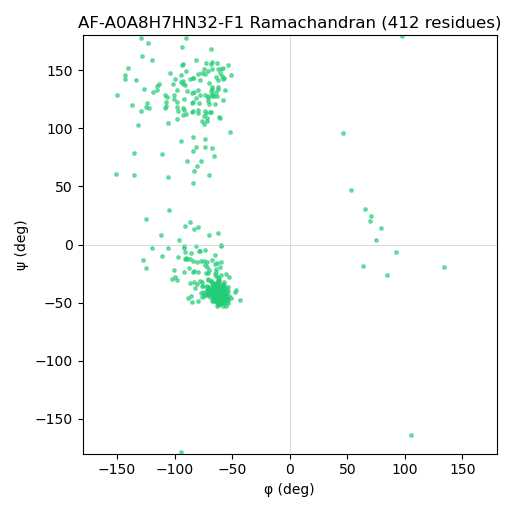431 28.129 1.00 63.84 345 GLU A O 1
ATOM 2806 N N . GLY A 1 346 ? -8.703 18.757 28.971 1.00 68.00 346 GLY A N 1
ATOM 2807 C CA . GLY A 1 346 ? -9.232 19.511 30.112 1.00 68.00 346 GLY A CA 1
ATOM 2808 C C . GLY A 1 346 ? -10.747 19.489 30.284 1.00 68.00 346 GLY A C 1
ATOM 2809 O O . GLY A 1 346 ? -11.217 19.714 31.398 1.00 68.00 346 GLY A O 1
ATOM 2810 N N . ALA A 1 347 ? -11.523 19.166 29.246 1.00 69.38 347 ALA A N 1
ATOM 2811 C CA . ALA A 1 347 ? -12.975 19.067 29.379 1.00 69.38 347 ALA A CA 1
ATOM 2812 C C . ALA A 1 347 ? -13.368 17.681 29.909 1.00 69.38 347 ALA A C 1
ATOM 2814 O O . ALA A 1 347 ? -13.542 16.723 29.159 1.00 69.38 347 ALA A O 1
ATOM 2815 N N . VAL A 1 348 ? -13.486 17.571 31.232 1.00 72.75 348 VAL A N 1
ATOM 2816 C CA . VAL A 1 348 ? -14.148 16.432 31.871 1.00 72.75 348 VAL A CA 1
ATOM 2817 C C . VAL A 1 348 ? -15.652 16.616 31.703 1.00 72.75 348 VAL A C 1
ATOM 2819 O O . VAL A 1 348 ? -16.255 17.462 32.365 1.00 72.75 348 VAL A O 1
ATOM 2822 N N . THR A 1 349 ? -16.269 15.832 30.824 1.00 68.81 349 THR A N 1
ATOM 2823 C CA . THR A 1 349 ? -17.725 15.727 30.772 1.00 68.81 349 THR A CA 1
ATOM 2824 C C . THR A 1 349 ? -18.166 14.773 31.877 1.00 68.81 349 THR A C 1
ATOM 2826 O O . THR A 1 349 ? -17.881 13.581 31.865 1.00 68.81 349 THR A O 1
ATOM 2829 N N . THR A 1 350 ? -18.875 15.296 32.876 1.00 65.62 350 THR A N 1
ATOM 2830 C CA . THR A 1 350 ? -19.459 14.503 33.973 1.00 65.62 350 THR A CA 1
ATOM 2831 C C . THR A 1 350 ? -20.768 13.806 33.574 1.00 65.62 350 THR A C 1
ATOM 2833 O O . THR A 1 350 ? -21.520 13.364 34.441 1.00 65.62 350 THR A O 1
ATOM 2836 N N . GLY A 1 351 ? -21.054 13.728 32.271 1.00 66.62 351 GLY A N 1
ATOM 2837 C CA . GLY A 1 351 ? -22.263 13.136 31.714 1.00 66.62 351 GLY A CA 1
ATOM 283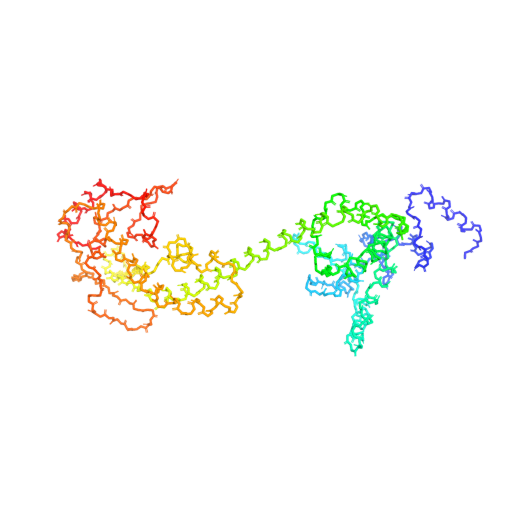8 C C . GLY A 1 351 ? -22.130 11.633 31.492 1.00 66.62 351 GLY A C 1
ATOM 2839 O O . GLY A 1 351 ? -21.087 11.141 31.069 1.00 66.62 351 GLY A O 1
ATOM 2840 N N . ASP A 1 352 ? -23.220 10.917 31.748 1.00 76.06 352 ASP A N 1
ATOM 2841 C CA . ASP A 1 352 ? -23.354 9.484 31.509 1.00 76.06 352 ASP A CA 1
ATOM 2842 C C . ASP A 1 352 ? -23.581 9.199 30.008 1.00 76.06 352 ASP A C 1
ATOM 2844 O O . ASP A 1 352 ? -24.695 8.907 29.580 1.00 76.06 352 ASP A O 1
ATOM 2848 N N . THR A 1 353 ? -22.541 9.375 29.182 1.00 83.62 353 THR A N 1
ATOM 2849 C CA . THR A 1 353 ? -22.648 9.275 27.711 1.00 83.62 353 THR A CA 1
ATOM 2850 C C . THR A 1 353 ? -22.508 7.853 27.165 1.00 83.62 353 THR A C 1
ATOM 2852 O O . THR A 1 353 ? -22.740 7.632 25.978 1.00 83.62 353 THR A O 1
ATOM 2855 N N . LEU A 1 354 ? -22.159 6.867 28.001 1.00 86.44 354 LEU A N 1
ATOM 2856 C CA . LEU A 1 354 ? -22.034 5.478 27.555 1.00 86.44 354 LEU A CA 1
ATOM 2857 C C . LEU A 1 354 ? -23.402 4.871 27.236 1.00 86.44 354 LEU A C 1
ATOM 2859 O O . LEU A 1 354 ? -24.363 5.020 27.997 1.00 86.44 354 LEU A O 1
ATOM 2863 N N . SER A 1 355 ? -23.461 4.101 26.150 1.00 90.69 355 SER A N 1
ATOM 2864 C CA . SER A 1 355 ? -24.615 3.251 25.860 1.00 90.69 355 SER A CA 1
ATOM 2865 C C . SER A 1 355 ? -24.820 2.239 26.998 1.00 90.69 355 SER A C 1
ATOM 2867 O O . SER A 1 355 ? -23.868 1.806 27.654 1.00 90.69 355 SER A O 1
ATOM 2869 N N . THR A 1 356 ? -26.063 1.810 27.230 1.00 93.19 356 THR A N 1
ATOM 2870 C CA . THR A 1 356 ? -26.364 0.731 28.189 1.00 93.19 356 THR A CA 1
ATOM 2871 C C . THR A 1 356 ? -25.545 -0.525 27.890 1.00 93.19 356 THR A C 1
ATOM 2873 O O . THR A 1 356 ? -25.056 -1.174 28.815 1.00 93.19 356 THR A O 1
ATOM 2876 N N . ASN A 1 357 ? -25.333 -0.817 26.605 1.00 93.62 357 ASN A N 1
ATOM 2877 C CA . ASN A 1 357 ? -24.579 -1.976 26.157 1.00 93.62 357 ASN A CA 1
ATOM 2878 C C . ASN A 1 357 ? -23.101 -1.873 26.535 1.00 93.62 357 ASN A C 1
ATOM 2880 O O . ASN A 1 357 ? -22.565 -2.795 27.145 1.00 93.62 357 ASN A O 1
ATOM 2884 N N . ALA A 1 358 ? -22.469 -0.726 26.270 1.00 90.06 358 ALA A N 1
ATOM 2885 C CA . ALA A 1 358 ? -21.104 -0.453 26.703 1.00 90.06 358 ALA A CA 1
ATOM 2886 C C . ALA A 1 358 ? -20.967 -0.614 28.220 1.00 90.06 358 ALA A C 1
ATOM 2888 O O . ALA A 1 358 ? -20.030 -1.253 28.685 1.00 90.06 358 ALA A O 1
ATOM 2889 N N . LYS A 1 359 ? -21.931 -0.105 29.000 1.00 91.56 359 LYS A N 1
ATOM 2890 C CA . LYS A 1 359 ? -21.901 -0.242 30.463 1.00 91.56 359 LYS A CA 1
ATOM 2891 C C . LYS A 1 359 ? -21.981 -1.688 30.930 1.00 91.56 359 LYS A C 1
ATOM 2893 O O . LYS A 1 359 ? -21.356 -2.022 31.926 1.00 91.56 359 LYS A O 1
ATOM 2898 N N . ILE A 1 360 ? -22.766 -2.536 30.268 1.00 93.44 360 ILE A N 1
ATOM 2899 C CA . ILE A 1 360 ? -22.826 -3.965 30.605 1.00 93.44 360 ILE A CA 1
ATOM 2900 C C . ILE A 1 360 ? -21.488 -4.626 30.267 1.00 93.44 360 ILE A C 1
ATOM 2902 O O . ILE A 1 360 ? -20.909 -5.302 31.111 1.00 93.44 360 ILE A O 1
ATOM 2906 N N . LEU A 1 361 ? -20.971 -4.375 29.064 1.00 91.25 361 LEU A N 1
ATOM 2907 C CA . LEU A 1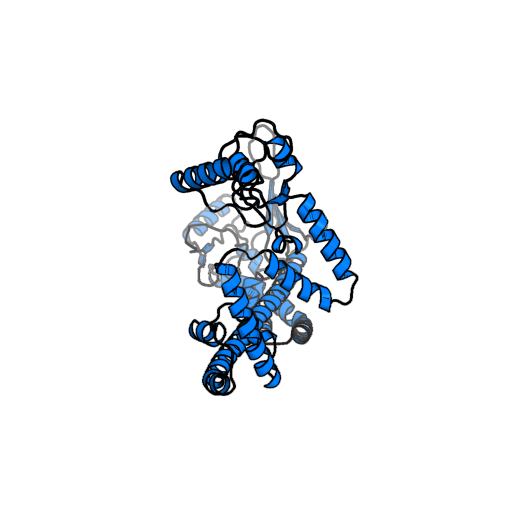 361 ? -19.719 -4.952 28.575 1.00 91.25 361 LEU A CA 1
ATOM 2908 C C . LEU A 1 361 ? -18.484 -4.521 29.382 1.00 91.25 361 LEU A C 1
ATOM 2910 O O . LEU A 1 361 ? -17.483 -5.231 29.382 1.00 91.25 361 LEU A O 1
ATOM 2914 N N . LEU A 1 362 ? -18.544 -3.374 30.060 1.00 90.56 362 LEU A N 1
ATOM 2915 C CA . LEU A 1 362 ? -17.479 -2.874 30.929 1.00 90.56 362 LEU A CA 1
ATOM 2916 C C . LEU A 1 362 ? -17.423 -3.555 32.301 1.00 90.56 362 LEU A C 1
ATOM 2918 O O . LEU A 1 362 ? -16.494 -3.276 33.047 1.00 90.56 362 LEU A 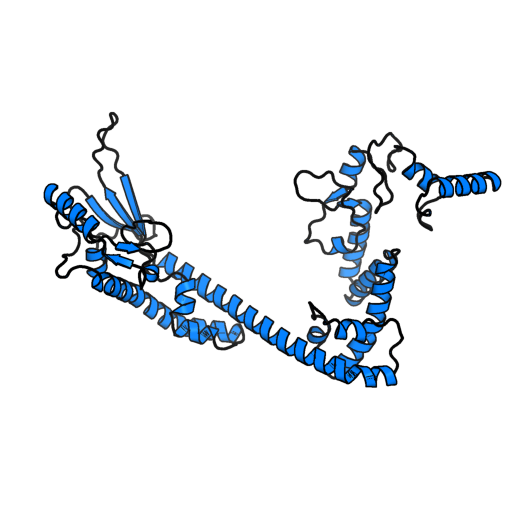O 1
ATOM 2922 N N . ARG A 1 363 ? -18.368 -4.432 32.658 1.00 91.12 363 ARG A N 1
ATOM 2923 C CA . ARG A 1 363 ? -18.307 -5.155 33.936 1.00 91.12 363 ARG A CA 1
ATOM 2924 C C . ARG A 1 363 ? -17.076 -6.047 34.024 1.00 91.12 363 ARG A C 1
ATOM 2926 O O . ARG A 1 363 ? -16.777 -6.797 33.096 1.00 91.12 363 ARG A O 1
ATOM 2933 N N . ALA A 1 364 ? -16.473 -6.101 35.206 1.00 89.25 364 ALA A N 1
ATOM 2934 C CA . ALA A 1 364 ? -15.313 -6.949 35.464 1.00 89.25 364 ALA A CA 1
ATOM 2935 C C . ALA A 1 364 ? -15.602 -8.466 35.358 1.00 89.25 364 ALA A C 1
ATOM 2937 O O . ALA A 1 364 ? -14.670 -9.258 35.221 1.00 89.25 364 ALA A O 1
ATOM 2938 N N . ASP A 1 365 ? -16.871 -8.897 35.396 1.00 91.38 365 ASP A N 1
ATOM 2939 C CA . ASP A 1 365 ? -17.285 -10.289 35.150 1.00 91.38 365 ASP A CA 1
ATOM 2940 C C . ASP A 1 365 ? -17.740 -10.569 33.699 1.00 91.38 365 ASP A C 1
ATOM 2942 O O . ASP A 1 365 ? -18.118 -11.700 33.378 1.00 91.38 365 ASP A O 1
ATOM 2946 N N . CYS A 1 366 ? -17.657 -9.585 32.797 1.00 91.38 366 CYS A N 1
ATOM 2947 C CA . CYS A 1 366 ? -17.890 -9.754 31.359 1.00 91.38 366 CYS A CA 1
ATOM 2948 C C . CYS A 1 366 ? -16.594 -10.131 30.630 1.00 91.38 366 CYS A C 1
ATOM 2950 O O . CYS A 1 366 ? -15.998 -9.340 29.900 1.00 91.38 366 CYS A O 1
ATOM 2952 N N . LEU A 1 367 ? -16.142 -11.369 30.845 1.00 88.62 367 LEU A N 1
ATOM 2953 C CA . LEU A 1 367 ? -14.886 -11.869 30.288 1.00 88.62 367 LEU A CA 1
ATOM 2954 C C . LEU A 1 367 ? -15.105 -12.574 28.951 1.00 88.62 367 LEU A C 1
ATOM 2956 O O . LEU A 1 367 ? -15.773 -13.605 28.869 1.00 88.62 367 LEU A O 1
ATOM 2960 N N . LEU A 1 368 ? -14.507 -12.013 27.904 1.00 86.94 368 LEU A N 1
ATOM 2961 C CA . LEU A 1 368 ? -14.548 -12.547 26.549 1.00 86.94 368 LEU A CA 1
ATOM 2962 C C . LEU A 1 368 ? -13.170 -13.104 26.197 1.00 86.94 368 LEU A C 1
ATOM 2964 O O . LEU A 1 368 ? -12.152 -12.427 26.342 1.00 86.94 368 LEU A O 1
ATOM 2968 N N . ASN A 1 369 ? -13.137 -14.345 25.728 1.00 82.81 369 ASN A N 1
ATOM 2969 C CA . ASN A 1 369 ? -11.927 -14.960 25.207 1.00 82.81 369 ASN A CA 1
ATOM 2970 C C . ASN A 1 369 ? -11.952 -14.893 23.681 1.00 82.81 369 ASN A C 1
ATOM 2972 O O . ASN A 1 369 ? -13.014 -15.049 23.083 1.00 82.81 369 ASN A O 1
ATOM 2976 N N . VAL A 1 370 ? -10.800 -14.654 23.059 1.00 79.31 370 VAL A N 1
ATOM 2977 C CA . VAL A 1 370 ? -10.666 -14.529 21.607 1.00 79.31 370 VAL A CA 1
ATOM 2978 C C . VAL A 1 370 ? -9.657 -15.562 21.134 1.00 79.31 370 VAL A C 1
ATOM 2980 O O . VAL A 1 370 ? -8.489 -15.520 21.512 1.00 79.31 370 VAL A O 1
ATOM 2983 N N . SER A 1 371 ? -10.098 -16.502 20.299 1.00 70.19 371 SER A N 1
ATOM 2984 C CA . SER A 1 371 ? -9.238 -17.577 19.794 1.00 70.19 371 SER A CA 1
ATOM 2985 C C . SER A 1 371 ? -8.366 -17.103 18.623 1.00 70.19 371 SER A C 1
ATOM 2987 O O . SER A 1 371 ? -8.560 -17.508 17.481 1.00 70.19 371 SER A O 1
ATOM 2989 N N . ILE A 1 372 ? -7.407 -16.206 18.877 1.00 67.56 372 ILE A N 1
ATOM 2990 C CA . ILE A 1 372 ? -6.420 -15.776 17.870 1.00 67.56 372 ILE A CA 1
ATOM 2991 C C . ILE A 1 372 ? -5.046 -16.319 18.264 1.00 67.56 372 ILE A C 1
ATOM 2993 O O . ILE A 1 372 ? -4.216 -15.603 18.811 1.00 67.56 372 ILE A O 1
ATOM 2997 N N . GLY A 1 373 ? -4.822 -17.611 17.998 1.00 61.03 373 GLY A N 1
ATOM 2998 C CA . GLY A 1 373 ? -3.506 -18.270 17.883 1.00 61.03 373 GLY A CA 1
ATOM 2999 C C . GLY A 1 373 ? -2.592 -18.327 19.118 1.00 61.03 373 GLY A C 1
ATOM 3000 O O . GLY A 1 373 ? -1.681 -19.148 19.153 1.00 61.03 373 GLY A O 1
ATOM 3001 N N . ILE A 1 374 ? -2.812 -17.495 20.133 1.00 61.84 374 ILE A N 1
ATOM 3002 C CA . ILE A 1 374 ? -2.048 -17.387 21.374 1.00 61.84 374 ILE A CA 1
ATOM 3003 C C . ILE A 1 374 ? -3.060 -16.927 22.432 1.00 61.84 374 ILE A C 1
ATOM 3005 O O . ILE A 1 374 ? -3.797 -15.978 22.188 1.00 61.84 374 ILE A O 1
ATOM 3009 N N . TYR A 1 375 ? -3.156 -17.614 23.574 1.00 55.34 375 TYR A N 1
ATOM 3010 C CA . TYR A 1 375 ? -4.159 -17.353 24.619 1.00 55.34 375 TYR A CA 1
ATOM 3011 C C . TYR A 1 375 ? -3.980 -15.976 25.287 1.00 55.34 375 TYR A C 1
ATOM 3013 O O . TYR A 1 375 ? -3.490 -15.879 26.412 1.00 55.34 375 TYR A O 1
ATOM 3021 N N . THR A 1 376 ? -4.379 -14.894 24.629 1.00 59.06 376 THR A N 1
ATOM 3022 C CA . THR A 1 376 ? -4.489 -13.574 25.246 1.00 59.06 376 THR A CA 1
ATOM 3023 C C . THR A 1 376 ? -5.933 -13.328 25.668 1.00 59.06 376 THR A C 1
ATOM 3025 O O . THR A 1 376 ? -6.851 -13.253 24.855 1.00 59.06 376 THR A O 1
ATOM 3028 N N . ARG A 1 377 ? -6.142 -13.219 26.984 1.00 60.72 377 ARG A N 1
ATOM 3029 C CA . ARG A 1 377 ? -7.413 -12.782 27.571 1.00 60.72 377 ARG A CA 1
ATOM 3030 C C . ARG A 1 377 ? -7.464 -11.260 27.513 1.00 60.72 377 ARG A C 1
ATOM 3032 O O . ARG A 1 377 ? -6.548 -10.607 28.012 1.00 60.72 377 ARG A O 1
ATOM 3039 N N . TYR A 1 378 ? -8.520 -10.705 26.929 1.00 61.50 378 TYR A N 1
ATOM 3040 C CA . TYR A 1 378 ? -8.715 -9.261 26.838 1.00 61.50 378 TYR A CA 1
ATOM 3041 C C . TYR A 1 378 ? -9.946 -8.851 27.647 1.00 61.50 378 TYR A C 1
ATOM 3043 O O . TYR A 1 378 ? -11.010 -9.451 27.523 1.00 61.50 378 TYR A O 1
ATOM 3051 N N . TYR A 1 379 ? -9.799 -7.807 28.459 1.00 61.06 379 TYR A N 1
ATOM 3052 C CA . TYR A 1 379 ? -10.905 -7.123 29.127 1.00 61.06 379 TYR A CA 1
ATOM 3053 C C . TYR A 1 379 ? -11.328 -5.980 28.200 1.00 61.06 379 TYR A C 1
ATOM 3055 O O . TYR A 1 379 ? -10.493 -5.129 27.914 1.00 61.06 379 TYR A O 1
ATOM 3063 N N . TYR A 1 380 ? -12.558 -6.022 27.673 1.00 64.75 380 TYR A N 1
ATOM 3064 C CA . TYR A 1 380 ? -13.119 -5.082 26.685 1.00 64.75 380 TYR A CA 1
ATOM 3065 C C . TYR A 1 380 ? -12.174 -4.762 25.503 1.00 64.75 380 TYR A C 1
ATOM 3067 O O . TYR A 1 380 ? -11.291 -3.909 25.567 1.00 64.75 380 TYR A O 1
ATOM 3075 N N . HIS A 1 381 ? -12.333 -5.472 24.384 1.00 62.94 381 HIS A N 1
ATOM 3076 C CA . HIS A 1 381 ? -11.360 -5.401 23.295 1.00 62.94 381 HIS A CA 1
ATOM 3077 C C . HIS A 1 381 ? -11.356 -4.023 22.607 1.00 62.94 381 HIS A C 1
ATOM 3079 O O . HIS A 1 381 ? -12.367 -3.596 22.055 1.00 62.94 381 HIS A O 1
ATOM 3085 N N . ASN A 1 382 ? -10.171 -3.418 22.454 1.00 63.53 382 ASN A N 1
ATOM 3086 C CA . ASN A 1 382 ? -9.924 -2.243 21.589 1.00 63.53 382 ASN A CA 1
ATOM 3087 C C . ASN A 1 382 ? -10.198 -2.508 20.084 1.00 63.53 382 ASN A C 1
ATOM 3089 O O . ASN A 1 382 ? -9.769 -1.754 19.217 1.00 63.53 382 ASN A O 1
ATOM 3093 N N . ASN A 1 383 ? -10.806 -3.645 19.749 1.00 66.06 383 ASN A N 1
ATOM 3094 C CA . ASN A 1 383 ? -11.047 -4.131 18.398 1.00 66.06 383 ASN A CA 1
ATOM 3095 C C . ASN A 1 383 ? -12.317 -4.993 18.417 1.00 66.06 383 ASN A C 1
ATOM 3097 O O . ASN A 1 383 ? -12.272 -6.190 18.143 1.00 66.06 383 ASN A O 1
ATOM 3101 N N . LEU A 1 384 ? -13.445 -4.380 18.797 1.00 69.81 384 LEU A N 1
ATOM 3102 C CA . LEU A 1 384 ? -14.766 -5.023 18.827 1.00 69.81 384 LEU A CA 1
ATOM 3103 C C . LEU A 1 384 ? -15.048 -5.814 17.534 1.00 69.81 384 LEU A C 1
ATOM 3105 O O . LEU A 1 384 ? -15.503 -6.949 17.593 1.00 69.81 384 LEU A O 1
ATOM 3109 N N . GLY A 1 385 ? -14.639 -5.289 16.373 1.00 65.19 385 GLY A N 1
ATOM 3110 C CA . GLY A 1 385 ? -14.833 -5.951 15.078 1.00 65.19 385 GLY A CA 1
ATOM 3111 C C . GLY A 1 385 ? -14.041 -7.251 14.854 1.00 65.19 385 GLY A C 1
ATOM 3112 O O . GLY A 1 385 ? -14.337 -7.967 13.898 1.00 65.19 385 GLY A O 1
ATOM 3113 N N . ALA A 1 386 ? -13.048 -7.572 15.694 1.00 65.44 386 ALA A N 1
ATOM 3114 C CA . ALA A 1 386 ? -12.340 -8.858 15.668 1.00 65.44 386 ALA A CA 1
ATOM 3115 C C . ALA A 1 386 ? -13.044 -9.944 16.502 1.00 65.44 386 ALA A C 1
ATOM 3117 O O . ALA A 1 386 ? -12.692 -11.117 16.403 1.00 65.44 386 ALA A O 1
ATOM 3118 N N . LEU A 1 387 ? -14.027 -9.564 17.325 1.00 65.44 387 LEU A N 1
ATOM 3119 C CA . LEU A 1 387 ? -14.750 -10.490 18.196 1.00 65.44 387 LEU A CA 1
ATOM 3120 C C . LEU A 1 387 ? -15.760 -11.331 17.408 1.00 65.44 387 LEU A C 1
ATOM 3122 O O . LEU A 1 387 ? -15.964 -12.506 17.712 1.00 65.44 387 LEU A O 1
ATOM 3126 N N . LYS A 1 388 ? -16.350 -10.770 16.347 1.00 65.88 388 LYS A N 1
ATOM 3127 C CA . LYS A 1 388 ? -17.392 -11.445 15.571 1.00 65.88 388 LYS A CA 1
ATOM 3128 C C . LYS A 1 388 ? -16.879 -12.754 14.949 1.00 65.88 388 LYS A C 1
ATOM 3130 O O . LYS A 1 388 ? -16.095 -12.741 14.004 1.00 65.88 388 LYS A O 1
ATOM 3135 N N . GLY A 1 389 ? -17.358 -13.880 15.484 1.00 68.88 389 GLY A N 1
ATOM 3136 C CA . GLY A 1 389 ? -17.085 -15.240 14.998 1.00 68.88 389 GLY A CA 1
ATOM 3137 C C . GLY A 1 389 ? -15.899 -15.959 15.649 1.00 68.88 389 GLY A C 1
ATOM 3138 O O . GLY A 1 389 ? -15.711 -17.144 15.387 1.00 68.88 389 GLY A O 1
ATOM 3139 N N . VAL A 1 390 ? -15.115 -15.282 16.495 1.00 75.69 390 VAL A N 1
ATOM 3140 C CA . VAL A 1 390 ? -13.908 -15.860 17.127 1.00 75.69 390 VAL A CA 1
ATOM 3141 C C . VAL A 1 390 ? -13.919 -15.702 18.652 1.00 75.69 390 VAL A C 1
ATOM 3143 O O . VAL A 1 390 ? -13.127 -16.348 19.347 1.00 75.69 390 VAL A O 1
ATOM 3146 N N . SER A 1 391 ? -14.812 -14.864 19.191 1.00 80.06 391 SER A N 1
ATOM 3147 C CA . SER A 1 391 ? -14.978 -14.702 20.630 1.00 80.06 391 SER A CA 1
ATOM 3148 C C . SER A 1 391 ? -16.011 -15.653 21.229 1.00 80.06 391 SER A C 1
ATOM 3150 O O . SER A 1 391 ? -17.007 -16.012 20.603 1.00 80.06 391 SER A O 1
ATOM 3152 N N . PHE A 1 392 ? -15.788 -16.030 22.485 1.00 86.12 392 PHE A N 1
ATOM 3153 C CA . PHE A 1 392 ? -16.776 -16.704 23.321 1.00 86.12 392 PHE A CA 1
ATOM 3154 C C . PHE A 1 392 ? -16.697 -16.177 24.753 1.00 86.12 392 PHE A C 1
ATOM 3156 O O . PHE A 1 392 ? -15.646 -15.718 25.210 1.00 86.12 392 PHE A O 1
ATOM 3163 N N . TYR A 1 393 ? -17.818 -16.232 25.466 1.00 90.19 393 TYR A N 1
ATOM 3164 C CA . TYR A 1 393 ? -17.874 -15.870 26.876 1.00 90.19 393 TYR A CA 1
ATOM 3165 C C . TYR A 1 393 ? -17.141 -16.915 27.729 1.00 90.19 393 TYR A C 1
ATOM 3167 O O . TYR A 1 393 ? -17.484 -18.099 27.713 1.00 90.19 393 TYR A O 1
ATOM 3175 N N . ASP A 1 394 ? -16.122 -16.483 28.476 1.00 91.06 394 ASP A N 1
ATOM 3176 C CA . ASP A 1 394 ? -15.363 -17.347 29.383 1.00 91.06 394 ASP A CA 1
ATOM 3177 C C . ASP A 1 394 ? -16.125 -17.497 30.703 1.00 91.06 394 ASP A C 1
ATOM 3179 O O . ASP A 1 394 ? -15.888 -16.783 31.683 1.00 91.06 394 ASP A O 1
ATOM 3183 N N . LEU A 1 395 ? -17.075 -18.434 30.705 1.00 92.81 395 LEU A N 1
ATOM 3184 C CA . LEU A 1 395 ? -17.964 -18.694 31.834 1.00 92.81 395 LEU A CA 1
ATOM 3185 C C . LEU A 1 395 ? -17.201 -18.995 33.134 1.00 92.81 395 LEU A C 1
ATOM 3187 O O . LEU A 1 395 ? -17.643 -18.590 34.211 1.00 92.81 395 LEU A O 1
ATOM 3191 N N . ASP A 1 396 ? -16.079 -19.710 33.063 1.00 92.38 396 ASP A N 1
ATOM 3192 C CA . ASP A 1 396 ? -15.344 -20.126 34.256 1.00 92.38 396 ASP A CA 1
ATOM 3193 C C . ASP A 1 396 ? -14.563 -18.963 34.859 1.00 92.38 396 ASP A C 1
ATOM 3195 O O . ASP A 1 396 ? -14.673 -18.710 36.064 1.00 92.38 396 ASP A O 1
ATOM 3199 N N . SER A 1 397 ? -13.859 -18.186 34.031 1.00 90.56 397 SER A N 1
ATOM 3200 C CA . SER A 1 397 ? -13.210 -16.962 34.504 1.00 90.56 397 SER A CA 1
ATOM 3201 C C . SER A 1 397 ? -14.248 -15.968 35.041 1.00 90.56 397 SER A C 1
ATOM 3203 O O . SER A 1 397 ? -14.032 -15.356 36.090 1.00 90.56 397 SER A O 1
ATOM 3205 N N . ALA A 1 398 ? -15.402 -15.838 34.380 1.00 92.44 398 ALA A N 1
ATOM 3206 C CA . ALA A 1 398 ? 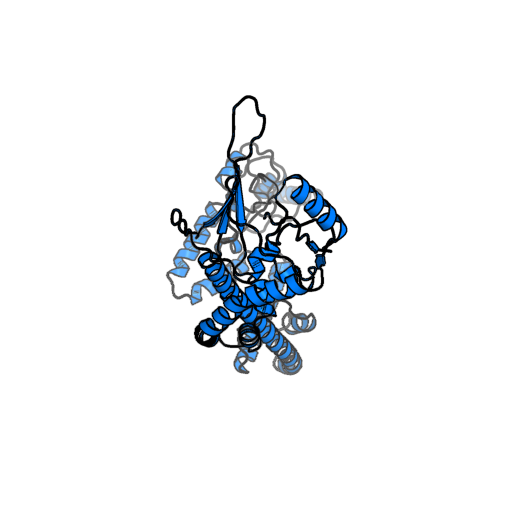-16.464 -14.935 34.811 1.00 92.44 398 ALA A CA 1
ATOM 3207 C C . ALA A 1 398 ? -17.084 -15.340 36.158 1.00 92.44 398 ALA A C 1
ATOM 3209 O O . ALA A 1 398 ? -17.352 -14.478 36.996 1.00 92.44 398 ALA A O 1
ATOM 3210 N N . LYS A 1 399 ? -17.263 -16.642 36.431 1.00 93.12 399 LYS A N 1
ATOM 3211 C CA . LYS A 1 399 ? -17.699 -17.132 37.755 1.00 93.12 399 LYS A CA 1
ATOM 3212 C C . LYS A 1 399 ? -16.717 -16.737 38.856 1.00 93.12 399 LYS A C 1
ATOM 3214 O O . LYS A 1 399 ? -17.155 -16.311 39.926 1.00 93.12 399 LYS A O 1
ATOM 3219 N N . VAL A 1 400 ? -15.414 -16.868 38.598 1.00 93.50 400 VAL A N 1
ATOM 3220 C CA . VAL A 1 400 ? -14.363 -16.477 39.551 1.00 93.50 400 VAL A CA 1
ATOM 3221 C C . VAL A 1 400 ? -14.403 -14.970 39.797 1.00 93.50 400 VAL A C 1
ATOM 3223 O O . VAL A 1 400 ? -14.479 -14.552 40.952 1.00 93.50 400 VAL A O 1
ATOM 3226 N N . ALA A 1 401 ? -14.443 -14.160 38.734 1.00 92.25 401 ALA A N 1
ATOM 3227 C CA . ALA A 1 401 ? -14.558 -12.706 38.838 1.00 92.25 401 ALA A CA 1
ATOM 3228 C C . ALA A 1 401 ? -15.799 -12.301 39.648 1.00 92.25 401 ALA A C 1
ATOM 3230 O O . ALA A 1 401 ? -15.697 -11.558 40.621 1.00 92.25 401 ALA A O 1
ATOM 3231 N N . LYS A 1 402 ? -16.962 -12.884 39.342 1.00 93.44 402 LYS A N 1
ATOM 3232 C CA . LYS A 1 402 ? -18.220 -12.631 40.053 1.00 93.44 402 LYS A CA 1
ATOM 3233 C C . LYS A 1 402 ? -18.164 -13.009 41.535 1.00 93.44 402 LYS A C 1
ATOM 3235 O O . LYS A 1 402 ? -18.743 -12.310 42.366 1.00 93.44 402 LYS A O 1
ATOM 3240 N N . ALA A 1 403 ? -17.487 -14.102 41.888 1.00 93.81 403 ALA A N 1
ATOM 3241 C CA . ALA A 1 403 ? -17.297 -14.501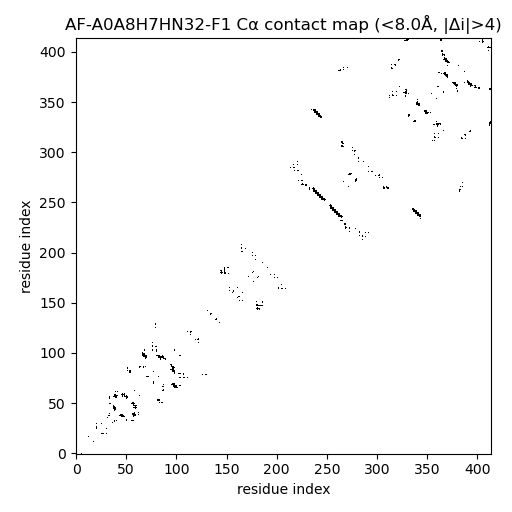 43.282 1.00 93.81 403 ALA A CA 1
ATOM 3242 C C . ALA A 1 403 ? -16.418 -13.498 44.046 1.00 93.81 403 ALA A C 1
ATOM 3244 O O . ALA A 1 403 ? -16.775 -13.102 45.156 1.00 93.81 403 ALA A O 1
ATOM 3245 N N . ILE A 1 404 ? -15.325 -13.036 43.428 1.00 93.00 404 ILE A N 1
ATOM 3246 C CA . ILE A 1 404 ? -14.439 -12.008 43.992 1.00 93.00 404 ILE A CA 1
ATOM 3247 C C . ILE A 1 404 ? -15.210 -10.699 44.191 1.00 93.00 404 ILE A C 1
ATOM 3249 O O . ILE A 1 404 ? -15.240 -10.164 45.296 1.00 93.00 404 ILE A O 1
ATOM 3253 N N . LEU A 1 405 ? -15.903 -10.229 43.152 1.00 90.62 405 LEU A N 1
ATOM 3254 C CA . LEU A 1 405 ? -16.721 -9.016 43.180 1.00 90.62 405 LEU A CA 1
ATOM 3255 C C . LEU A 1 405 ? -17.779 -9.053 44.290 1.00 90.62 405 LEU A C 1
ATOM 3257 O O . LEU A 1 405 ? -17.936 -8.086 45.032 1.00 90.62 405 LEU A O 1
ATOM 3261 N N . ARG A 1 406 ? -18.465 -10.188 44.478 1.00 93.12 406 ARG A N 1
ATOM 3262 C CA . ARG A 1 406 ? -19.402 -10.376 45.599 1.00 93.12 406 ARG A CA 1
ATOM 3263 C C . ARG A 1 406 ? -18.712 -10.339 46.958 1.00 93.12 406 ARG A C 1
ATOM 3265 O O . ARG A 1 406 ? -19.243 -9.712 47.869 1.00 93.12 406 ARG A O 1
ATOM 3272 N N . GLY A 1 407 ? -17.552 -10.982 47.096 1.00 93.00 407 GLY A N 1
ATOM 3273 C CA . GLY A 1 407 ? -16.761 -10.959 48.331 1.00 93.00 407 GLY A CA 1
ATOM 3274 C C . GLY A 1 407 ? -16.303 -9.550 48.719 1.00 93.00 407 GLY A C 1
ATOM 3275 O O . GLY A 1 407 ? -16.247 -9.227 49.900 1.00 93.00 407 GLY A O 1
ATOM 3276 N N . LEU A 1 408 ? -16.063 -8.693 47.724 1.00 87.62 408 LEU A N 1
ATOM 3277 C CA . LEU A 1 408 ? -15.746 -7.274 47.901 1.00 87.62 408 LEU A CA 1
ATOM 3278 C C . LEU A 1 408 ? -16.987 -6.387 48.117 1.00 87.62 408 LEU A C 1
ATOM 3280 O O . LEU A 1 408 ? -16.849 -5.176 48.270 1.00 87.62 408 LEU A O 1
ATOM 3284 N N . GLY A 1 409 ? -18.198 -6.958 48.107 1.00 90.69 409 GLY A N 1
ATOM 3285 C CA . GLY A 1 409 ? -19.451 -6.205 48.224 1.00 90.69 409 GLY A CA 1
ATOM 3286 C C . GLY A 1 409 ? -19.794 -5.368 46.987 1.00 90.69 409 GLY A C 1
ATOM 3287 O O . GLY A 1 409 ? -20.502 -4.375 47.107 1.00 90.69 409 GLY A O 1
ATOM 3288 N N . ARG A 1 410 ? -19.279 -5.744 45.809 1.00 89.06 410 ARG A N 1
ATOM 3289 C CA . ARG A 1 410 ? -19.346 -4.974 44.553 1.00 89.06 410 ARG A CA 1
ATOM 3290 C C . ARG A 1 410 ? -19.729 -5.844 43.355 1.00 89.06 410 ARG A C 1
ATOM 3292 O O . ARG A 1 410 ? -18.949 -5.978 42.417 1.00 89.06 410 ARG A O 1
ATOM 3299 N N . PRO A 1 411 ? -20.907 -6.483 43.367 1.00 89.62 411 PRO A N 1
ATOM 3300 C CA . PRO A 1 411 ? -21.274 -7.488 42.368 1.00 89.62 411 PRO A CA 1
ATOM 3301 C C . PRO A 1 411 ? -21.367 -6.964 40.924 1.00 89.62 411 PRO A C 1
ATOM 3303 O O . PRO A 1 411 ? -21.394 -7.782 40.006 1.00 89.62 411 PRO A O 1
ATOM 3306 N N . ASP A 1 412 ? -21.432 -5.644 40.731 1.00 88.62 412 ASP A N 1
ATOM 3307 C CA . ASP A 1 412 ? -21.656 -4.986 39.440 1.00 88.62 412 ASP A CA 1
ATOM 3308 C C . ASP A 1 412 ? -20.549 -3.958 39.095 1.00 88.62 412 ASP A C 1
ATOM 3310 O O . ASP A 1 412 ? -20.779 -3.045 38.306 1.00 88.62 412 ASP A O 1
ATOM 3314 N N . ALA A 1 413 ? -19.348 -4.065 39.680 1.00 85.50 413 ALA A N 1
ATOM 3315 C CA . ALA A 1 413 ? -18.249 -3.141 39.370 1.00 85.50 413 ALA A CA 1
ATOM 3316 C C . ALA A 1 413 ? -17.651 -3.350 37.962 1.00 85.50 413 ALA A C 1
ATOM 3318 O O . ALA A 1 413 ? -17.632 -4.470 37.436 1.00 85.50 413 ALA A O 1
ATOM 3319 N N . SER A 1 414 ? -17.164 -2.244 37.383 1.00 76.00 414 SER A N 1
ATOM 3320 C CA . SER A 1 414 ? -16.418 -2.194 36.116 1.00 76.00 414 SER A CA 1
ATOM 3321 C C . SER A 1 414 ? -14.967 -2.628 36.276 1.00 76.00 414 SER A C 1
ATOM 3323 O O . SER A 1 414 ? -14.350 -2.258 37.302 1.00 76.00 414 SER A O 1
#

Radius of gyration: 36.44 Å; Cα contacts (8 Å, |Δi|>4): 445; chains: 1; bounding box: 93×46×98 Å

Sequence (414 aa):
MNRGAAETWRAALDNVGLPPCPDGSMSEPKYAALMFFEICAEYGGAAARHVDPILFLRLCYRCGKAIALKIDDTDDVANLLLCSPYLVLPRGKTRIVGCQVKEYERIREIVDELEKGEGTTFKDWICESELAHSTSGSKLEKKKKRMHALPIQTRLIKLSWDAVDISECKEPTQEWKTLVFKTKLLDDNEWRDILPHLLDALEQFYEKRIEEEACHREIERGIIIGNWSDEWTDRNTERWKTRTSEMMLYSQGIKKFSTTLSIPWAPRSSKVMTTCPHVIELLANDLPMDEFERKFEEKQSLIKEFYSEWRTREEAAVLELLPEGLKSAEMRTWEFDLVSCTNNEGAVTTGDTLSTNAKILLRADCLLNVSIGIYTRYYYHNNLGALKGVSFYDLDSAKVAKAILRGLGRPDAS

Nearest PDB structures (foldseek):
  5owv-assembly1_D  TM=2.494E-01  e=2.236E+00  Campylobacter jejuni

Foldseek 3Di:
DPPVVVVVLVVVCVVVVDDPDPPPPDDSVLLVCLQPPQAFPPPGDGAPDHAQPQVRGGHHPVRLVVFWDFDDPPDPCVVLFSWGLRSDDDPDDDSTITGGPVRSVVSVVVLVVCVVDDVVVNVVVSVVSLVVSPPDPVSVLVVLLVVQLVVVLVVVVVVVDDNCLSPVCVDQDPLRCVLRRDNDHDDPVSCVVCVVVVVVRSVVSVVVVVVVVLVVLLVVLLVVQQVVQVVVQLQPWKKKKKWFQDQDPDPPGTDIDIDIDTAGLFAHSVVCCVPPPLNVVLSVDSDDPVVSVVSCVVCVVVSVVVSNVVSVVLLVVLCVQDDPPQFFADQDDPRMHIWIDRPPPPDTDPDPPDDRSVRSLQFQLQWKWFPDPDGDTDRNDSHSVSCVPGIHGPNVVSVVSQVVCVVVVHNRHD

Solvent-accessible surface area (backbone atoms only — not comparable to full-atom values): 23884 Å² total; per-residue (Å²): 129,60,75,68,60,52,53,54,48,51,56,52,43,64,74,70,68,58,78,79,69,60,82,90,84,54,55,65,71,57,49,48,43,50,76,73,41,56,40,12,72,88,80,67,46,79,11,100,49,72,60,31,86,82,78,72,42,22,47,24,75,69,54,27,64,74,36,39,36,79,65,57,98,84,44,80,67,54,82,79,49,84,64,28,66,73,48,41,81,66,81,68,90,58,83,48,48,13,33,48,44,73,57,51,52,54,51,49,53,51,48,60,54,32,72,75,44,71,69,69,56,41,60,53,46,50,55,51,51,58,57,70,75,36,86,50,72,72,48,49,51,51,49,45,21,49,65,39,31,49,63,52,51,55,52,43,42,76,70,72,44,56,69,61,60,71,66,68,56,87,75,66,50,71,65,54,47,62,67,43,48,36,83,64,82,88,45,78,63,58,46,64,68,46,44,64,60,51,50,58,51,42,51,56,45,42,54,50,48,53,51,52,50,48,50,49,51,42,51,53,54,47,49,55,53,28,52,52,43,46,56,51,34,65,74,59,30,48,33,32,39,35,45,40,67,46,80,53,91,50,101,84,54,74,56,71,49,70,51,74,50,61,52,62,46,42,75,56,39,78,52,41,60,75,68,37,68,72,49,40,57,61,56,73,45,92,59,58,68,72,60,41,52,54,54,48,61,73,41,45,64,59,54,51,50,54,30,67,48,44,45,59,52,48,42,50,60,56,49,73,58,48,76,86,87,71,64,55,28,56,53,68,57,98,65,36,45,62,38,48,30,52,84,59,90,79,58,70,49,92,62,89,78,70,51,70,54,54,30,34,49,47,18,62,45,48,38,43,36,46,78,65,97,55,98,56,81,45,79,65,62,76,49,60,85,66,39,76,93,44,47,47,59,38,63,68,63,17,52,52,38,42,52,53,27,46,75,72,75,39,72,45,41,80